Protein AF-0000000085040544 (afdb_homodimer)

Solvent-accessible surface area (backbone atoms only — not comparable to full-atom values): 26391 Å² total; per-residue (Å²): 68,45,61,42,81,54,97,76,24,34,38,37,31,40,43,35,15,47,14,39,35,12,22,55,51,52,72,41,41,28,73,90,77,54,51,79,66,46,70,51,48,44,50,33,38,28,44,64,44,40,79,70,69,46,74,88,72,53,80,50,52,43,99,80,20,30,75,46,34,60,87,71,60,81,83,45,71,68,59,52,51,53,46,52,51,53,47,43,50,57,28,47,47,40,30,66,66,28,24,46,44,43,52,53,50,49,43,68,71,51,42,77,47,33,83,80,27,68,67,52,36,50,50,51,51,52,47,50,54,52,43,51,54,51,29,58,73,71,71,46,57,69,70,60,54,51,50,45,37,23,45,44,49,47,26,46,46,50,32,47,36,61,74,65,66,59,69,40,71,89,54,33,78,36,76,62,50,70,31,60,91,74,36,67,32,31,37,24,26,44,95,88,64,35,34,34,51,39,73,76,60,50,64,60,63,59,49,75,48,62,41,54,30,30,70,35,69,65,68,62,34,95,40,73,64,53,42,49,50,52,57,68,68,43,69,70,40,80,47,75,47,43,38,36,59,130,68,44,62,42,83,54,95,77,24,33,38,37,31,40,43,34,16,47,16,39,36,11,21,56,52,52,72,41,41,28,74,89,75,54,52,80,65,49,69,51,48,45,50,32,38,27,45,64,44,41,80,69,70,44,76,89,70,52,82,48,51,43,99,80,20,31,74,46,34,60,88,69,60,82,81,46,69,68,58,51,54,52,48,51,51,53,47,45,50,56,29,47,46,40,30,66,67,28,24,46,44,44,52,54,47,50,43,67,72,51,43,76,46,33,83,80,28,68,66,52,36,51,50,51,51,51,48,52,53,52,43,52,55,52,28,59,74,70,72,45,57,68,68,59,54,50,48,45,35,23,45,43,48,48,26,46,45,50,31,48,37,61,75,64,65,59,69,40,71,91,53,32,78,36,76,62,49,70,31,61,89,73,35,66,32,29,36,26,26,44,95,88,64,36,33,32,51,38,74,75,60,50,66,59,61,58,50,77,50,64,43,53,30,29,70,35,68,66,68,64,34,96,40,72,65,55,43,50,50,52,57,70,69,42,69,69,42,79,47,75,47,43,38,36,60,129

Secondary structure (DSSP, 8-state):
-EEEEETTEEEEE-HHHHHHHHHHHHHHB-GGGPPSSHHHHHHHHHHTTTT---TTTS--B-TTSPBPPGGG----HHHHHHHHHHHHHHHHHH-HHHHHHHHHHHHHHHGGGGGT-HHHHHHHHHHHHHHHHHHHHHT--HHHHHHHHHHHHHHHHHHHHHHTT-PPSTT--EEEEE-GGG-EEEEEE-TTSEEEEES--BSSSEEEEEEEEEEES----SSHHHHHHHHHHSPPEEEEEEEE--/-EEEEETTEEEEE-HHHHHHHHHHHHHHB-GGGPPSSHHHHHHHHHHTTTT---TTTS--B-TTSPBPPGGG----HHHHHHHHHHHHHHHHHH-HHHHHHHHHHHHHHHGGGGGT-HHHHHHHHHHHHHHHHHHHHHT--HHHHHHHHHHHHHHHHHHHHHHTT-PPSTT--EEEEE-GGG-EEEEEE-TTSEEEEES--BSSSEEEEEEEEEEES----SSHHHHHHHHHHSPPEEEEEEEE--

Sequence (492 aa):
MIVNKSIVGLHIILHEAHGMLAGKIANEIKEVYRPIHWFETLIAISEHDDRQLDLNEKEYLSDLGVPMDFTEENYQVDEVVERMKRILRTSENKSQWIKLLISYHLEFIYGPLKKKSKRISAFFQQQASERKTILKHFGLPNKKAKEYHEFLRFCDRLSLILCKDETPELERLLEINTSIGEETFFIKKTDDERLIISPWIFKKDKFELSIEERVLKETQFSSKENFKESLLKTKPQTKKWILAKEMIVNKSIVGLHIILHEAHGMLAGKIANEIKEVYRPIHWFETLIAISEHDDRQLDLNEKEYLSDLGVPMDFTEENYQVDEVVERMKRILRTSENKSQWIKLLISYHLEFIYGPLKKKSKRISAFFQQQASERKTILKHFGLPNKKAKEYHEFLRFCDRLSLILCKDETPELERLLEINTSIGEETFFIKKTDDERLIISPWIFKKDKFELSIEERVLKETQFSSKENFKESLLKTKPQTKKWILAKE

pLDDT: mean 91.04, std 9.59, range [49.56, 98.69]

Organism: Cyclobacterium marinum (strain ATCC 25205 / DSM 745 / LMG 13164 / NCIMB 1802) (NCBI:txid880070)

Foldseek 3Di:
DAWDQDPQFIKDADQLLLLQLLLVVLVFFDPVLADPVRVLLSVLSNCLCPPLDPLVVDDQADPQQFGDGPVPDDDDPVSLLVSLVVSLVVQVVVHLLSSLLSLLVSCVVCVVCVVVDVVVVVSNVVSVVSNVVSCVVVVHDPVSSQLNSLSSQLSSQVSVCVSNVVADPPQDWDWSQQGRVRDTKIWHADPVRAIEIPPDRGDDQKDKGKTWIFGQNDRGDPDSVRVVVSRVPTDIDMDMHMYGYD/DAWDDDPQFIKDADQLLLLQLLLVVLVFFDPVLADPVRVLLSVLSNCLCPPLDPLVVDDQQDPQQFGDGPVPDDDDPVSLLVSLVVSLVVQVVVDLLSSLLSLLVSCVVCVVCVVVDVVVVVSNVVSVVSNVVSCVVVVHDPVSSQLNSLSSQLSSQVSVCVSNVVADPPQDWDWSQQGRVRDTKIWHADPVRAIEIPPDRGDDQKDKGKTWIFGQNDRGDPDSVRVVVSRVPTDIDMDMHMYGYD

Radius of gyration: 22.85 Å; Cα contacts (8 Å, |Δi|>4): 793; chains: 2; bounding box: 51×68×56 Å

InterPro domains:
  IPR024992 Protein of unknown function DUF3891 [PF13030] (1-217)

Structure (mmCIF, N/CA/C/O backbone):
data_AF-0000000085040544-model_v1
#
loop_
_entity.id
_entity.type
_entity.pdbx_description
1 polymer 'DUF3891 domain-containing protein'
#
loop_
_atom_site.group_PDB
_atom_site.id
_atom_site.type_symbol
_atom_site.label_atom_id
_atom_site.label_alt_id
_atom_site.label_comp_id
_atom_site.label_asym_id
_atom_site.label_entity_id
_atom_site.label_seq_id
_atom_site.pdbx_PDB_ins_code
_atom_site.Cartn_x
_atom_site.Cartn_y
_atom_site.Cartn_z
_atom_site.occupancy
_atom_site.B_iso_or_equiv
_atom_site.auth_seq_id
_atom_site.auth_comp_id
_atom_site.auth_asym_id
_atom_site.auth_atom_id
_atom_site.pdbx_PDB_model_num
ATOM 1 N N . MET A 1 1 ? 0.562 17.453 -3.604 1 83.38 1 MET A N 1
ATOM 2 C CA . MET A 1 1 ? 1.981 17.594 -3.297 1 83.38 1 MET A CA 1
ATOM 3 C C . MET A 1 1 ? 2.193 18.609 -2.168 1 83.38 1 MET A C 1
ATOM 5 O O . MET A 1 1 ? 1.401 19.531 -1.998 1 83.38 1 MET A O 1
ATOM 9 N N . ILE A 1 2 ? 3.174 18.297 -1.443 1 88.75 2 ILE A N 1
ATOM 10 C CA . ILE A 1 2 ? 3.627 19.234 -0.416 1 88.75 2 ILE A CA 1
ATOM 11 C C . ILE A 1 2 ? 4.82 20.031 -0.935 1 88.75 2 ILE A C 1
ATOM 13 O O . ILE A 1 2 ? 5.785 19.453 -1.444 1 88.75 2 ILE A O 1
ATOM 17 N N . VAL A 1 3 ? 4.703 21.312 -0.863 1 90.38 3 VAL A N 1
ATOM 18 C CA . VAL A 1 3 ? 5.734 22.188 -1.403 1 90.38 3 VAL A CA 1
ATOM 19 C C . VAL A 1 3 ? 6.266 23.094 -0.299 1 90.38 3 VAL A C 1
ATOM 21 O O . VAL A 1 3 ? 5.5 23.844 0.32 1 90.38 3 VAL A O 1
ATOM 24 N N . ASN A 1 4 ? 7.5 22.969 -0.04 1 90.62 4 ASN A N 1
ATOM 25 C CA . ASN A 1 4 ? 8.203 23.859 0.88 1 90.62 4 ASN A CA 1
ATOM 26 C C . ASN A 1 4 ? 9.242 24.703 0.156 1 90.62 4 ASN A C 1
ATOM 28 O O . ASN A 1 4 ? 9.828 24.266 -0.834 1 90.62 4 ASN A O 1
ATOM 32 N N . LYS A 1 5 ? 9.391 25.891 0.648 1 90 5 LYS A N 1
ATOM 33 C CA . LYS A 1 5 ? 10.375 26.781 0.041 1 90 5 LYS A CA 1
ATOM 34 C C . LYS A 1 5 ? 11.594 26.953 0.945 1 90 5 LYS A C 1
ATOM 36 O O . LYS A 1 5 ? 11.453 27.031 2.168 1 90 5 LYS A O 1
ATOM 41 N N . SER A 1 6 ? 12.711 26.938 0.327 1 89 6 SER A N 1
ATOM 42 C CA . SER A 1 6 ? 13.961 27.25 1.011 1 89 6 SER A CA 1
ATOM 43 C C . SER A 1 6 ? 14.898 28.047 0.109 1 89 6 SER A C 1
ATOM 45 O O . SER A 1 6 ? 14.562 28.359 -1.037 1 89 6 SER A O 1
ATOM 47 N N . ILE A 1 7 ? 16.047 28.344 0.646 1 88.12 7 ILE A N 1
ATOM 48 C CA . ILE A 1 7 ? 17.031 29.141 -0.086 1 88.12 7 ILE A CA 1
ATOM 49 C C . ILE A 1 7 ? 17.609 28.312 -1.233 1 88.12 7 ILE A C 1
ATOM 51 O O . ILE A 1 7 ? 18.109 28.859 -2.217 1 88.12 7 ILE A O 1
ATOM 55 N N . VAL A 1 8 ? 17.484 27.016 -1.071 1 89.06 8 VAL A N 1
ATOM 56 C CA . VAL A 1 8 ? 18.109 26.188 -2.094 1 89.06 8 VAL A CA 1
ATOM 57 C C . VAL A 1 8 ? 17.078 25.781 -3.145 1 89.06 8 VAL A C 1
ATOM 59 O O . VAL A 1 8 ? 17.422 25.172 -4.156 1 89.06 8 VAL A O 1
ATOM 62 N N . GLY A 1 9 ? 15.805 26.109 -2.863 1 91 9 GLY A N 1
ATOM 63 C CA . GLY A 1 9 ? 14.797 25.812 -3.875 1 91 9 GLY A CA 1
ATOM 64 C C . GLY A 1 9 ? 13.492 25.312 -3.291 1 91 9 GLY A C 1
ATOM 65 O O . GLY A 1 9 ? 13.164 25.609 -2.137 1 91 9 GLY A O 1
ATOM 66 N N . LEU A 1 10 ? 12.719 24.688 -4.207 1 92.31 10 LEU A N 1
ATOM 67 C CA . LEU A 1 10 ? 11.43 24.125 -3.812 1 92.31 10 LEU A CA 1
ATOM 68 C C . LEU A 1 10 ? 11.555 22.672 -3.418 1 92.31 10 LEU A C 1
ATOM 70 O O . LEU A 1 10 ? 12.047 21.844 -4.199 1 92.31 10 LEU A O 1
ATOM 74 N N . HIS A 1 11 ? 11.234 22.422 -2.189 1 93.62 11 HIS A N 1
ATOM 75 C CA . HIS A 1 11 ? 11.188 21.047 -1.707 1 93.62 11 HIS A CA 1
ATOM 76 C C . HIS A 1 11 ? 9.82 20.422 -1.963 1 93.62 11 HIS A C 1
ATOM 78 O O . HIS A 1 11 ? 8.82 20.828 -1.373 1 93.62 11 HIS A O 1
ATOM 84 N N . ILE A 1 12 ? 9.82 19.422 -2.812 1 93.38 12 ILE A N 1
ATOM 85 C CA . ILE A 1 12 ? 8.562 18.812 -3.215 1 93.38 12 ILE A CA 1
ATOM 86 C C . ILE A 1 12 ? 8.477 17.391 -2.631 1 93.38 12 ILE A C 1
ATOM 88 O O . ILE A 1 12 ? 9.367 16.578 -2.842 1 93.38 12 ILE A O 1
ATOM 92 N N . ILE A 1 13 ? 7.465 17.188 -1.856 1 93.88 13 ILE A N 1
ATOM 93 C CA . ILE A 1 13 ? 7.129 15.859 -1.355 1 93.88 13 ILE A CA 1
ATOM 94 C C . ILE A 1 13 ? 5.793 15.406 -1.946 1 93.88 13 ILE A C 1
ATOM 96 O O . ILE A 1 13 ? 4.777 16.078 -1.786 1 93.88 13 ILE A O 1
ATOM 100 N N . LEU A 1 14 ? 5.844 14.312 -2.594 1 91.44 14 LEU A N 1
ATOM 101 C CA . LEU A 1 14 ? 4.637 13.805 -3.238 1 91.44 14 LEU A CA 1
ATOM 102 C C . LEU A 1 14 ? 3.695 13.18 -2.215 1 91.44 14 LEU A C 1
ATOM 104 O O . LEU A 1 14 ? 4.137 12.727 -1.154 1 91.44 14 LEU A O 1
ATOM 108 N N . HIS A 1 15 ? 2.424 13.125 -2.547 1 89.81 15 HIS A N 1
ATOM 109 C CA . HIS A 1 15 ? 1.415 12.586 -1.642 1 89.81 15 HIS A CA 1
ATOM 110 C C . HIS A 1 15 ? 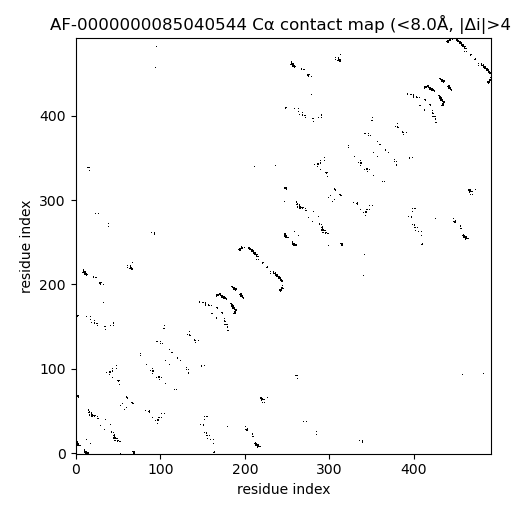1.706 11.133 -1.294 1 89.81 15 HIS A C 1
ATOM 112 O O . HIS A 1 15 ? 1.497 10.711 -0.155 1 89.81 15 HIS A O 1
ATOM 118 N N . GLU A 1 16 ? 2.18 10.414 -2.273 1 92.19 16 GLU A N 1
ATOM 119 C CA . GLU A 1 16 ? 2.484 9.008 -2.043 1 92.19 16 GLU A CA 1
ATOM 120 C C . GLU A 1 16 ? 3.613 8.844 -1.028 1 92.19 16 GLU A C 1
ATOM 122 O O . GLU A 1 16 ? 3.59 7.926 -0.208 1 92.19 16 GLU A O 1
ATOM 127 N N . ALA A 1 17 ? 4.555 9.734 -1.105 1 94.38 17 ALA A N 1
ATOM 128 C CA . ALA A 1 17 ? 5.668 9.695 -0.157 1 94.38 17 ALA A CA 1
ATOM 129 C C . ALA A 1 17 ? 5.199 10.055 1.25 1 94.38 17 ALA A C 1
ATOM 131 O O . ALA A 1 17 ? 5.621 9.438 2.229 1 94.38 17 ALA A O 1
ATOM 132 N N . HIS A 1 18 ? 4.348 11.062 1.325 1 95.44 18 HIS A N 1
ATOM 133 C CA . HIS A 1 18 ? 3.744 11.422 2.605 1 95.44 18 HIS A CA 1
ATOM 134 C C . HIS A 1 18 ? 2.979 10.242 3.199 1 95.44 18 HIS A C 1
ATOM 136 O O . HIS A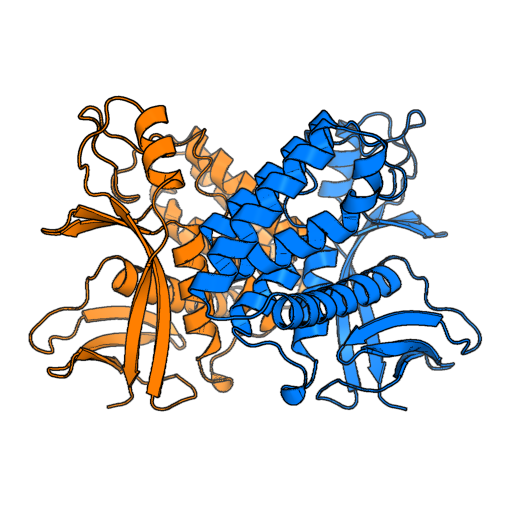 1 18 ? 3.09 9.969 4.398 1 95.44 18 HIS A O 1
ATOM 142 N N . GLY A 1 19 ? 2.166 9.586 2.371 1 95.69 19 GLY A N 1
ATOM 143 C CA . GLY A 1 19 ? 1.459 8.406 2.832 1 95.69 19 GLY A CA 1
ATOM 144 C C . GLY A 1 19 ? 2.385 7.32 3.352 1 95.69 19 GLY A C 1
ATOM 145 O O . GLY A 1 19 ? 2.109 6.699 4.383 1 95.69 19 GLY A O 1
ATOM 146 N N . MET A 1 20 ? 3.475 7.129 2.646 1 96.06 20 MET A N 1
ATOM 147 C CA . MET A 1 20 ? 4.484 6.156 3.061 1 96.06 20 MET A CA 1
ATOM 148 C C . MET A 1 20 ? 5.07 6.527 4.418 1 96.06 20 MET A C 1
ATOM 150 O O . MET A 1 20 ? 5.254 5.66 5.277 1 96.06 20 MET A O 1
ATOM 154 N N . LEU A 1 21 ? 5.344 7.781 4.598 1 97.81 21 LEU A N 1
ATOM 155 C CA . LEU A 1 21 ? 5.883 8.242 5.875 1 97.81 21 LEU A CA 1
ATOM 156 C C . LEU A 1 21 ? 4.879 8 7 1 97.81 21 LEU A C 1
ATOM 158 O O . LEU A 1 21 ? 5.262 7.586 8.102 1 97.81 21 LEU A O 1
ATOM 162 N N . ALA A 1 22 ? 3.615 8.266 6.738 1 98.25 22 ALA A N 1
ATOM 163 C CA . ALA A 1 22 ? 2.576 7.98 7.723 1 98.25 22 ALA A CA 1
ATOM 164 C C . ALA A 1 22 ? 2.59 6.504 8.117 1 98.25 22 ALA A C 1
ATOM 166 O O . ALA A 1 22 ? 2.449 6.172 9.297 1 98.25 22 ALA A O 1
ATOM 167 N N . GLY A 1 23 ? 2.752 5.656 7.148 1 98 23 GLY A N 1
ATOM 168 C CA . GLY A 1 23 ? 2.873 4.234 7.422 1 98 23 GLY A CA 1
ATOM 169 C C . GLY A 1 23 ? 4.082 3.889 8.266 1 98 23 GLY A C 1
ATOM 170 O O . GLY A 1 23 ? 4 3.047 9.164 1 98 23 GLY A O 1
ATOM 171 N N . LYS A 1 24 ? 5.219 4.52 7.957 1 98.06 24 LYS A N 1
ATOM 172 C CA . LYS A 1 24 ? 6.434 4.301 8.742 1 98.06 24 LYS A CA 1
ATOM 173 C C . LYS A 1 24 ? 6.227 4.703 10.195 1 98.06 24 LYS A C 1
ATOM 175 O O . LYS A 1 24 ? 6.715 4.031 11.109 1 98.06 24 LYS A O 1
ATOM 180 N N . ILE A 1 25 ? 5.527 5.801 10.367 1 98.5 25 ILE A N 1
ATOM 181 C CA . ILE A 1 25 ? 5.199 6.254 11.719 1 98.5 25 ILE A CA 1
ATOM 182 C C . ILE A 1 25 ? 4.359 5.195 12.422 1 98.5 25 ILE A C 1
ATOM 184 O O . ILE A 1 25 ? 4.676 4.789 13.547 1 98.5 25 ILE A O 1
ATOM 188 N N . ALA A 1 26 ? 3.318 4.719 11.812 1 98.5 26 ALA A N 1
ATOM 189 C CA . ALA A 1 26 ? 2.434 3.695 12.375 1 98.5 26 ALA A CA 1
ATOM 190 C C . ALA A 1 26 ? 3.219 2.447 12.766 1 98.5 26 ALA A C 1
ATOM 192 O O . ALA A 1 26 ? 2.984 1.869 13.828 1 98.5 26 ALA A O 1
ATOM 193 N N . ASN A 1 27 ? 4.137 2.102 11.875 1 97.38 27 ASN A N 1
ATOM 194 C CA . ASN A 1 27 ? 4.906 0.875 12.055 1 97.38 27 ASN A CA 1
ATOM 195 C C . ASN A 1 27 ? 5.742 0.916 13.328 1 97.38 27 ASN A C 1
ATOM 197 O O . ASN A 1 27 ? 6.137 -0.128 13.852 1 97.38 27 ASN A O 1
ATOM 201 N N . GLU A 1 28 ? 6.012 2.064 13.898 1 97.88 28 GLU A N 1
ATOM 202 C CA . GLU A 1 28 ? 6.859 2.213 15.078 1 97.88 28 GLU A CA 1
ATOM 203 C C . GLU A 1 28 ? 6.027 2.289 16.359 1 97.88 28 GLU A C 1
ATOM 205 O O . GLU A 1 28 ? 6.57 2.252 17.453 1 97.88 28 GLU A O 1
ATOM 210 N N . ILE A 1 29 ? 4.754 2.373 16.234 1 98.38 29 ILE A N 1
ATOM 211 C CA . ILE A 1 29 ? 3.889 2.551 17.391 1 98.38 29 ILE A CA 1
ATOM 212 C C . ILE A 1 29 ? 3.736 1.223 18.125 1 98.38 29 ILE A C 1
ATOM 214 O O . ILE A 1 29 ? 3.621 0.166 17.5 1 98.38 29 ILE A O 1
ATOM 218 N N . LYS A 1 30 ? 3.633 1.278 19.406 1 98 30 LYS A N 1
ATOM 219 C CA . LYS A 1 30 ? 3.533 0.104 20.266 1 98 30 LYS A CA 1
ATOM 220 C C . LYS A 1 30 ? 2.303 -0.728 19.922 1 98 30 LYS A C 1
ATOM 222 O O . LYS A 1 30 ? 1.255 -0.18 19.578 1 98 30 LYS A O 1
ATOM 227 N N . GLU A 1 31 ? 2.395 -2.014 20.125 1 96.44 31 GLU A N 1
ATOM 228 C CA . GLU A 1 31 ? 1.344 -2.969 19.797 1 96.44 31 GLU A CA 1
ATOM 229 C C . GLU A 1 31 ? 0.058 -2.668 20.562 1 96.44 31 GLU A C 1
ATOM 231 O O . GLU A 1 31 ? -1.041 -2.84 20.031 1 96.44 31 GLU A O 1
ATOM 236 N N . VAL A 1 32 ? 0.17 -2.172 21.75 1 96.69 32 VAL A N 1
ATOM 237 C CA . VAL A 1 32 ? -0.986 -1.987 22.625 1 96.69 32 VAL A CA 1
ATOM 238 C C . VAL A 1 32 ? -1.919 -0.935 22.016 1 96.69 32 VAL A C 1
ATOM 240 O O . VAL A 1 32 ? -3.119 -0.931 22.297 1 96.69 32 VAL A O 1
ATOM 243 N N . TYR A 1 33 ? -1.398 -0.069 21.172 1 97.12 33 TYR A N 1
ATOM 244 C CA . TYR A 1 33 ? -2.203 1.008 20.609 1 97.12 33 TYR A CA 1
ATOM 245 C C . TYR A 1 33 ? -2.75 0.618 19.234 1 97.12 33 TYR A C 1
ATOM 247 O O . TYR A 1 33 ? -3.605 1.311 18.688 1 97.12 33 TYR A O 1
ATOM 255 N N . ARG A 1 34 ? -2.266 -0.447 18.672 1 96.88 34 ARG A N 1
ATOM 256 C CA . ARG A 1 34 ? -2.535 -0.794 17.281 1 96.88 34 ARG A CA 1
ATOM 257 C C . ARG A 1 34 ? -3.963 -1.301 17.109 1 96.88 34 ARG A C 1
ATOM 259 O O . ARG A 1 34 ? -4.461 -2.064 17.938 1 96.88 34 ARG A O 1
ATOM 266 N N . PRO A 1 35 ? -4.668 -0.892 16.094 1 96.69 35 PRO A N 1
ATOM 267 C CA . PRO A 1 35 ? -5.984 -1.445 15.758 1 96.69 35 PRO A CA 1
ATOM 268 C C . PRO A 1 35 ? -5.93 -2.936 15.422 1 96.69 35 PRO A C 1
ATOM 270 O O . PRO A 1 35 ? -4.848 -3.475 15.172 1 96.69 35 PRO A O 1
ATOM 273 N N . ILE A 1 36 ? -7.145 -3.531 15.508 1 94.81 36 ILE A N 1
ATOM 274 C CA . ILE A 1 36 ? -7.258 -4.875 14.953 1 94.81 36 ILE A CA 1
ATOM 275 C C . ILE A 1 36 ? -7.012 -4.832 13.445 1 94.81 36 ILE A C 1
ATOM 277 O O . ILE A 1 36 ? -6.902 -3.752 12.859 1 94.81 36 ILE A O 1
ATOM 281 N N . HIS A 1 37 ? -6.785 -5.996 12.828 1 95.25 37 HIS A N 1
ATOM 282 C CA . HIS A 1 37 ? -6.441 -6.055 11.414 1 95.25 37 HIS A CA 1
ATOM 283 C C . HIS A 1 37 ? -5.246 -5.156 11.094 1 95.25 37 HIS A C 1
ATOM 285 O O . HIS A 1 37 ? -5.312 -4.32 10.195 1 95.25 37 HIS A O 1
ATOM 291 N N . TRP A 1 38 ? -4.242 -5.352 11.867 1 96.31 38 TRP A N 1
ATOM 292 C CA . TRP A 1 38 ? -3.111 -4.434 11.938 1 96.31 38 TRP A CA 1
ATOM 293 C C . TRP A 1 38 ? -2.455 -4.27 10.57 1 96.31 38 TRP A C 1
ATOM 295 O O . TRP A 1 38 ? -2.184 -3.146 10.141 1 96.31 38 TRP A O 1
ATOM 305 N N . PHE A 1 39 ? -2.223 -5.383 9.891 1 96.38 39 PHE A N 1
ATOM 306 C CA . PHE A 1 39 ? -1.525 -5.277 8.617 1 96.38 39 PHE A CA 1
ATOM 307 C C . PHE A 1 39 ? -2.346 -4.473 7.613 1 96.38 39 PHE A C 1
ATOM 309 O O . PHE A 1 39 ? -1.81 -3.613 6.914 1 96.38 39 PHE A O 1
ATOM 316 N N . GLU A 1 40 ? -3.617 -4.715 7.559 1 96.38 40 GLU A N 1
ATOM 317 C CA . GLU A 1 40 ? -4.5 -3.949 6.684 1 96.38 40 GLU A CA 1
ATOM 318 C C . GLU A 1 40 ? -4.512 -2.471 7.066 1 96.38 40 GLU A C 1
ATOM 320 O O . GLU A 1 40 ? -4.574 -1.601 6.195 1 96.38 40 GLU A O 1
ATOM 325 N N . THR A 1 41 ? -4.469 -2.219 8.359 1 97.75 41 THR A N 1
ATOM 326 C CA . THR A 1 41 ? -4.434 -0.84 8.836 1 97.75 41 THR A CA 1
ATOM 327 C C . THR A 1 41 ? -3.16 -0.139 8.375 1 97.75 41 THR A C 1
ATOM 329 O O . THR A 1 41 ? -3.207 1.004 7.914 1 97.75 41 THR A O 1
ATOM 332 N N . LEU A 1 42 ? -2.061 -0.856 8.453 1 97.44 42 LEU A N 1
ATOM 333 C CA . LEU A 1 42 ? -0.793 -0.3 7.988 1 97.44 42 LEU A CA 1
ATOM 334 C C . LEU A 1 42 ? -0.87 0.074 6.512 1 97.44 42 LEU A C 1
ATOM 336 O O . LEU A 1 42 ? -0.399 1.142 6.113 1 97.44 42 LEU A O 1
ATOM 340 N N . ILE A 1 43 ? -1.468 -0.817 5.777 1 96.44 43 ILE A N 1
ATOM 341 C CA . ILE A 1 43 ? -1.596 -0.579 4.344 1 96.44 43 ILE A CA 1
ATOM 342 C C . ILE A 1 43 ? -2.529 0.604 4.102 1 96.44 43 ILE A C 1
ATOM 344 O O . ILE A 1 43 ? -2.238 1.475 3.277 1 96.44 43 ILE A O 1
ATOM 348 N N . ALA A 1 44 ? -3.625 0.677 4.828 1 96.88 44 ALA A N 1
ATOM 349 C CA . ALA A 1 44 ? -4.559 1.793 4.699 1 96.88 44 ALA A CA 1
ATOM 350 C C . ALA A 1 44 ? -3.863 3.125 4.961 1 96.88 44 ALA A C 1
ATOM 352 O O . ALA A 1 44 ? -4.043 4.086 4.211 1 96.88 44 ALA A O 1
ATOM 353 N N . ILE A 1 45 ? -3.055 3.141 5.992 1 97.75 45 ILE A N 1
ATOM 354 C CA . ILE A 1 45 ? -2.355 4.363 6.367 1 97.75 45 ILE A CA 1
ATOM 355 C C . ILE A 1 45 ? -1.345 4.734 5.285 1 97.75 45 ILE A C 1
ATOM 357 O O . ILE A 1 45 ? -1.247 5.898 4.891 1 97.75 45 ILE A O 1
ATOM 361 N N . SER A 1 46 ? -0.676 3.764 4.727 1 96.12 46 SER A N 1
ATOM 362 C CA . SER A 1 46 ? 0.385 3.992 3.754 1 96.12 46 SER A CA 1
ATOM 363 C C . SER A 1 46 ? -0.184 4.453 2.414 1 96.12 46 SER A C 1
ATOM 365 O O . SER A 1 46 ? 0.511 5.102 1.629 1 96.12 46 SER A O 1
ATOM 367 N N . GLU A 1 47 ? -1.482 4.152 2.193 1 92.44 47 GLU A N 1
ATOM 368 C CA . GLU A 1 47 ? -2.043 4.43 0.874 1 92.44 47 GLU A CA 1
ATOM 369 C C . GLU A 1 47 ? -3.199 5.418 0.962 1 92.44 47 GLU A C 1
ATOM 371 O O . GLU A 1 47 ? -3.916 5.637 -0.018 1 92.44 47 GLU A O 1
ATOM 376 N N . HIS A 1 48 ? -3.398 6.023 2.066 1 91.12 48 HIS A N 1
ATOM 377 C CA . HIS A 1 48 ? -4.613 6.793 2.301 1 91.12 48 HIS A CA 1
ATOM 378 C C . HIS A 1 48 ? -4.695 7.992 1.359 1 91.12 48 HIS A C 1
ATOM 380 O O . HIS A 1 48 ? -5.789 8.484 1.068 1 91.12 48 HIS A O 1
ATOM 386 N N . ASP A 1 49 ? -3.623 8.391 0.9 1 82.88 49 ASP A N 1
ATOM 387 C CA . ASP A 1 49 ? -3.592 9.555 0.022 1 82.88 49 ASP A CA 1
ATOM 388 C C . ASP A 1 49 ? -3.049 9.188 -1.357 1 82.88 49 ASP A C 1
ATOM 390 O O . ASP A 1 49 ? -2.635 10.062 -2.119 1 82.88 49 ASP A O 1
ATOM 394 N N . ASP A 1 50 ? -3.053 7.812 -1.526 1 76.88 50 ASP A N 1
ATOM 395 C CA . ASP A 1 50 ? -2.582 7.398 -2.844 1 76.88 50 ASP A CA 1
ATOM 396 C C . ASP A 1 50 ? -3.557 7.828 -3.938 1 76.88 50 ASP A C 1
ATOM 398 O O . ASP A 1 50 ? -4.754 7.984 -3.684 1 76.88 50 ASP A O 1
ATOM 402 N N . ARG A 1 51 ? -3.113 8.102 -5.055 1 58.44 51 ARG A N 1
ATOM 403 C CA . ARG A 1 51 ? -3.879 8.289 -6.281 1 58.44 51 ARG A CA 1
ATOM 404 C C . ARG A 1 51 ? -4.641 9.609 -6.258 1 58.44 51 ARG A C 1
ATOM 406 O O . ARG A 1 51 ? -5.703 9.727 -6.871 1 58.44 51 ARG A O 1
ATOM 413 N N . GLN A 1 52 ? -4.27 10.422 -5.238 1 53.41 52 GLN A N 1
ATOM 414 C CA . GLN A 1 52 ? -4.852 11.758 -5.277 1 53.41 52 GLN A CA 1
ATOM 415 C C . GLN A 1 52 ? -4.473 12.484 -6.566 1 53.41 52 GLN A C 1
ATOM 417 O O . GLN A 1 52 ? -5.27 13.25 -7.109 1 53.41 52 GLN A O 1
ATOM 422 N N . LEU A 1 53 ? -3.154 12.266 -6.996 1 50.41 53 LEU A N 1
ATOM 423 C CA . LEU A 1 53 ? -2.58 13.102 -8.039 1 50.41 53 LEU A CA 1
ATOM 424 C C . LEU A 1 53 ? -2.625 12.398 -9.391 1 50.41 53 LEU A C 1
ATOM 426 O O . LEU A 1 53 ? -2.084 11.297 -9.539 1 50.41 53 LEU A O 1
ATOM 430 N N . ASP A 1 54 ? -3.77 12.438 -10.094 1 51.5 54 ASP A N 1
ATOM 431 C CA . ASP A 1 54 ? -3.492 12.188 -11.508 1 51.5 54 ASP A CA 1
ATOM 432 C C . ASP A 1 54 ? -2.795 13.383 -12.148 1 51.5 54 ASP A C 1
ATOM 434 O O . ASP A 1 54 ? -3.41 14.43 -12.352 1 51.5 54 ASP A O 1
ATOM 438 N N . LEU A 1 55 ? -1.409 13.414 -12.023 1 49.94 55 LEU A N 1
ATOM 439 C CA . LEU A 1 55 ? -0.654 14.516 -12.594 1 49.94 55 LEU A CA 1
ATOM 440 C C . LEU A 1 55 ? -1.335 15.047 -13.859 1 49.94 55 LEU A C 1
ATOM 442 O O . LEU A 1 55 ? -1.188 16.219 -14.203 1 49.94 55 LEU A O 1
ATOM 446 N N . ASN A 1 56 ? -2.014 14.164 -14.492 1 49.56 56 ASN A N 1
ATOM 447 C CA . ASN A 1 56 ? -2.695 14.617 -15.703 1 49.56 56 ASN A CA 1
ATOM 448 C C . ASN A 1 56 ? -3.977 15.375 -15.375 1 49.56 56 ASN A C 1
ATOM 450 O O . ASN A 1 56 ? -4.52 16.078 -16.219 1 49.56 56 ASN A O 1
ATOM 454 N N . GLU A 1 57 ? -4.332 15.227 -14.125 1 54.16 57 GLU A N 1
ATOM 455 C CA . GLU A 1 57 ? -5.645 15.805 -13.859 1 54.16 57 GLU A CA 1
ATOM 456 C C . GLU A 1 57 ? -5.527 17.094 -13.039 1 54.16 57 GLU A C 1
ATOM 458 O O . GLU A 1 57 ? -6.367 17.984 -13.156 1 54.16 57 GLU A O 1
ATOM 463 N N . LYS A 1 58 ? -4.43 17.172 -12.227 1 58.5 58 LYS A N 1
ATOM 464 C CA . LYS A 1 58 ? -4.426 18.297 -11.297 1 58.5 58 LYS A CA 1
ATOM 465 C C . LYS A 1 58 ? -3.484 19.406 -11.773 1 58.5 58 LYS A C 1
ATOM 467 O O . LYS A 1 58 ? -2.475 19.125 -12.422 1 58.5 58 LYS A O 1
ATOM 472 N N . GLU A 1 59 ? -4.055 20.578 -11.609 1 63.38 59 GLU A N 1
ATOM 473 C CA . GLU A 1 59 ? -3.197 21.75 -11.836 1 63.38 59 GLU A CA 1
ATOM 474 C C . GLU A 1 59 ? -2.203 21.922 -10.688 1 63.38 59 GLU A C 1
ATOM 476 O O . GLU A 1 59 ? -2.594 22.234 -9.562 1 63.38 59 GLU A O 1
ATOM 481 N N . TYR A 1 60 ? -1.004 21.625 -10.953 1 72.81 60 TYR A N 1
ATOM 482 C CA . TYR A 1 60 ? 0.038 21.719 -9.938 1 72.81 60 TYR A CA 1
ATOM 483 C C . TYR A 1 60 ? 0.704 23.094 -9.969 1 72.81 60 TYR A C 1
ATOM 485 O O . TYR A 1 60 ? 1.479 23.438 -9.07 1 72.81 60 TYR A O 1
ATOM 493 N N . LEU A 1 61 ? 0.283 23.828 -10.992 1 78 61 LEU A N 1
ATOM 494 C CA . LEU A 1 61 ? 0.903 25.141 -11.125 1 78 61 LEU A CA 1
ATOM 495 C C . LEU A 1 61 ? -0.128 26.25 -10.945 1 78 61 LEU A C 1
ATOM 497 O O . LEU A 1 61 ? -1.266 26.125 -11.406 1 78 61 LEU A O 1
ATOM 501 N N . SER A 1 62 ? 0.346 27.281 -10.336 1 74.25 62 SER A N 1
ATOM 502 C CA . SER A 1 62 ? -0.459 28.5 -10.297 1 74.25 62 SER A CA 1
ATOM 503 C C . SER A 1 62 ? -0.439 29.219 -11.641 1 74.25 62 SER A C 1
ATOM 505 O O . SER A 1 62 ? 0.313 28.828 -12.539 1 74.25 62 SER A O 1
ATOM 507 N N . ASP A 1 63 ? -1.245 30.172 -11.672 1 76.19 63 ASP A N 1
ATOM 508 C CA . ASP A 1 63 ? -1.273 30.984 -12.883 1 76.19 63 ASP A CA 1
ATOM 509 C C . ASP A 1 63 ? 0.088 31.625 -13.148 1 76.19 63 ASP A C 1
ATOM 511 O O . ASP A 1 63 ? 0.418 31.953 -14.289 1 76.19 63 ASP A O 1
ATOM 515 N N . LEU A 1 64 ? 0.891 31.703 -12.094 1 77.44 64 LEU A N 1
ATOM 516 C CA . LEU A 1 64 ? 2.201 32.312 -12.211 1 77.44 64 LEU A CA 1
ATOM 517 C C . LEU A 1 64 ? 3.279 31.281 -12.5 1 77.44 64 LEU A C 1
ATOM 519 O O . LEU A 1 64 ? 4.461 31.625 -12.586 1 77.44 64 LEU A O 1
ATOM 523 N N . GLY A 1 65 ? 2.805 30.031 -12.555 1 80.62 65 GLY A N 1
ATOM 524 C CA . GLY A 1 65 ? 3.752 28.969 -12.867 1 80.62 65 GLY A CA 1
ATOM 525 C C . GLY A 1 65 ? 4.461 28.422 -11.641 1 80.62 65 GLY A C 1
ATOM 526 O O . GLY A 1 65 ? 5.516 27.797 -11.758 1 80.62 65 GLY A O 1
ATOM 527 N N . VAL A 1 66 ? 3.98 28.719 -10.516 1 79.38 66 VAL A N 1
ATOM 528 C CA . VAL A 1 66 ? 4.605 28.266 -9.273 1 79.38 66 VAL A CA 1
ATOM 529 C C . VAL A 1 66 ? 3.904 27 -8.766 1 79.38 66 VAL A C 1
ATOM 531 O O . VAL A 1 66 ? 2.674 26.953 -8.727 1 79.38 66 VAL A O 1
ATOM 534 N N . PRO A 1 67 ? 4.715 26.016 -8.5 1 82.06 67 PRO A N 1
ATOM 535 C CA . PRO A 1 67 ? 4.098 24.812 -7.941 1 82.06 67 PRO A CA 1
ATOM 536 C C . PRO A 1 67 ? 3.275 25.094 -6.688 1 82.06 67 PRO A C 1
ATOM 538 O O . PRO A 1 67 ? 3.717 25.844 -5.812 1 82.06 67 PRO A O 1
ATOM 541 N N . MET A 1 68 ? 2.072 24.438 -6.676 1 74.62 68 MET A N 1
ATOM 542 C CA . MET A 1 68 ? 1.141 24.734 -5.59 1 74.62 68 MET A CA 1
ATOM 543 C C . MET A 1 68 ? 1.165 23.625 -4.539 1 74.62 68 MET A C 1
ATOM 545 O O . MET A 1 68 ? 1.259 22.453 -4.879 1 74.62 68 MET A O 1
ATOM 549 N N . ASP A 1 69 ? 1.079 24.141 -3.338 1 78.81 69 ASP A N 1
ATOM 550 C CA . ASP A 1 69 ? 0.855 23.219 -2.227 1 78.81 69 ASP A CA 1
ATOM 551 C C . ASP A 1 69 ? -0.573 22.688 -2.24 1 78.81 69 ASP A C 1
ATOM 553 O O . ASP A 1 69 ? -1.498 23.375 -2.678 1 78.81 69 ASP A O 1
ATOM 557 N N . PHE A 1 70 ? -0.749 21.453 -1.734 1 75.06 70 PHE A N 1
ATOM 558 C CA . PHE A 1 70 ? -2.068 20.828 -1.756 1 75.06 70 PHE A CA 1
ATOM 559 C C . PHE A 1 70 ? -3.088 21.703 -1.034 1 75.06 70 PHE A C 1
ATOM 561 O O . PHE A 1 70 ? -4.289 21.625 -1.306 1 75.06 70 PHE A O 1
ATOM 568 N N . THR A 1 71 ? -2.645 22.547 -0.136 1 72.56 71 THR A N 1
ATOM 569 C CA . THR A 1 71 ? -3.535 23.406 0.637 1 72.56 71 THR A CA 1
ATOM 570 C C . THR A 1 71 ? -4.051 24.547 -0.218 1 72.56 71 THR A C 1
ATOM 572 O O . THR A 1 71 ? -4.98 25.266 0.18 1 72.56 71 THR A O 1
ATOM 575 N N . GLU A 1 72 ? -3.525 24.719 -1.381 1 68.81 72 GLU A N 1
ATOM 576 C CA . GLU A 1 72 ? -3.852 25.859 -2.244 1 68.81 72 GLU A CA 1
ATOM 577 C C . GLU A 1 72 ? -4.805 25.438 -3.363 1 68.81 72 GLU A C 1
ATOM 579 O O . GLU A 1 72 ? -5.152 26.25 -4.223 1 68.81 72 GLU A O 1
ATOM 584 N N . GLU A 1 73 ? -5.266 24.281 -3.234 1 65.38 73 GLU A N 1
ATOM 585 C CA . GLU A 1 73 ? -6.07 23.75 -4.328 1 65.38 73 GLU A CA 1
ATOM 586 C C . GLU A 1 73 ? -7.523 24.203 -4.219 1 65.38 73 GLU A C 1
ATOM 588 O O . GLU A 1 73 ? -8.055 24.312 -3.113 1 65.38 73 GLU A O 1
ATOM 593 N N . ASN A 1 74 ? -7.961 24.594 -5.406 1 69.06 74 ASN A N 1
ATOM 594 C CA . ASN A 1 74 ? -9.398 24.828 -5.492 1 69.06 74 ASN A CA 1
ATOM 595 C C . ASN A 1 74 ? -10.156 23.531 -5.781 1 69.06 74 ASN A C 1
ATOM 597 O O . ASN A 1 74 ? -9.734 22.75 -6.629 1 69.06 74 ASN A O 1
ATOM 601 N N . TYR A 1 75 ? -11.102 23.391 -4.918 1 71.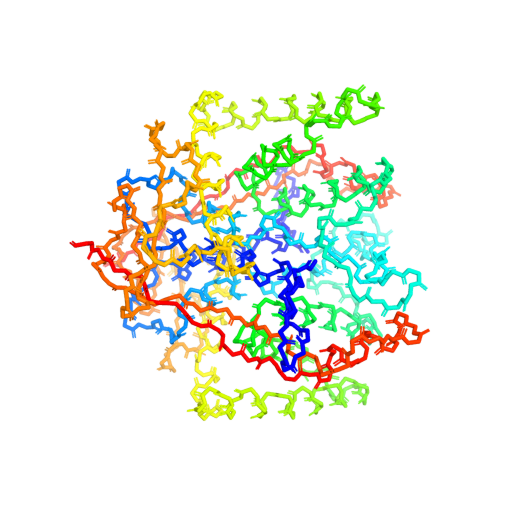44 75 TYR A N 1
ATOM 602 C CA . TYR A 1 75 ? -11.859 22.141 -5.059 1 71.44 75 TYR A CA 1
ATOM 603 C C . TYR A 1 75 ? -13.117 22.375 -5.887 1 71.44 75 TYR A C 1
ATOM 605 O O . TYR A 1 75 ? -13.945 23.219 -5.559 1 71.44 75 TYR A O 1
ATOM 613 N N . GLN A 1 76 ? -13.062 21.734 -6.953 1 80.69 76 GLN A N 1
ATOM 614 C CA . GLN A 1 76 ? -14.336 21.609 -7.648 1 80.69 76 GLN A CA 1
ATOM 615 C C . GLN A 1 76 ? -15.07 20.344 -7.207 1 80.69 76 GLN A C 1
ATOM 617 O O . GLN A 1 76 ? -14.469 19.266 -7.105 1 80.69 76 GLN A O 1
ATOM 622 N N . VAL A 1 77 ? -16.344 20.594 -6.934 1 84.62 77 VAL A N 1
ATOM 623 C CA . VAL A 1 77 ? -17.156 19.531 -6.332 1 84.62 77 VAL A CA 1
ATOM 624 C C . VAL A 1 77 ? -17.047 18.266 -7.16 1 84.62 77 VAL A C 1
ATOM 626 O O . VAL A 1 77 ? -16.828 17.172 -6.617 1 84.62 77 VAL A O 1
ATOM 629 N N . ASP A 1 78 ? -17.141 18.359 -8.414 1 85.81 78 ASP A N 1
ATOM 630 C CA . ASP A 1 78 ? -17.109 17.203 -9.289 1 85.81 78 ASP A CA 1
ATOM 631 C C . ASP A 1 78 ? -15.766 16.484 -9.219 1 85.81 78 ASP A C 1
ATOM 633 O O . ASP A 1 78 ? -15.711 15.25 -9.188 1 85.81 78 ASP A O 1
ATOM 637 N N . GLU A 1 79 ? -14.773 17.266 -9.156 1 83.62 79 GLU A N 1
ATOM 638 C CA . GLU A 1 79 ? -13.43 16.688 -9.102 1 83.62 79 GLU A CA 1
ATOM 639 C C . GLU A 1 79 ? -13.18 15.977 -7.781 1 83.62 79 GLU A C 1
ATOM 641 O O . GLU A 1 79 ? -12.578 14.898 -7.754 1 83.62 79 GLU A O 1
ATOM 646 N N . VAL A 1 80 ? -13.688 16.562 -6.77 1 86.56 80 VAL A N 1
ATOM 647 C CA . VAL A 1 80 ? -13.516 16 -5.438 1 86.56 80 VAL A CA 1
ATOM 648 C C . VAL A 1 80 ? -14.273 14.68 -5.34 1 86.56 80 VAL A C 1
ATOM 650 O O . VAL A 1 80 ? -13.727 13.68 -4.855 1 86.56 80 VAL A O 1
ATOM 653 N N . VAL A 1 81 ? -15.469 14.633 -5.828 1 90.81 81 VAL A N 1
ATOM 654 C CA . VAL A 1 81 ? -16.297 13.438 -5.758 1 90.81 81 VAL A CA 1
ATOM 655 C C . VAL A 1 81 ? -15.656 12.312 -6.578 1 90.81 81 VAL A C 1
ATOM 657 O O . VAL A 1 81 ? -15.555 11.18 -6.113 1 90.81 81 VAL A O 1
ATOM 660 N N . GLU A 1 82 ? -15.195 12.656 -7.719 1 87.69 82 GLU A N 1
ATOM 661 C CA . GLU A 1 82 ? -14.562 11.656 -8.57 1 87.69 82 GLU A CA 1
ATOM 662 C C . GLU A 1 82 ? -13.289 11.109 -7.934 1 87.69 82 GLU A C 1
ATOM 664 O O . GLU A 1 82 ? -13.008 9.914 -8.016 1 87.69 82 GLU A O 1
ATOM 669 N N . ARG A 1 83 ? -12.602 12 -7.355 1 85.94 83 ARG A N 1
ATOM 670 C CA . ARG A 1 83 ? -11.383 11.602 -6.652 1 85.94 83 ARG A CA 1
ATOM 671 C C . ARG A 1 83 ? -11.703 10.641 -5.508 1 85.94 83 ARG A C 1
ATOM 673 O O . ARG A 1 83 ? -11.07 9.594 -5.371 1 85.94 83 ARG A O 1
ATOM 680 N N . MET A 1 84 ? -12.648 10.984 -4.777 1 91.5 84 MET A N 1
ATOM 681 C CA . MET A 1 84 ? -13.039 10.141 -3.652 1 91.5 84 MET A CA 1
ATOM 682 C C . MET A 1 84 ? -13.5 8.773 -4.133 1 91.5 84 MET A C 1
ATOM 684 O O . MET A 1 84 ? -13.148 7.746 -3.545 1 91.5 84 MET A O 1
ATOM 688 N N . LYS A 1 85 ? -14.234 8.734 -5.199 1 90.38 85 LYS A N 1
ATOM 689 C CA . LYS A 1 85 ? -14.711 7.473 -5.758 1 90.38 85 LYS A CA 1
ATOM 690 C C . LYS A 1 85 ? -13.547 6.59 -6.191 1 90.38 85 LYS A C 1
ATOM 692 O O . LYS A 1 85 ? -13.547 5.383 -5.938 1 90.38 85 LYS A O 1
ATOM 697 N N . ARG A 1 86 ? -12.594 7.188 -6.77 1 86.44 86 ARG A N 1
ATOM 698 C CA . ARG A 1 86 ? -11.422 6.449 -7.238 1 86.44 86 ARG A CA 1
ATOM 699 C C . ARG A 1 86 ? -10.648 5.852 -6.07 1 86.44 86 ARG A C 1
ATOM 701 O O . ARG A 1 86 ? -10.242 4.688 -6.117 1 86.44 86 ARG A O 1
ATOM 708 N N . ILE A 1 87 ? -10.484 6.641 -5.055 1 88.5 87 ILE A N 1
ATOM 709 C CA . ILE A 1 87 ? -9.742 6.203 -3.877 1 88.5 87 ILE A CA 1
ATOM 710 C C . ILE A 1 87 ? -10.484 5.051 -3.201 1 88.5 87 ILE A C 1
ATOM 712 O O . ILE A 1 87 ? -9.883 4.023 -2.877 1 88.5 87 ILE A O 1
ATOM 716 N N . LEU A 1 88 ? -11.727 5.164 -3.105 1 92.12 88 LEU A N 1
ATOM 717 C CA . LEU A 1 88 ? -12.531 4.164 -2.414 1 92.12 88 LEU A CA 1
ATOM 718 C C . LEU A 1 88 ? -12.602 2.871 -3.219 1 92.12 88 LEU A C 1
ATOM 720 O O . LEU A 1 88 ? -12.586 1.777 -2.65 1 92.12 88 LEU A O 1
ATOM 724 N N . ARG A 1 89 ? -12.664 3.002 -4.473 1 86.75 89 ARG A N 1
ATOM 725 C CA . ARG A 1 89 ? -12.711 1.813 -5.316 1 86.75 89 ARG A CA 1
ATOM 726 C C . ARG A 1 89 ? -11.438 0.99 -5.184 1 86.75 89 ARG A C 1
ATOM 728 O O . ARG A 1 89 ? -11.492 -0.235 -5.055 1 86.75 89 ARG A O 1
ATOM 735 N N . THR A 1 90 ? -10.359 1.633 -5.215 1 85.44 90 THR A N 1
ATOM 736 C CA . THR A 1 90 ? -9.086 0.944 -5.082 1 85.44 90 THR A CA 1
ATOM 737 C C . THR A 1 90 ? -8.969 0.274 -3.717 1 85.44 90 THR A C 1
ATOM 739 O O . THR A 1 90 ? -8.484 -0.854 -3.611 1 85.44 90 THR A O 1
ATOM 742 N N . SER A 1 91 ? -9.398 0.991 -2.75 1 92 91 SER A N 1
ATOM 743 C CA . SER A 1 91 ? -9.352 0.449 -1.396 1 92 91 SER A CA 1
ATOM 744 C C . SER A 1 91 ? -10.273 -0.757 -1.249 1 92 91 SER A C 1
ATOM 746 O O . SER A 1 91 ? -9.914 -1.747 -0.608 1 92 91 SER A O 1
ATOM 748 N N . GLU A 1 92 ? -11.43 -0.612 -1.875 1 91.56 92 GLU A N 1
ATOM 749 C CA . GLU A 1 92 ? -12.414 -1.692 -1.819 1 91.56 92 GLU A CA 1
ATOM 750 C C . GLU A 1 92 ? -11.883 -2.957 -2.484 1 91.56 92 GLU A C 1
ATOM 752 O O . GLU A 1 92 ? -12.172 -4.07 -2.039 1 91.56 92 GLU A O 1
ATOM 757 N N . ASN A 1 93 ? -11.141 -2.779 -3.514 1 89.31 93 ASN A N 1
ATOM 758 C CA . ASN A 1 93 ? -10.578 -3.908 -4.246 1 89.31 93 ASN A CA 1
ATOM 759 C C . ASN A 1 93 ? -9.531 -4.648 -3.416 1 89.31 93 ASN A C 1
ATOM 761 O O . ASN A 1 93 ? -9.25 -5.82 -3.67 1 89.31 93 ASN A O 1
ATOM 765 N N . LYS A 1 94 ? -9.008 -4.016 -2.436 1 92.12 94 LYS A N 1
ATOM 766 C CA . LYS A 1 94 ? -7.977 -4.617 -1.59 1 92.12 94 LYS A CA 1
ATOM 767 C C . LYS A 1 94 ? -8.594 -5.301 -0.373 1 92.12 94 LYS A C 1
ATOM 769 O O . LYS A 1 94 ? -8.305 -6.461 -0.091 1 92.12 94 LYS A O 1
ATOM 774 N N . SER A 1 95 ? -9.422 -4.492 0.298 1 94.62 95 SER A N 1
ATOM 775 C CA . SER A 1 95 ? -10.016 -4.98 1.538 1 94.62 95 SER A CA 1
ATOM 776 C C . SER A 1 95 ? -11.133 -4.059 2.018 1 94.62 95 SER A C 1
ATOM 778 O O . SER A 1 95 ? -11.008 -2.832 1.935 1 94.62 95 SER A O 1
ATOM 780 N N . GLN A 1 96 ? -12.117 -4.723 2.588 1 96 96 GLN A N 1
ATOM 781 C CA . GLN A 1 96 ? -13.211 -3.943 3.164 1 96 96 GLN A CA 1
ATOM 782 C C . GLN A 1 96 ? -12.734 -3.143 4.375 1 96 96 GLN A C 1
ATOM 784 O O . GLN A 1 96 ? -13.234 -2.047 4.633 1 96 96 GLN A O 1
ATOM 789 N N . TRP A 1 97 ? -11.766 -3.654 5.066 1 97.25 97 TRP A N 1
ATOM 790 C CA . TRP A 1 97 ? -11.219 -2.938 6.211 1 97.25 97 TRP A CA 1
ATOM 791 C C . TRP A 1 97 ? -10.523 -1.653 5.77 1 97.25 97 TRP A C 1
ATOM 793 O O . TRP A 1 97 ? -10.719 -0.594 6.367 1 97.25 97 TRP A O 1
ATOM 803 N N . ILE A 1 98 ? -9.75 -1.783 4.754 1 97.12 98 ILE A N 1
ATOM 804 C CA . ILE A 1 98 ? -9.047 -0.621 4.223 1 97.12 98 ILE A CA 1
ATOM 805 C C . ILE A 1 98 ? -10.055 0.413 3.734 1 97.12 98 ILE A C 1
ATOM 807 O O . ILE A 1 98 ? -9.93 1.604 4.023 1 97.12 98 ILE A O 1
ATOM 811 N N . LYS A 1 99 ? -11.07 -0.06 3.023 1 96.44 99 LYS A N 1
ATOM 812 C CA . LYS A 1 99 ? -12.125 0.833 2.553 1 96.44 99 LYS A CA 1
ATOM 813 C C . LYS A 1 99 ? -12.781 1.567 3.715 1 96.44 99 LYS A C 1
ATOM 815 O O . LYS A 1 99 ? -13.055 2.768 3.625 1 96.44 99 LYS A O 1
ATOM 820 N N . LEU A 1 100 ? -13.031 0.876 4.766 1 97.94 100 LEU A N 1
ATOM 821 C CA . LEU A 1 100 ? -13.68 1.44 5.945 1 97.94 100 LEU A CA 1
ATOM 822 C C . LEU A 1 100 ? -12.867 2.604 6.508 1 97.94 100 LEU A C 1
ATOM 824 O O . LEU A 1 100 ? -13.391 3.707 6.68 1 97.94 100 LEU A O 1
ATOM 828 N N . LEU A 1 101 ? -11.586 2.377 6.746 1 98.06 101 LEU A N 1
ATOM 829 C CA . LEU A 1 101 ? -10.727 3.4 7.336 1 98.06 101 LEU A CA 1
ATOM 830 C C . LEU A 1 101 ? -10.594 4.602 6.402 1 98.06 101 LEU A C 1
ATOM 832 O O . LEU A 1 101 ? -10.664 5.746 6.848 1 98.06 101 LEU A O 1
ATOM 836 N N . ILE A 1 102 ? -10.453 4.32 5.152 1 97.12 102 ILE A N 1
ATOM 837 C CA . ILE A 1 102 ? -10.266 5.395 4.184 1 97.12 102 ILE A CA 1
ATOM 838 C C . ILE A 1 102 ? -11.562 6.188 4.039 1 97.12 102 ILE A C 1
ATOM 840 O O . ILE A 1 102 ? -11.539 7.406 3.869 1 97.12 102 ILE A O 1
ATOM 844 N N . SER A 1 103 ? -12.695 5.477 4.078 1 97.31 103 SER A N 1
ATOM 845 C CA . SER A 1 103 ? -13.984 6.148 4.027 1 97.31 103 SER A CA 1
ATOM 846 C C . SER A 1 103 ? -14.125 7.156 5.164 1 97.31 103 SER A C 1
ATOM 848 O O . SER A 1 103 ? -14.539 8.297 4.941 1 97.31 103 SER A O 1
ATOM 850 N N . TYR A 1 104 ? -13.742 6.762 6.367 1 97.81 104 TYR A N 1
ATOM 851 C CA . TYR A 1 104 ? -13.75 7.691 7.492 1 97.81 104 TYR A CA 1
ATOM 852 C C . TYR A 1 104 ? -12.797 8.859 7.242 1 97.81 104 TYR A C 1
ATOM 854 O O . TYR A 1 104 ? -13.133 10.008 7.535 1 97.81 104 TYR A O 1
ATOM 862 N N . HIS A 1 105 ? -11.688 8.57 6.734 1 97.31 105 HIS A N 1
ATOM 863 C CA . HIS A 1 105 ? -10.664 9.586 6.527 1 97.31 105 HIS A CA 1
ATOM 864 C C . HIS A 1 105 ? -11.117 10.625 5.508 1 97.31 105 HIS A C 1
ATOM 866 O O . HIS A 1 105 ? -10.914 11.828 5.703 1 97.31 105 HIS A O 1
ATOM 872 N N . LEU A 1 106 ? -11.734 10.141 4.422 1 95.56 106 LEU A N 1
ATOM 873 C CA . LEU A 1 106 ? -12.234 11.047 3.395 1 95.56 106 LEU A CA 1
ATOM 874 C C . LEU A 1 106 ? -13.32 11.961 3.959 1 95.56 106 LEU A C 1
ATOM 876 O O . LEU A 1 106 ? -13.398 13.133 3.594 1 95.56 106 LEU A O 1
ATOM 880 N N . GLU A 1 107 ? -14.133 11.43 4.77 1 95.69 107 GLU A N 1
ATOM 881 C CA . GLU A 1 107 ? -15.164 12.258 5.395 1 95.69 107 GLU A CA 1
ATOM 882 C C . GLU A 1 107 ? -14.547 13.297 6.324 1 95.69 107 GLU A C 1
ATOM 884 O O . GLU A 1 107 ? -15.047 14.422 6.43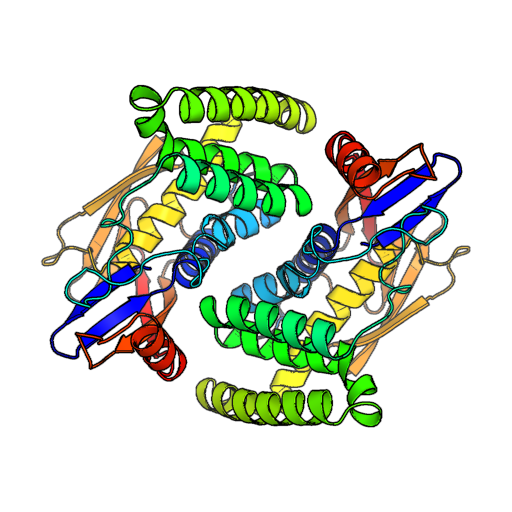4 1 95.69 107 GLU A O 1
ATOM 889 N N . PHE A 1 108 ? -13.531 12.898 7.004 1 94.88 108 PHE A N 1
ATOM 890 C CA . PHE A 1 108 ? -12.805 13.844 7.844 1 94.88 108 PHE A CA 1
ATOM 891 C C . PHE A 1 108 ? -12.258 15 7.008 1 94.88 108 PHE A C 1
ATOM 893 O O . PHE A 1 108 ? -12.367 16.156 7.395 1 94.88 108 PHE A O 1
ATOM 900 N N . ILE A 1 109 ? -11.68 14.641 5.879 1 92.62 109 ILE A N 1
ATOM 901 C CA . ILE A 1 109 ? -11 15.625 5.039 1 92.62 109 ILE A CA 1
ATOM 902 C C . ILE A 1 109 ? -12.039 16.5 4.34 1 92.62 109 ILE A C 1
ATOM 904 O O . ILE A 1 109 ? -11.938 17.734 4.355 1 92.62 109 ILE A O 1
ATOM 908 N N . TYR A 1 110 ? -13.047 15.914 3.799 1 91 110 TYR A N 1
ATOM 909 C CA . TYR A 1 110 ? -13.93 16.625 2.885 1 91 110 TYR A CA 1
ATOM 910 C C . TYR A 1 110 ? -15.305 16.844 3.512 1 91 110 TYR A C 1
ATOM 912 O O . TYR A 1 110 ? -16.172 17.469 2.908 1 91 110 TYR A O 1
ATOM 920 N N . GLY A 1 111 ? -15.508 16.344 4.719 1 91.31 111 GLY A N 1
ATOM 921 C CA . GLY A 1 111 ? -16.766 16.484 5.422 1 91.31 111 GLY A CA 1
ATOM 922 C C . GLY A 1 111 ? -17.234 17.938 5.516 1 91.31 111 GLY A C 1
ATOM 923 O O . GLY A 1 111 ? -18.422 18.219 5.367 1 91.31 111 GLY A O 1
ATOM 924 N N . PRO A 1 112 ? -16.328 18.797 5.738 1 90.62 112 PRO A N 1
ATOM 925 C CA . PRO A 1 112 ? -16.719 20.203 5.844 1 90.62 112 PRO A CA 1
ATOM 926 C C . PRO A 1 112 ? -17.375 20.719 4.57 1 90.62 112 PRO A C 1
ATOM 928 O O . PRO A 1 112 ? -18.125 21.703 4.617 1 90.62 112 PRO A O 1
ATOM 931 N N . LEU A 1 113 ? -17.172 20.141 3.51 1 89.75 113 LEU A N 1
ATOM 932 C CA . LEU A 1 113 ? -17.734 20.578 2.234 1 89.75 113 LEU A CA 1
ATOM 933 C C . LEU A 1 113 ? -19.188 20.156 2.107 1 89.75 113 LEU A C 1
ATOM 935 O O . LEU A 1 113 ? -19.891 20.594 1.193 1 89.75 113 LEU A O 1
ATOM 939 N N . LYS A 1 114 ? -19.672 19.328 2.994 1 91.62 114 LYS A N 1
ATOM 940 C CA . LYS A 1 114 ? -21.047 18.859 2.965 1 91.62 114 LYS A CA 1
ATOM 941 C C . LYS A 1 114 ? -22.031 20.016 3.012 1 91.62 114 LYS A C 1
ATOM 943 O O . LYS A 1 114 ? -23.094 19.984 2.379 1 91.62 114 LYS A O 1
ATOM 948 N N . LYS A 1 115 ? -21.656 21.016 3.705 1 91.31 115 LYS A N 1
ATOM 949 C CA . LYS A 1 115 ? -22.531 22.188 3.879 1 91.31 115 LYS A CA 1
ATOM 950 C C . LYS A 1 115 ? -22.625 22.984 2.592 1 91.31 115 LYS A C 1
ATOM 952 O O . LYS A 1 115 ? -23.625 23.672 2.354 1 91.31 115 LYS A O 1
ATOM 957 N N . LYS A 1 116 ? -21.672 22.906 1.768 1 89.25 116 LYS A N 1
ATOM 958 C CA . LYS A 1 116 ? -21.594 23.75 0.578 1 89.25 116 LYS A CA 1
ATOM 959 C C . LYS A 1 116 ? -22.078 23 -0.662 1 89.25 116 LYS A C 1
ATOM 961 O O . LYS A 1 116 ? -22.312 23.609 -1.708 1 89.25 116 LYS A O 1
ATOM 966 N N . SER A 1 117 ? -22.25 21.703 -0.526 1 92.38 117 SER A N 1
ATOM 967 C CA . SER A 1 117 ? -22.594 20.922 -1.702 1 92.38 117 SER A CA 1
ATOM 968 C C . SER A 1 117 ? -23.531 19.766 -1.34 1 92.38 117 SER A C 1
ATOM 970 O O . SER A 1 117 ? -23.156 18.859 -0.596 1 92.38 117 SER A O 1
ATOM 972 N N . LYS A 1 118 ? -24.625 19.734 -2.004 1 93.94 118 LYS A N 1
ATOM 973 C CA . LYS A 1 118 ? -25.594 18.656 -1.813 1 93.94 118 LYS A CA 1
ATOM 974 C C . LYS A 1 118 ? -25.047 17.344 -2.359 1 93.94 118 LYS A C 1
ATOM 976 O O . LYS A 1 118 ? -25.328 16.266 -1.81 1 93.94 118 LYS A O 1
ATOM 981 N N . ARG A 1 119 ? -24.344 17.469 -3.373 1 93.81 119 ARG A N 1
ATOM 982 C CA . ARG A 1 119 ? -23.75 16.281 -3.988 1 93.81 119 ARG A CA 1
ATOM 983 C C . ARG A 1 119 ? -22.781 15.594 -3.039 1 93.81 119 ARG A C 1
ATOM 985 O O . ARG A 1 119 ? -22.781 14.367 -2.902 1 93.81 119 ARG A O 1
ATOM 992 N N . ILE A 1 120 ? -21.984 16.375 -2.412 1 94.81 120 ILE A N 1
ATOM 993 C CA . ILE A 1 120 ? -21.016 15.836 -1.452 1 94.81 120 ILE A CA 1
ATOM 994 C C . ILE A 1 120 ? -21.766 15.258 -0.248 1 94.81 120 ILE A C 1
ATOM 996 O O . ILE A 1 120 ? -21.406 14.188 0.256 1 94.81 120 ILE A O 1
ATOM 1000 N N . SER A 1 121 ? -22.766 15.93 0.113 1 96.06 121 SER A N 1
ATOM 1001 C CA . SER A 1 121 ? -23.578 15.438 1.215 1 96.06 121 SER A CA 1
ATOM 1002 C C . SER A 1 121 ? -24.188 14.078 0.887 1 96.06 121 SER A C 1
ATOM 1004 O O . SER A 1 121 ? -24.141 13.164 1.71 1 96.06 121 SER A O 1
ATOM 1006 N N . ALA A 1 122 ? -24.734 13.984 -0.26 1 96.19 122 ALA A N 1
ATOM 1007 C CA . ALA A 1 122 ? -25.328 12.727 -0.699 1 96.19 122 ALA A CA 1
ATOM 1008 C C . ALA A 1 122 ? -24.281 11.625 -0.781 1 96.19 122 ALA A C 1
ATOM 1010 O O . ALA A 1 122 ? -24.547 10.477 -0.434 1 96.19 122 ALA A O 1
ATOM 1011 N N . PHE A 1 123 ? -23.156 12.031 -1.277 1 96.44 123 PHE A N 1
ATOM 1012 C CA . PHE A 1 123 ? -22.047 11.086 -1.38 1 96.44 123 PHE A CA 1
ATOM 1013 C C . PHE A 1 123 ? -21.719 10.5 -0.015 1 96.44 123 PHE A C 1
ATOM 1015 O O . PHE A 1 123 ? -21.594 9.281 0.129 1 96.44 123 PHE A O 1
ATOM 1022 N N . PHE A 1 124 ? -21.594 11.281 0.996 1 96.75 124 PHE A N 1
ATOM 1023 C CA . PHE A 1 124 ? -21.188 10.805 2.312 1 96.75 124 PHE A CA 1
ATOM 1024 C C . PHE A 1 124 ? -22.328 10.086 3.012 1 96.75 124 PHE A C 1
ATOM 1026 O O . PHE A 1 124 ? -22.094 9.234 3.875 1 96.75 124 PHE A O 1
ATOM 1033 N N . GLN A 1 125 ? -23.562 10.391 2.623 1 96.75 125 GLN A N 1
ATOM 1034 C CA . GLN A 1 125 ? -24.672 9.594 3.111 1 96.75 125 GLN A CA 1
ATOM 1035 C C . GLN A 1 125 ? -24.609 8.164 2.592 1 96.75 125 GLN A C 1
ATOM 1037 O O . GLN A 1 125 ? -24.844 7.211 3.34 1 96.75 125 GLN A O 1
ATOM 1042 N N . GLN A 1 126 ? -24.297 8.094 1.363 1 95.94 126 GLN A N 1
ATOM 1043 C CA . GLN A 1 126 ? -24.109 6.773 0.778 1 95.94 126 GLN A CA 1
ATOM 1044 C C . GLN A 1 126 ? -22.953 6.039 1.447 1 95.94 126 GLN A C 1
ATOM 1046 O O . GLN A 1 126 ? -23.062 4.844 1.739 1 95.94 126 GLN A O 1
ATOM 1051 N N . GLN A 1 127 ? -21.875 6.77 1.673 1 96.19 127 GLN A N 1
ATOM 1052 C CA . GLN A 1 127 ? -20.719 6.168 2.322 1 96.19 127 GLN A CA 1
ATOM 1053 C C . GLN A 1 127 ? -21.062 5.707 3.738 1 96.19 127 GLN A C 1
ATOM 1055 O O . GLN A 1 127 ? -20.578 4.672 4.195 1 96.19 127 GLN A O 1
ATOM 1060 N N . ALA A 1 128 ? -21.859 6.469 4.414 1 96.81 128 ALA A N 1
ATOM 1061 C CA . ALA A 1 128 ? -22.297 6.09 5.758 1 96.81 128 ALA A CA 1
ATOM 1062 C C . ALA A 1 128 ? -23.062 4.77 5.742 1 96.81 128 ALA A C 1
ATOM 1064 O O . ALA A 1 128 ? -22.875 3.926 6.621 1 96.81 128 ALA A O 1
ATOM 1065 N N . SER A 1 129 ? -23.859 4.602 4.758 1 96.5 129 SER A N 1
ATOM 1066 C CA . SER A 1 129 ? -24.609 3.359 4.605 1 96.5 129 SER A CA 1
ATOM 1067 C C . SER A 1 129 ? -23.688 2.184 4.32 1 96.5 129 SER A C 1
ATOM 1069 O O . SER A 1 129 ? -23.859 1.098 4.879 1 96.5 129 SER A O 1
ATOM 1071 N N . GLU A 1 130 ? -22.766 2.404 3.469 1 94.88 130 GLU A N 1
ATOM 1072 C CA . GLU A 1 130 ? -21.797 1.364 3.152 1 94.88 130 GLU A CA 1
ATOM 1073 C C . GLU A 1 130 ? -20.969 0.979 4.383 1 94.88 130 GLU A C 1
ATOM 1075 O O . GLU A 1 130 ? -20.703 -0.201 4.605 1 94.88 130 GLU A O 1
ATOM 1080 N N . ARG A 1 131 ? -20.562 1.998 5.172 1 97.31 131 ARG A N 1
ATOM 1081 C CA . ARG A 1 131 ? -19.797 1.723 6.383 1 97.31 131 ARG A CA 1
ATOM 1082 C C . ARG A 1 131 ? -20.609 0.86 7.352 1 97.31 131 ARG A C 1
ATOM 1084 O O . ARG A 1 131 ? -20.047 -0.013 8.023 1 97.31 131 ARG A O 1
ATOM 1091 N N . LYS A 1 132 ? -21.875 1.105 7.406 1 97.06 132 LYS A N 1
ATOM 1092 C CA . LYS A 1 132 ? -22.719 0.296 8.273 1 97.06 132 LYS A CA 1
ATOM 1093 C C . LYS A 1 132 ? -22.656 -1.179 7.887 1 97.06 132 LYS A C 1
ATOM 1095 O O . LYS A 1 132 ? -22.578 -2.051 8.75 1 97.06 132 LYS A O 1
ATOM 1100 N N . THR A 1 133 ? -22.688 -1.401 6.613 1 94.81 133 THR A N 1
ATOM 1101 C CA . THR A 1 133 ? -22.609 -2.77 6.113 1 94.81 133 THR A CA 1
ATOM 1102 C C . THR A 1 133 ? -21.266 -3.4 6.465 1 94.81 133 THR A C 1
ATOM 1104 O O . THR A 1 133 ? -21.219 -4.559 6.883 1 94.81 133 THR A O 1
ATOM 1107 N N . ILE A 1 134 ? -20.234 -2.664 6.301 1 96 134 ILE A N 1
ATOM 1108 C CA . ILE A 1 134 ? -18.891 -3.158 6.582 1 96 134 ILE A CA 1
ATOM 1109 C C . ILE A 1 134 ? -18.734 -3.414 8.078 1 96 134 ILE A C 1
ATOM 1111 O O . ILE A 1 134 ? -18.172 -4.43 8.492 1 96 134 ILE A O 1
ATOM 1115 N N . LEU A 1 135 ? -19.234 -2.49 8.875 1 97.69 135 LEU A N 1
ATOM 1116 C CA . LEU A 1 135 ? -19.156 -2.621 10.328 1 97.69 135 LEU A CA 1
ATOM 1117 C C . LEU A 1 135 ? -19.891 -3.881 10.797 1 97.69 135 LEU A C 1
ATOM 1119 O O . LEU A 1 135 ? -19.391 -4.59 11.68 1 97.69 135 LEU A O 1
ATOM 1123 N N . LYS A 1 136 ? -20.984 -4.145 10.164 1 95.62 136 LYS A N 1
ATOM 1124 C CA . LYS A 1 136 ? -21.734 -5.367 10.477 1 95.62 136 LYS A CA 1
ATOM 1125 C C . LYS A 1 136 ? -20.922 -6.605 10.109 1 95.62 136 LYS A C 1
ATOM 1127 O O . LYS A 1 136 ? -20.891 -7.582 10.859 1 95.62 136 LYS A O 1
ATOM 1132 N N . HIS A 1 137 ? -20.297 -6.523 9.016 1 92.31 137 HIS A N 1
ATOM 1133 C CA . HIS A 1 137 ? -19.469 -7.629 8.547 1 92.31 137 HIS A CA 1
ATOM 1134 C C . HIS A 1 137 ? -18.359 -7.949 9.547 1 92.31 137 HIS A C 1
ATOM 1136 O O . HIS A 1 137 ? -18.078 -9.117 9.812 1 92.31 137 HIS A O 1
ATOM 1142 N N . PHE A 1 138 ? -17.766 -6.961 10.148 1 94.31 138 PHE A N 1
ATOM 1143 C CA . PHE A 1 138 ? -16.641 -7.156 11.07 1 94.31 138 PHE A CA 1
ATOM 1144 C C . PHE A 1 138 ? -17.141 -7.277 12.5 1 94.31 138 PHE A C 1
ATOM 1146 O O . PHE A 1 138 ? -16.344 -7.523 13.414 1 94.31 138 PHE A O 1
ATOM 1153 N N . GLY A 1 139 ? -18.422 -7.09 12.711 1 95.19 139 GLY A N 1
ATOM 1154 C CA . GLY A 1 139 ? -18.969 -7.121 14.055 1 95.19 139 GLY A CA 1
ATOM 1155 C C . GLY A 1 139 ? -18.438 -6.023 14.953 1 95.19 139 GLY A C 1
ATOM 1156 O O . GLY A 1 139 ? -18.125 -6.266 16.125 1 95.19 139 GLY A O 1
ATOM 1157 N N . LEU A 1 140 ? -18.266 -4.871 14.406 1 96.12 140 LEU A N 1
ATOM 1158 C CA . LEU A 1 140 ? -17.656 -3.762 15.125 1 96.12 140 LEU A CA 1
ATOM 1159 C C . LEU A 1 140 ? -18.641 -2.605 15.289 1 96.12 140 LEU A C 1
ATOM 1161 O O . LEU A 1 140 ? -19.344 -2.254 14.344 1 96.12 140 LEU A O 1
ATOM 1165 N N . PRO A 1 141 ? -18.703 -2.033 16.453 1 97.06 141 PRO A N 1
ATOM 1166 C CA . PRO A 1 141 ? -19.469 -0.789 16.578 1 97.06 141 PRO A CA 1
ATOM 1167 C C . PRO A 1 141 ? -18.781 0.393 15.891 1 97.06 141 PRO A C 1
ATOM 1169 O O . PRO A 1 141 ? -17.547 0.437 15.805 1 97.06 141 PRO A O 1
ATOM 1172 N N . ASN A 1 142 ? -19.578 1.323 15.477 1 97.12 142 ASN A N 1
ATOM 1173 C CA . ASN A 1 142 ? -19.094 2.52 14.797 1 97.12 142 ASN A CA 1
ATOM 1174 C C . ASN A 1 142 ? -18.078 3.273 15.648 1 97.12 142 ASN A C 1
ATOM 1176 O O . ASN A 1 142 ? -17.078 3.764 15.133 1 97.12 142 ASN A O 1
ATOM 1180 N N . LYS A 1 143 ? -18.344 3.359 16.906 1 96.5 143 LYS A N 1
ATOM 1181 C CA . LYS A 1 143 ? -17.469 4.09 17.812 1 96.5 143 LYS A CA 1
ATOM 1182 C C . LYS A 1 143 ? -16.047 3.508 17.812 1 96.5 143 LYS A C 1
ATOM 1184 O O . LYS A 1 143 ? -15.07 4.25 17.766 1 96.5 143 LYS A O 1
ATOM 1189 N N . LYS A 1 144 ? -15.969 2.23 17.875 1 96.38 144 LYS A N 1
ATOM 1190 C CA . LYS A 1 144 ? -14.672 1.562 17.875 1 96.38 144 LYS A CA 1
ATOM 1191 C C . LYS A 1 144 ? -13.945 1.765 16.547 1 96.38 144 LYS A C 1
ATOM 1193 O O . LYS A 1 144 ? -12.727 1.958 16.531 1 96.38 144 LYS A O 1
ATOM 1198 N N . ALA A 1 145 ? -14.656 1.672 15.461 1 97.19 145 ALA A N 1
ATOM 1199 C CA . ALA A 1 145 ? -14.062 1.906 14.148 1 97.19 145 ALA A CA 1
ATOM 1200 C C . ALA A 1 145 ? -13.516 3.326 14.039 1 97.19 145 ALA A C 1
ATOM 1202 O O . ALA A 1 145 ? -12.453 3.543 13.438 1 97.19 145 ALA A O 1
ATOM 1203 N N . LYS A 1 146 ? -14.203 4.254 14.578 1 96.81 146 LYS A N 1
ATOM 1204 C CA . LYS A 1 146 ? -13.742 5.641 14.578 1 96.81 146 LYS A CA 1
ATOM 1205 C C . LYS A 1 146 ? -12.453 5.793 15.375 1 96.81 146 LYS A C 1
ATOM 1207 O O . LYS A 1 146 ? -11.594 6.598 15.023 1 96.81 146 LYS A O 1
ATOM 1212 N N . GLU A 1 147 ? -12.344 5.004 16.422 1 96.75 147 GLU A N 1
ATOM 1213 C CA . GLU A 1 147 ? -11.102 5 17.188 1 96.75 147 GLU A CA 1
ATOM 1214 C C . GLU A 1 147 ? -9.93 4.535 16.328 1 96.75 147 GLU A C 1
ATOM 1216 O O . GLU A 1 147 ? -8.82 5.062 16.438 1 96.75 147 GLU A O 1
ATOM 1221 N N . TYR A 1 148 ? -10.164 3.541 15.539 1 97.56 148 TYR A N 1
ATOM 1222 C CA . TYR A 1 148 ? -9.109 3.051 14.648 1 97.56 148 TYR A CA 1
ATOM 1223 C C . TYR A 1 148 ? -8.758 4.094 13.602 1 97.56 148 TYR A C 1
ATOM 1225 O O . TYR A 1 148 ? -7.59 4.23 13.219 1 97.56 148 TYR A O 1
ATOM 1233 N N . HIS A 1 149 ? -9.789 4.824 13.133 1 98 149 HIS A N 1
ATOM 1234 C CA . HIS A 1 149 ? -9.516 5.926 12.219 1 98 149 HIS A CA 1
ATOM 1235 C C . HIS A 1 149 ? -8.688 7.012 12.891 1 98 149 HIS A C 1
ATOM 1237 O O . HIS A 1 149 ? -7.852 7.648 12.242 1 98 149 HIS A O 1
ATOM 1243 N N . GLU A 1 150 ? -8.875 7.215 14.188 1 98.12 150 GLU A N 1
ATOM 1244 C CA . GLU A 1 150 ? -8.086 8.195 14.922 1 98.12 150 GLU A CA 1
ATOM 1245 C C . GLU A 1 150 ? -6.605 7.832 14.906 1 98.12 150 GLU A C 1
ATOM 1247 O O . GLU A 1 150 ? -5.742 8.719 14.891 1 98.12 150 GLU A O 1
ATOM 1252 N N . PHE A 1 151 ? -6.352 6.57 14.906 1 98.56 151 PHE A N 1
ATOM 1253 C CA . PHE A 1 151 ? -4.98 6.098 14.773 1 98.56 151 PHE A CA 1
ATOM 1254 C C . PHE A 1 151 ? -4.387 6.543 13.438 1 98.56 151 PHE A C 1
ATOM 1256 O O . PHE A 1 151 ? -3.266 7.051 13.391 1 98.56 151 PHE A O 1
ATOM 1263 N N . LEU A 1 152 ? -5.156 6.359 12.391 1 98.5 152 LEU A N 1
ATOM 1264 C CA . LEU A 1 152 ? -4.75 6.816 11.07 1 98.5 152 LEU A CA 1
ATOM 1265 C C . LEU A 1 152 ? -4.547 8.328 11.055 1 98.5 152 LEU A C 1
ATOM 1267 O O . LEU A 1 152 ? -3.562 8.82 10.5 1 98.5 152 LEU A O 1
ATOM 1271 N N . ARG A 1 153 ? -5.414 9.047 11.68 1 97.94 153 ARG A N 1
ATOM 1272 C CA . ARG A 1 153 ? -5.352 10.508 11.711 1 97.94 153 ARG A CA 1
ATOM 1273 C C . ARG A 1 153 ? -4.082 10.984 12.406 1 97.94 153 ARG A C 1
ATOM 1275 O O . ARG A 1 153 ? -3.461 11.953 11.969 1 97.94 153 ARG A O 1
ATOM 1282 N N . PHE A 1 154 ? -3.742 10.305 13.5 1 98.62 154 PHE A N 1
ATOM 1283 C CA . PHE A 1 154 ? -2.514 10.656 14.195 1 98.62 154 PHE A CA 1
ATOM 1284 C C . PHE A 1 154 ? -1.307 10.523 13.281 1 98.62 154 PHE A C 1
ATOM 1286 O O . PHE A 1 154 ? -0.483 11.438 13.188 1 98.62 154 PHE A O 1
ATOM 1293 N N . CYS A 1 155 ? -1.21 9.391 12.602 1 98.62 155 CYS A N 1
ATOM 1294 C CA . CYS A 1 155 ? -0.081 9.117 11.719 1 98.62 155 CYS A CA 1
ATOM 1295 C C . CYS A 1 155 ? -0.047 10.102 10.555 1 98.62 155 CYS A C 1
ATOM 1297 O O . CYS A 1 155 ? 1.021 10.586 10.18 1 98.62 155 CYS A O 1
ATOM 1299 N N . ASP A 1 156 ? -1.189 10.391 10.023 1 97.69 156 ASP A N 1
ATOM 1300 C CA . ASP A 1 156 ? -1.314 11.352 8.93 1 97.69 156 ASP A CA 1
ATOM 1301 C C . ASP A 1 156 ? -0.845 12.734 9.359 1 97.69 156 ASP A C 1
ATOM 1303 O O . ASP A 1 156 ? -0.027 13.359 8.68 1 97.69 156 ASP A O 1
ATOM 1307 N N . ARG A 1 157 ? -1.351 13.172 10.461 1 97.94 157 ARG A N 1
ATOM 1308 C CA . ARG A 1 157 ? -1.055 14.523 10.938 1 97.94 157 ARG A CA 1
ATOM 1309 C C . ARG A 1 157 ? 0.426 14.672 11.273 1 97.94 157 ARG A C 1
ATOM 1311 O O . ARG A 1 157 ? 1.048 15.68 10.914 1 97.94 157 ARG A O 1
ATOM 1318 N N . LEU A 1 158 ? 0.937 13.695 11.992 1 98.19 158 LEU A N 1
ATOM 1319 C CA . LEU A 1 158 ? 2.355 13.75 12.328 1 98.19 158 LEU A CA 1
ATOM 1320 C C . LEU A 1 158 ? 3.211 13.773 11.062 1 98.19 158 LEU A C 1
ATOM 1322 O O . LEU A 1 158 ? 4.176 14.539 10.977 1 98.19 158 LEU A O 1
ATOM 1326 N N . SER A 1 159 ? 2.883 12.93 10.094 1 98 159 SER A N 1
ATOM 1327 C CA . SER A 1 159 ? 3.592 12.914 8.82 1 98 159 SER A CA 1
ATOM 1328 C C . SER A 1 159 ? 3.557 14.281 8.148 1 98 159 SER A C 1
ATOM 1330 O O . SER A 1 159 ? 4.574 14.758 7.641 1 98 159 SER A O 1
ATOM 1332 N N . LEU A 1 160 ? 2.412 14.938 8.156 1 96.44 160 LEU A N 1
ATOM 1333 C CA . LEU A 1 160 ? 2.262 16.234 7.527 1 96.44 160 LEU A CA 1
ATOM 1334 C C . LEU A 1 160 ? 3.121 17.281 8.227 1 96.44 160 LEU A C 1
ATOM 1336 O O . LEU A 1 160 ? 3.748 18.125 7.57 1 96.44 160 LEU A O 1
ATOM 1340 N N . ILE A 1 161 ? 3.115 17.234 9.5 1 97.06 161 ILE A N 1
ATOM 1341 C CA . ILE A 1 161 ? 3.926 18.172 10.273 1 97.06 161 ILE A CA 1
ATOM 1342 C C . ILE A 1 161 ? 5.391 18.031 9.867 1 97.06 161 ILE A C 1
ATOM 1344 O O . ILE A 1 161 ? 6.074 19.047 9.648 1 97.06 161 ILE A O 1
ATOM 1348 N N . LEU A 1 162 ? 5.855 16.812 9.773 1 97.19 162 LEU A N 1
ATOM 1349 C CA . LEU A 1 162 ? 7.238 16.562 9.398 1 97.19 162 LEU A CA 1
ATOM 1350 C C . LEU A 1 162 ? 7.5 17 7.961 1 97.19 162 LEU A C 1
ATOM 1352 O O . LEU A 1 162 ? 8.477 17.703 7.688 1 97.19 162 LEU A O 1
ATOM 1356 N N . CYS A 1 163 ? 6.609 16.641 7.07 1 96.06 163 CYS A N 1
ATOM 1357 C CA . CYS A 1 163 ? 6.773 16.953 5.652 1 96.06 163 CYS A CA 1
ATOM 1358 C C . CYS A 1 163 ? 6.77 18.453 5.422 1 96.06 163 CYS A C 1
ATOM 1360 O O . CYS A 1 163 ? 7.484 18.953 4.555 1 96.06 163 CYS A O 1
ATOM 1362 N N . LYS A 1 164 ? 5.996 19.172 6.176 1 94.44 164 LYS A N 1
ATOM 1363 C CA . LYS A 1 164 ? 5.832 20.609 5.973 1 94.44 164 LYS A CA 1
ATOM 1364 C C . LYS A 1 164 ? 6.848 21.406 6.793 1 94.44 164 LYS A C 1
ATOM 1366 O O . LYS A 1 164 ? 6.793 22.641 6.832 1 94.44 164 LYS A O 1
ATOM 1371 N N . ASP A 1 165 ? 7.672 20.75 7.5 1 91.25 165 ASP A N 1
ATOM 1372 C CA . ASP A 1 165 ? 8.68 21.375 8.352 1 91.25 165 ASP A CA 1
ATOM 1373 C C . ASP A 1 165 ? 8.031 22.359 9.328 1 91.25 165 ASP A C 1
ATOM 1375 O O . ASP A 1 165 ? 8.461 23.5 9.453 1 91.25 165 ASP A O 1
ATOM 1379 N N . GLU A 1 166 ? 6.996 21.859 9.977 1 90.5 166 GLU A N 1
ATOM 1380 C CA . GLU A 1 166 ? 6.207 22.734 10.836 1 90.5 166 GLU A CA 1
ATOM 1381 C C . GLU A 1 166 ? 6.652 22.625 12.289 1 90.5 166 GLU A C 1
ATOM 1383 O O . GLU A 1 166 ? 6.133 23.328 13.164 1 90.5 166 GLU A O 1
ATOM 1388 N N . THR A 1 167 ? 7.594 21.797 12.578 1 88.06 167 THR A N 1
ATOM 1389 C CA . THR A 1 167 ? 8.031 21.688 13.969 1 88.06 167 THR A CA 1
ATOM 1390 C C . THR A 1 167 ? 8.602 23.016 14.461 1 88.06 167 THR A C 1
ATOM 1392 O O . THR A 1 167 ? 9.484 23.594 13.828 1 88.06 167 THR A O 1
ATOM 1395 N N . PRO A 1 168 ? 8.102 23.484 15.547 1 85.06 168 PRO A N 1
ATOM 1396 C CA . PRO A 1 168 ? 8.523 24.797 16.016 1 85.06 168 PRO A CA 1
ATOM 1397 C C . PRO A 1 168 ? 9.969 24.812 16.531 1 85.06 168 PRO A C 1
ATOM 1399 O O . PRO A 1 168 ? 10.484 23.781 16.953 1 85.06 168 PRO A O 1
ATOM 1402 N N . GLU A 1 169 ? 10.469 26 16.469 1 82.75 169 GLU A N 1
ATOM 1403 C CA . GLU A 1 169 ? 11.805 26.203 17.016 1 82.75 169 GLU A CA 1
ATOM 1404 C C . GLU A 1 169 ? 11.75 26.484 18.516 1 82.75 169 GLU A C 1
ATOM 1406 O O . GLU A 1 169 ? 10.68 26.719 19.062 1 82.75 169 GLU A O 1
ATOM 1411 N N . LEU A 1 170 ? 12.859 26.375 19.188 1 83.94 170 LEU A N 1
ATOM 1412 C CA . LEU A 1 170 ? 13.062 26.797 20.578 1 83.94 170 LEU A CA 1
ATOM 1413 C C . LEU A 1 170 ? 12.305 25.891 21.531 1 83.94 170 LEU A C 1
ATOM 1415 O O . LEU A 1 170 ? 11.734 26.359 22.516 1 83.94 170 LEU A O 1
ATOM 1419 N N . GLU A 1 171 ? 12.109 24.656 21.125 1 82.38 171 GLU A N 1
ATOM 1420 C CA . GLU A 1 171 ? 11.539 23.594 21.953 1 82.38 171 GLU A CA 1
ATOM 1421 C C . GLU A 1 171 ? 10.086 23.891 22.297 1 82.38 171 GLU A C 1
ATOM 1423 O O . GLU A 1 171 ? 9.586 23.469 23.344 1 82.38 171 GLU A O 1
ATOM 1428 N N . ARG A 1 172 ? 9.5 24.719 21.516 1 87.31 172 ARG A N 1
ATOM 1429 C CA . ARG A 1 172 ? 8.078 24.953 21.734 1 87.31 172 ARG A CA 1
ATOM 1430 C C . ARG A 1 172 ? 7.246 23.75 21.344 1 87.31 172 ARG A C 1
ATOM 1432 O O . ARG A 1 172 ? 7.629 22.984 20.438 1 87.31 172 ARG A O 1
ATOM 1439 N N . LEU A 1 173 ? 6.184 23.625 22.016 1 92.06 173 LEU A N 1
ATOM 1440 C CA . LEU A 1 173 ? 5.293 22.5 21.766 1 92.06 173 LEU A CA 1
ATOM 1441 C C . LEU A 1 173 ? 4.309 22.828 20.656 1 92.06 173 LEU A C 1
ATOM 1443 O O . LEU A 1 173 ? 3.779 23.938 20.578 1 92.06 173 LEU A O 1
ATOM 1447 N N . LEU A 1 174 ? 4.199 21.906 19.766 1 95.81 174 LEU A N 1
ATOM 1448 C CA . LEU A 1 174 ? 3.148 21.938 18.766 1 95.81 174 LEU A CA 1
ATOM 1449 C C . LEU A 1 174 ? 2.172 20.781 18.938 1 95.81 174 LEU A C 1
ATOM 1451 O O . LEU A 1 174 ? 2.586 19.625 19.062 1 95.81 174 LEU A O 1
ATOM 1455 N N . GLU A 1 175 ? 0.993 21.141 19.047 1 96.94 175 GLU A N 1
ATOM 1456 C CA . GLU A 1 175 ? -0.028 20.094 19.156 1 96.94 175 GLU A CA 1
ATOM 1457 C C . GLU A 1 175 ? -0.177 19.328 17.844 1 96.94 175 GLU A C 1
ATOM 1459 O O . GLU A 1 175 ? -0.301 19.938 16.766 1 96.94 175 GLU A O 1
ATOM 1464 N N . ILE A 1 176 ? -0.058 18.047 17.938 1 97 176 ILE A N 1
ATOM 1465 C CA . ILE A 1 176 ? -0.345 17.203 16.797 1 97 176 ILE A CA 1
ATOM 1466 C C . ILE A 1 176 ? -1.855 17.062 16.625 1 97 176 ILE A C 1
ATOM 1468 O O . ILE A 1 176 ? -2.441 17.609 15.688 1 97 176 ILE A O 1
ATOM 1472 N N . ASN A 1 177 ? -2.479 16.328 17.469 1 96.44 177 ASN A N 1
ATOM 1473 C CA . ASN A 1 177 ? -3.932 16.219 17.531 1 96.44 177 ASN A CA 1
ATOM 1474 C C . ASN A 1 177 ? -4.383 15.391 18.734 1 96.44 177 ASN A C 1
ATOM 1476 O O . ASN A 1 177 ? -3.555 14.875 19.484 1 96.44 177 ASN A O 1
ATOM 1480 N N . THR A 1 178 ? -5.691 15.477 19.047 1 97.62 178 THR A N 1
ATOM 1481 C CA . THR A 1 178 ? -6.336 14.547 19.969 1 97.62 178 THR A CA 1
ATOM 1482 C C . THR A 1 178 ? -6.926 13.367 19.203 1 97.62 178 THR A C 1
ATOM 1484 O O . THR A 1 178 ? -7.844 13.531 18.406 1 97.62 178 THR A O 1
ATOM 1487 N N . SER A 1 179 ? -6.41 12.203 19.453 1 96.62 179 SER A N 1
ATOM 1488 C CA . SER A 1 179 ? -6.762 11.078 18.578 1 96.62 179 SER A CA 1
ATOM 1489 C C . SER A 1 179 ? -6.699 9.758 19.344 1 96.62 179 SER A C 1
ATOM 1491 O O . SER A 1 179 ? -7.656 9.367 20.016 1 96.62 179 SER A O 1
ATOM 1493 N N . ILE A 1 180 ? -5.523 9.109 19.438 1 96.69 180 ILE A N 1
ATOM 1494 C CA . ILE A 1 180 ? -5.387 7.773 20.016 1 96.69 180 ILE A CA 1
ATOM 1495 C C . ILE A 1 180 ? -5.719 7.816 21.5 1 96.69 180 ILE A C 1
ATOM 1497 O O . ILE A 1 180 ? -5.078 8.539 22.266 1 96.69 180 ILE A O 1
ATOM 1501 N N . GLY A 1 181 ? -6.781 7.137 21.922 1 95.38 181 GLY A N 1
ATOM 1502 C CA . GLY A 1 181 ? -7.172 7.09 23.328 1 95.38 181 GLY A CA 1
ATOM 1503 C C . GLY A 1 181 ? -7.68 8.422 23.844 1 95.38 181 GLY A C 1
ATOM 1504 O O . GLY A 1 181 ? -7.539 8.719 25.031 1 95.38 181 GLY A O 1
ATOM 1505 N N . GLU A 1 182 ? -8.055 9.258 22.938 1 95.62 182 GLU A N 1
ATOM 1506 C CA . GLU A 1 182 ? -8.555 10.586 23.281 1 95.62 182 GLU A CA 1
ATOM 1507 C C . GLU A 1 182 ? -7.477 11.414 23.984 1 95.62 182 GLU A C 1
ATOM 1509 O O . GLU A 1 182 ? -7.789 12.32 24.766 1 95.62 182 GLU A O 1
ATOM 1514 N N . GLU A 1 183 ? -6.332 11.125 23.703 1 97.12 183 GLU A N 1
ATOM 1515 C CA . GLU A 1 183 ? -5.199 11.875 24.234 1 97.12 183 GLU A CA 1
ATOM 1516 C C . GLU A 1 183 ? -4.727 12.93 23.234 1 97.12 183 GLU A C 1
ATOM 1518 O O . GLU A 1 183 ? -4.797 12.727 22.016 1 97.12 183 GLU A O 1
ATOM 1523 N N . THR A 1 184 ? -4.238 13.953 23.781 1 98.25 184 THR A N 1
ATOM 1524 C CA . THR A 1 184 ? -3.645 14.992 22.953 1 98.25 184 THR A CA 1
ATOM 1525 C C . THR A 1 184 ? -2.137 14.797 22.844 1 98.25 184 THR A C 1
ATOM 1527 O O . THR A 1 184 ? -1.438 14.672 23.844 1 98.25 184 THR A O 1
ATOM 1530 N N . PHE A 1 185 ? -1.686 14.773 21.641 1 98.12 185 PHE A N 1
ATOM 1531 C CA . PHE A 1 185 ? -0.271 14.547 21.359 1 98.12 185 PHE A CA 1
ATOM 1532 C C . PHE A 1 185 ? 0.422 15.844 20.969 1 98.12 185 PHE A C 1
ATOM 1534 O O . PHE A 1 185 ? -0.173 16.703 20.312 1 98.12 185 PHE A O 1
ATOM 1541 N N . PHE A 1 186 ? 1.692 15.938 21.344 1 97.81 186 PHE A N 1
ATOM 1542 C CA . PHE A 1 186 ? 2.504 17.109 21.047 1 97.81 186 PHE A CA 1
ATOM 1543 C C . PHE A 1 186 ? 3.85 16.703 20.453 1 97.81 186 PHE A C 1
ATOM 1545 O O . PHE A 1 186 ? 4.324 15.586 20.703 1 97.81 186 PHE A O 1
ATOM 1552 N N . ILE A 1 187 ? 4.402 17.578 19.734 1 97.12 187 ILE A N 1
ATOM 1553 C CA . ILE A 1 187 ? 5.738 17.391 19.172 1 97.12 187 ILE A CA 1
ATOM 1554 C C . ILE A 1 187 ? 6.609 18.609 19.484 1 97.12 187 ILE A C 1
ATOM 1556 O O . ILE A 1 187 ? 6.133 19.75 19.453 1 97.12 187 ILE A O 1
ATOM 1560 N N . LYS A 1 188 ? 7.793 18.391 19.766 1 95.75 188 LYS A N 1
ATOM 1561 C CA . LYS A 1 188 ? 8.766 19.469 19.922 1 95.75 188 LYS A CA 1
ATOM 1562 C C . LYS A 1 188 ? 10.125 19.062 19.375 1 95.75 188 LYS A C 1
ATOM 1564 O O . LYS A 1 188 ? 10.438 17.875 19.297 1 95.75 188 LYS A O 1
ATOM 1569 N N . LYS A 1 189 ? 10.836 20 19 1 94.94 189 LYS A N 1
ATOM 1570 C CA . LYS A 1 189 ? 12.203 19.812 18.516 1 94.94 189 LYS A CA 1
ATOM 1571 C C . LYS A 1 189 ? 13.219 20.312 19.547 1 94.94 189 LYS A C 1
ATOM 1573 O O . LYS A 1 189 ? 13.141 21.453 19.984 1 94.94 189 LYS A O 1
ATOM 1578 N N . THR A 1 190 ? 14.094 19.453 19.875 1 93.19 190 THR A N 1
ATOM 1579 C CA . THR A 1 190 ? 15.102 19.828 20.875 1 93.19 190 THR A CA 1
ATOM 1580 C C . THR A 1 190 ? 16.266 20.547 20.203 1 93.19 190 THR A C 1
ATOM 1582 O O . THR A 1 190 ? 16.344 20.625 18.984 1 93.19 190 THR A O 1
ATOM 1585 N N . ASP A 1 191 ? 17.203 21.016 21.031 1 90.69 191 ASP A N 1
ATOM 1586 C CA . ASP A 1 191 ? 18.359 21.766 20.547 1 90.69 191 ASP A CA 1
ATOM 1587 C C . ASP A 1 191 ? 19.266 20.875 19.703 1 90.69 191 ASP A C 1
ATOM 1589 O O . ASP A 1 191 ? 19.906 21.344 18.766 1 90.69 191 ASP A O 1
ATOM 1593 N N . ASP A 1 192 ? 19.266 19.594 20.031 1 91.06 192 ASP A N 1
ATOM 1594 C CA . ASP A 1 192 ? 20.109 18.672 19.297 1 91.06 192 ASP A CA 1
ATOM 1595 C C . ASP A 1 192 ? 19.375 18.109 18.078 1 91.06 192 ASP A C 1
ATOM 1597 O O . ASP A 1 192 ? 19.75 17.062 17.531 1 91.06 192 ASP A O 1
ATOM 1601 N N . GLU A 1 193 ? 18.203 18.719 17.719 1 90.75 193 GLU A N 1
ATOM 1602 C CA . GLU A 1 193 ? 17.453 18.484 16.484 1 90.75 193 GLU A CA 1
ATOM 1603 C C . GLU A 1 193 ? 16.688 17.172 16.547 1 90.75 193 GLU A C 1
ATOM 1605 O O . GLU A 1 193 ? 16.25 16.641 15.523 1 90.75 193 GLU A O 1
ATOM 1610 N N . ARG A 1 194 ? 16.609 16.75 17.781 1 95 194 ARG A N 1
ATOM 1611 C CA . ARG A 1 194 ? 15.758 15.57 17.969 1 95 194 ARG A CA 1
ATOM 1612 C C . ARG A 1 194 ? 14.297 15.969 18.141 1 95 194 ARG A C 1
ATOM 1614 O O . ARG A 1 194 ? 14 17.047 18.672 1 95 194 ARG A O 1
ATOM 1621 N N . LEU A 1 195 ? 13.375 15.031 17.641 1 96.94 195 LEU A N 1
ATOM 1622 C CA . LEU A 1 195 ? 11.945 15.258 17.781 1 96.94 195 LEU A CA 1
ATOM 1623 C C . LEU A 1 195 ? 11.375 14.438 18.953 1 96.94 195 LEU A C 1
ATOM 1625 O O . LEU A 1 195 ? 11.617 13.234 19.031 1 96.94 195 LEU A O 1
ATOM 1629 N N . ILE A 1 196 ? 10.695 15.102 19.781 1 96.44 196 ILE A N 1
ATOM 1630 C CA . ILE A 1 196 ? 10.078 14.445 20.938 1 96.44 196 ILE A CA 1
ATOM 1631 C C . ILE A 1 196 ? 8.562 14.5 20.812 1 96.44 196 ILE A C 1
ATOM 1633 O O . ILE A 1 196 ? 7.98 15.578 20.688 1 96.44 196 ILE A O 1
ATOM 1637 N N . ILE A 1 197 ? 7.965 13.352 20.797 1 97.19 197 ILE A N 1
ATOM 1638 C CA . ILE A 1 197 ? 6.512 13.242 20.812 1 97.19 197 ILE A CA 1
ATOM 1639 C C . ILE A 1 197 ? 6.027 12.922 22.234 1 97.19 197 ILE A C 1
ATOM 1641 O O . ILE A 1 197 ? 6.586 12.055 22.906 1 97.19 197 ILE A O 1
ATOM 1645 N N . SER A 1 198 ? 5.074 13.609 22.688 1 96.44 198 SER A N 1
ATOM 1646 C CA . SER A 1 198 ? 4.504 13.383 24.016 1 96.44 198 SER A CA 1
ATOM 1647 C C . SER A 1 198 ? 2.982 13.312 23.953 1 96.44 198 SER A C 1
ATOM 1649 O O . SER A 1 198 ? 2.332 14.188 23.375 1 96.44 198 SER A O 1
ATOM 1651 N N . PRO A 1 199 ? 2.342 12.375 24.609 1 97.38 199 PRO A N 1
ATOM 1652 C CA . PRO A 1 199 ? 2.959 11.219 25.25 1 97.38 199 PRO A CA 1
ATOM 1653 C C . PRO A 1 199 ? 3.686 10.305 24.266 1 97.38 199 PRO A C 1
ATOM 1655 O O . PRO A 1 199 ? 3.414 10.352 23.062 1 97.38 199 PRO A O 1
ATOM 1658 N N . TRP A 1 200 ? 4.688 9.562 24.781 1 97.94 200 TRP A N 1
ATOM 1659 C CA . TRP A 1 200 ? 5.469 8.656 23.953 1 97.94 200 TRP A CA 1
ATOM 1660 C C . TRP A 1 200 ? 4.738 7.336 23.75 1 97.94 200 TRP A C 1
ATOM 1662 O O . TRP A 1 200 ? 4.465 6.621 24.719 1 97.94 200 TRP A O 1
ATOM 1672 N N . ILE A 1 201 ? 4.457 6.941 22.531 1 97.88 201 ILE A N 1
ATOM 1673 C CA . ILE A 1 201 ? 3.646 5.746 22.312 1 97.88 201 ILE A CA 1
ATOM 1674 C C . ILE A 1 201 ? 4.391 4.766 21.422 1 97.88 201 ILE A C 1
ATOM 1676 O O . ILE A 1 201 ? 3.812 3.787 20.938 1 97.88 201 ILE A O 1
ATOM 1680 N N . PHE A 1 202 ? 5.629 5 21.109 1 98.31 202 PHE A N 1
ATOM 1681 C CA . PHE A 1 202 ? 6.391 4.207 20.156 1 98.31 202 PHE A CA 1
ATOM 1682 C C . PHE A 1 202 ? 7.125 3.07 20.859 1 98.31 202 PHE A C 1
ATOM 1684 O O . PHE A 1 202 ? 7.387 3.143 22.062 1 98.31 202 PHE A O 1
ATOM 1691 N N . LYS A 1 203 ? 7.41 2.062 20.141 1 97.12 203 LYS A N 1
ATOM 1692 C CA . LYS A 1 203 ? 8.039 0.845 20.641 1 97.12 203 LYS A CA 1
ATOM 1693 C C . LYS A 1 203 ? 9.469 1.111 21.094 1 97.12 203 LYS A C 1
ATOM 1695 O O . LYS A 1 203 ? 9.883 0.652 22.156 1 97.12 203 LYS A O 1
ATOM 1700 N N . LYS A 1 204 ? 10.234 1.796 20.25 1 97.25 204 LYS A N 1
ATOM 1701 C CA . LYS A 1 204 ? 11.641 2.086 20.516 1 97.25 204 LYS A CA 1
ATOM 1702 C C . LYS A 1 204 ? 11.805 3.461 21.156 1 97.25 204 LYS A C 1
ATOM 1704 O O . LYS A 1 204 ? 11.07 4.395 20.844 1 97.25 204 LYS A O 1
ATOM 1709 N N . ASP A 1 205 ? 12.812 3.58 21.938 1 97.69 205 ASP A N 1
ATOM 1710 C CA . ASP A 1 205 ? 13.07 4.855 22.594 1 97.69 205 ASP A CA 1
ATOM 1711 C C . ASP A 1 205 ? 13.664 5.871 21.625 1 97.69 205 ASP A C 1
ATOM 1713 O O . ASP A 1 205 ? 13.672 7.07 21.906 1 97.69 205 ASP A O 1
ATOM 1717 N N . LYS A 1 206 ? 14.211 5.371 20.625 1 97.62 206 LYS A N 1
ATOM 1718 C CA . LYS A 1 206 ? 14.797 6.203 19.578 1 97.62 206 LYS A CA 1
ATOM 1719 C C . LYS A 1 206 ? 14.727 5.512 18.219 1 97.62 206 LYS A C 1
ATOM 1721 O O . LYS A 1 206 ? 14.977 4.309 18.109 1 97.62 206 LYS A O 1
ATOM 1726 N N . PHE A 1 207 ? 14.297 6.254 17.219 1 97.44 207 PHE A N 1
ATOM 1727 C CA . PHE A 1 207 ? 14.281 5.691 15.875 1 97.44 207 PHE A CA 1
ATOM 1728 C C . PHE A 1 207 ? 14.312 6.793 14.828 1 97.44 207 PHE A C 1
ATOM 1730 O O . PHE A 1 207 ? 14.133 7.969 15.148 1 97.44 207 PHE A O 1
ATOM 1737 N N . GLU A 1 208 ? 14.617 6.348 13.617 1 97.69 208 GLU A N 1
ATOM 1738 C CA . GLU A 1 208 ? 14.75 7.293 12.516 1 97.69 208 GLU A CA 1
ATOM 1739 C C . GLU A 1 208 ? 13.602 7.145 11.516 1 97.69 208 GLU A C 1
ATOM 1741 O O . GLU A 1 208 ? 13.18 6.027 11.211 1 97.69 208 GLU A O 1
ATOM 1746 N N . LEU A 1 209 ? 13.078 8.25 11.086 1 97.69 209 LEU A N 1
ATOM 1747 C CA . LEU A 1 209 ? 12.141 8.32 9.977 1 97.69 209 LEU A CA 1
ATOM 1748 C C . LEU A 1 209 ? 12.781 8.984 8.766 1 97.69 209 LEU A C 1
ATOM 1750 O O . LEU A 1 209 ? 13.641 9.852 8.914 1 97.69 209 LEU A O 1
ATOM 1754 N N . SER A 1 210 ? 12.359 8.539 7.637 1 96.69 210 SER A N 1
ATOM 1755 C CA . SER A 1 210 ? 12.891 9.156 6.43 1 96.69 210 SER A CA 1
ATOM 1756 C C . SER A 1 210 ? 11.844 9.211 5.324 1 96.69 210 SER A C 1
ATOM 1758 O O . SER A 1 210 ? 10.891 8.43 5.328 1 96.69 210 SER A O 1
ATOM 1760 N N . ILE A 1 211 ? 12.031 10.141 4.434 1 96.56 211 ILE A N 1
ATOM 1761 C CA . ILE A 1 211 ? 11.172 10.312 3.268 1 96.56 211 ILE A CA 1
ATOM 1762 C C . ILE A 1 211 ? 12 10.805 2.086 1 96.56 211 ILE A C 1
ATOM 1764 O O . ILE A 1 211 ? 13.117 11.297 2.266 1 96.56 211 ILE A O 1
ATOM 1768 N N . GLU A 1 212 ? 11.461 10.586 0.947 1 95.62 212 GLU A N 1
ATOM 1769 C CA . GLU A 1 212 ? 12.109 11.109 -0.253 1 95.62 212 GLU A CA 1
ATOM 1770 C C . GLU A 1 212 ? 11.477 12.43 -0.683 1 95.62 212 GLU A C 1
ATOM 1772 O O . GLU A 1 212 ? 10.25 12.562 -0.723 1 95.62 212 GLU A O 1
ATOM 1777 N N . GLU A 1 213 ? 12.281 13.398 -0.929 1 95.69 213 GLU A N 1
ATOM 1778 C CA . GLU A 1 213 ? 11.828 14.672 -1.493 1 95.69 213 GLU A CA 1
ATOM 1779 C C . GLU A 1 213 ? 12.641 15.039 -2.732 1 95.69 213 GLU A C 1
ATOM 1781 O O . GLU A 1 213 ? 13.742 14.516 -2.943 1 95.69 213 GLU A O 1
ATOM 1786 N N . ARG A 1 214 ? 12.078 15.82 -3.576 1 94.12 214 ARG A N 1
ATOM 1787 C CA . ARG A 1 214 ? 12.75 16.406 -4.73 1 94.12 214 ARG A CA 1
ATOM 1788 C C . ARG A 1 214 ? 12.938 17.906 -4.555 1 94.12 214 ARG A C 1
ATOM 1790 O O . ARG A 1 214 ? 11.977 18.625 -4.27 1 94.12 214 ARG A O 1
ATOM 1797 N N . VAL A 1 215 ? 14.156 18.312 -4.711 1 94.88 215 VAL A N 1
ATOM 1798 C CA . VAL A 1 215 ? 14.453 19.734 -4.543 1 94.88 215 VAL A CA 1
ATOM 1799 C C . VAL A 1 215 ? 14.68 20.375 -5.91 1 94.88 215 VAL A C 1
ATOM 1801 O O . VAL A 1 215 ? 15.672 20.094 -6.586 1 94.88 215 VAL A O 1
ATOM 1804 N N . LEU A 1 216 ? 13.75 21.188 -6.254 1 93.44 216 LEU A N 1
ATOM 1805 C CA . LEU A 1 216 ? 13.852 21.891 -7.523 1 93.44 216 LEU A CA 1
ATOM 1806 C C . LEU A 1 216 ? 14.516 23.25 -7.332 1 93.44 216 LEU A C 1
ATOM 1808 O O . LEU A 1 216 ? 14.102 24.031 -6.477 1 93.44 216 LEU A O 1
ATOM 1812 N N . LYS A 1 217 ? 15.445 23.5 -8.133 1 91.25 217 LYS A N 1
ATOM 1813 C CA . LYS A 1 217 ? 16.125 24.797 -8.062 1 91.25 217 LYS A CA 1
ATOM 1814 C C . LYS A 1 217 ? 15.297 25.891 -8.742 1 91.25 217 LYS A C 1
ATOM 1816 O O . LYS A 1 217 ? 15.336 27.047 -8.336 1 91.25 217 LYS A O 1
ATOM 1821 N N . GLU A 1 218 ? 14.578 25.469 -9.703 1 88.38 218 GLU A N 1
ATOM 1822 C CA . GLU A 1 218 ? 13.664 26.391 -10.383 1 88.38 218 GLU A CA 1
ATOM 1823 C C . GLU A 1 218 ? 12.383 26.578 -9.578 1 88.38 218 GLU A C 1
ATOM 1825 O O . GLU A 1 218 ? 11.844 25.625 -9.016 1 88.38 218 GLU A O 1
ATOM 1830 N N . THR A 1 219 ? 11.961 27.891 -9.586 1 84.25 219 THR A N 1
ATOM 1831 C CA . THR A 1 219 ? 10.781 28.172 -8.773 1 84.25 219 THR A CA 1
ATOM 1832 C C . THR A 1 219 ? 9.586 28.531 -9.656 1 84.25 219 THR A C 1
ATOM 1834 O O . THR A 1 219 ? 8.461 28.656 -9.172 1 84.25 219 THR A O 1
ATOM 1837 N N . GLN A 1 220 ? 9.875 28.688 -10.922 1 87.44 220 GLN A N 1
ATOM 1838 C CA . GLN A 1 220 ? 8.82 29 -11.867 1 87.44 220 GLN A CA 1
ATOM 1839 C C . GLN A 1 220 ? 8.953 28.172 -13.141 1 87.44 220 GLN A C 1
ATOM 1841 O O . GLN A 1 220 ? 10.062 27.953 -13.633 1 87.44 220 GLN A O 1
ATOM 1846 N N . PHE A 1 221 ? 7.746 27.828 -13.586 1 89.62 221 PHE A N 1
ATOM 1847 C CA . PHE A 1 221 ? 7.742 26.969 -14.766 1 89.62 221 PHE A CA 1
ATOM 1848 C C . PHE A 1 221 ? 6.809 27.516 -15.828 1 89.62 221 PHE A C 1
ATOM 1850 O O . PHE A 1 221 ? 5.766 28.094 -15.516 1 89.62 221 PHE A O 1
ATOM 1857 N N . SER A 1 222 ? 7.148 27.312 -17.094 1 87 222 SER A N 1
ATOM 1858 C CA . SER A 1 222 ? 6.418 27.875 -18.219 1 87 222 SER A CA 1
ATOM 1859 C C . SER A 1 222 ? 5.16 27.078 -18.516 1 87 222 SER A C 1
ATOM 1861 O O . SER A 1 222 ? 4.234 27.578 -19.156 1 87 222 SER A O 1
ATOM 1863 N N . SER A 1 223 ? 5.172 25.844 -18.109 1 86.25 223 SER A N 1
ATOM 1864 C CA . SER A 1 223 ? 4.027 24.984 -18.359 1 86.25 223 SER A CA 1
ATOM 1865 C C . SER A 1 223 ? 3.998 23.797 -17.391 1 86.25 223 SER A C 1
ATOM 1867 O O . SER A 1 223 ? 4.992 23.516 -16.719 1 86.25 223 SER A O 1
ATOM 1869 N N . LYS A 1 224 ? 2.873 23.156 -17.406 1 83.94 224 LYS A N 1
ATOM 1870 C CA . LYS A 1 224 ? 2.713 21.938 -16.609 1 83.94 224 LYS A CA 1
ATOM 1871 C C . LYS A 1 224 ? 3.676 20.859 -17.078 1 83.94 224 LYS A C 1
ATOM 1873 O O . LYS A 1 224 ? 4.223 20.109 -16.25 1 83.94 224 LYS A O 1
ATOM 1878 N N . GLU A 1 225 ? 3.879 20.859 -18.281 1 84.38 225 GLU A N 1
ATOM 1879 C CA . GLU A 1 225 ? 4.762 19.859 -18.859 1 84.38 225 GLU A CA 1
ATOM 1880 C C . GLU A 1 225 ? 6.211 20.094 -18.438 1 84.38 225 GLU A C 1
ATOM 1882 O O . GLU A 1 225 ? 6.934 19.141 -18.125 1 84.38 225 GLU A O 1
ATOM 1887 N N . ASN A 1 226 ? 6.523 21.344 -18.469 1 87.94 226 ASN A N 1
ATOM 1888 C CA . ASN A 1 226 ? 7.875 21.703 -18.047 1 87.94 226 ASN A CA 1
ATOM 1889 C C . ASN A 1 226 ? 8.109 21.359 -16.578 1 87.94 226 ASN A C 1
ATOM 1891 O O . ASN A 1 226 ? 9.188 20.875 -16.203 1 87.94 226 ASN A O 1
ATOM 1895 N N . PHE A 1 227 ? 7.156 21.625 -15.789 1 88.44 227 PHE A N 1
ATOM 1896 C CA . PHE A 1 227 ? 7.246 21.297 -14.367 1 88.44 227 PHE A CA 1
ATOM 1897 C C . PHE A 1 227 ? 7.371 19.797 -14.164 1 88.44 227 PHE A C 1
ATOM 1899 O O . PHE A 1 227 ? 8.25 19.328 -13.438 1 88.44 227 PHE A O 1
ATOM 1906 N N . LYS A 1 228 ? 6.523 19.078 -14.875 1 84.88 228 LYS A N 1
ATOM 1907 C CA . LYS A 1 228 ? 6.531 17.625 -14.781 1 84.88 228 LYS A CA 1
ATOM 1908 C C . LYS A 1 228 ? 7.887 17.062 -15.188 1 84.88 228 LYS A C 1
ATOM 1910 O O . LYS A 1 228 ? 8.414 16.156 -14.523 1 84.88 228 LYS A O 1
ATOM 1915 N N . GLU A 1 229 ? 8.375 17.562 -16.188 1 86 229 GLU A N 1
ATOM 1916 C CA . GLU A 1 229 ? 9.672 17.094 -16.688 1 86 229 GLU A CA 1
ATOM 1917 C C . GLU A 1 229 ? 10.773 17.391 -15.664 1 86 229 GLU A C 1
ATOM 1919 O O . GLU A 1 229 ? 11.641 16.547 -15.43 1 86 229 GLU A O 1
ATOM 1924 N N . SER A 1 230 ? 10.75 18.578 -15.141 1 88.75 230 SER A N 1
ATOM 1925 C CA . SER A 1 230 ? 11.734 18.953 -14.141 1 88.75 230 SER A CA 1
ATOM 1926 C C . SER A 1 230 ? 11.641 18.062 -12.906 1 88.75 230 SER A C 1
ATOM 1928 O O . SER A 1 230 ? 12.664 17.641 -12.359 1 88.75 230 SER A O 1
ATOM 1930 N N . LEU A 1 231 ? 10.453 17.797 -12.508 1 88.5 231 LEU A N 1
ATOM 1931 C CA . LEU A 1 231 ? 10.203 16.969 -11.336 1 88.5 231 LEU A CA 1
ATOM 1932 C C . LEU A 1 231 ? 10.711 15.547 -11.562 1 88.5 231 LEU A C 1
ATOM 1934 O O . LEU A 1 231 ? 11.359 14.969 -10.688 1 88.5 231 LEU A O 1
ATOM 1938 N N . LEU A 1 232 ? 10.484 15.07 -12.75 1 82.88 232 LEU A N 1
ATOM 1939 C CA . LEU A 1 232 ? 10.859 13.703 -13.07 1 82.88 232 LEU A CA 1
ATOM 1940 C C . LEU A 1 232 ? 12.367 13.57 -13.219 1 82.88 232 LEU A C 1
ATOM 1942 O O . LEU A 1 232 ? 12.938 12.523 -12.898 1 82.88 232 LEU A O 1
ATOM 1946 N N . LYS A 1 233 ? 12.977 14.586 -13.609 1 87.06 233 LYS A N 1
ATOM 1947 C CA . LYS A 1 233 ? 14.422 14.562 -13.844 1 87.06 233 LYS A CA 1
ATOM 1948 C C . LYS A 1 233 ? 15.195 14.758 -12.547 1 87.06 233 LYS A C 1
ATOM 1950 O O . LYS A 1 233 ? 16.375 14.414 -12.469 1 87.06 233 LYS A O 1
ATOM 1955 N N . THR A 1 234 ? 14.555 15.312 -11.594 1 91.12 234 THR A N 1
ATOM 1956 C CA . THR A 1 234 ? 15.234 15.586 -10.336 1 91.12 234 THR A CA 1
ATOM 1957 C C . THR A 1 234 ? 15.344 14.312 -9.492 1 91.12 234 THR A C 1
ATOM 1959 O O . THR A 1 234 ? 14.328 13.688 -9.18 1 91.12 234 THR A O 1
ATOM 1962 N N . LYS A 1 235 ? 16.562 13.969 -9.133 1 89.25 235 LYS A N 1
ATOM 1963 C CA . LYS A 1 235 ? 16.781 12.797 -8.305 1 89.25 235 LYS A CA 1
ATOM 1964 C C . LYS A 1 235 ? 16.266 13.016 -6.883 1 89.25 235 LYS A C 1
ATOM 1966 O O . LYS A 1 235 ? 16.547 14.047 -6.27 1 89.25 235 LYS A O 1
ATOM 1971 N N . PRO A 1 236 ? 15.516 12.062 -6.395 1 93.56 236 PRO A N 1
ATOM 1972 C CA . PRO A 1 236 ? 15.047 12.219 -5.016 1 93.56 236 PRO A CA 1
ATOM 1973 C C . PRO A 1 236 ? 16.188 12.195 -3.998 1 93.56 236 PRO A C 1
ATOM 1975 O O . PRO A 1 236 ? 17.156 11.461 -4.172 1 93.56 236 PRO A O 1
ATOM 1978 N N . GLN A 1 237 ? 16.031 13.016 -2.998 1 93.5 237 GLN A N 1
ATOM 1979 C CA . GLN A 1 237 ? 16.938 13.016 -1.855 1 93.5 237 GLN A CA 1
ATOM 1980 C C . GLN A 1 237 ? 16.219 12.578 -0.583 1 93.5 237 GLN A C 1
ATOM 1982 O O . GLN A 1 237 ? 15 12.734 -0.469 1 93.5 237 GLN A O 1
ATOM 1987 N N . THR A 1 238 ? 17 12.094 0.339 1 94.94 238 THR A N 1
ATOM 1988 C CA . THR A 1 238 ? 16.422 11.57 1.566 1 94.94 238 THR A CA 1
ATOM 1989 C C . THR A 1 238 ? 16.391 12.641 2.656 1 94.94 238 THR A C 1
ATOM 1991 O O . THR A 1 238 ? 17.406 13.289 2.916 1 94.94 238 THR A O 1
ATOM 1994 N N . LYS A 1 239 ? 15.266 12.906 3.146 1 95.62 239 LYS A N 1
ATOM 1995 C CA . LYS A 1 239 ? 15.07 13.711 4.352 1 95.62 239 LYS A CA 1
ATOM 1996 C C . LYS A 1 239 ? 14.852 12.82 5.574 1 95.62 239 LYS A C 1
ATOM 1998 O O . LYS A 1 239 ? 14.078 11.859 5.52 1 95.62 239 LYS A O 1
ATOM 2003 N N . LYS A 1 240 ? 15.531 13.148 6.695 1 96.69 240 LYS A N 1
ATOM 2004 C CA . LYS A 1 240 ? 15.492 12.258 7.852 1 96.69 240 LYS A CA 1
ATOM 2005 C C . LYS A 1 240 ? 15.148 13.023 9.125 1 96.69 240 LYS A C 1
ATOM 2007 O O . LYS A 1 240 ? 15.383 14.227 9.211 1 96.69 240 LYS A O 1
ATOM 2012 N N . TRP A 1 241 ? 14.547 12.383 10.031 1 97.25 241 TRP A N 1
ATOM 2013 C CA . TRP A 1 241 ? 14.266 12.875 11.383 1 97.25 241 TRP A CA 1
ATOM 2014 C C . TRP A 1 241 ? 14.609 11.82 12.422 1 97.25 241 TRP A C 1
ATOM 2016 O O . TRP A 1 241 ? 14.414 10.625 12.203 1 97.25 241 TRP A O 1
ATOM 2026 N N . ILE A 1 242 ? 15.133 12.258 13.523 1 97.81 242 ILE A N 1
ATOM 2027 C CA . ILE A 1 242 ? 15.367 11.375 14.656 1 97.81 242 ILE A CA 1
ATOM 2028 C C . ILE A 1 242 ? 14.32 11.641 15.742 1 97.81 242 ILE A C 1
ATOM 2030 O O . ILE A 1 242 ? 14.203 12.766 16.234 1 97.81 242 ILE A O 1
ATOM 2034 N N . LEU A 1 243 ? 13.547 10.656 15.992 1 97.75 243 LEU A N 1
ATOM 2035 C CA . LEU A 1 243 ? 12.578 10.734 17.078 1 97.75 243 LEU A CA 1
ATOM 2036 C C . LEU A 1 243 ? 13.102 10.016 18.328 1 97.75 243 LEU A C 1
ATOM 2038 O O . LEU A 1 243 ? 13.688 8.93 18.219 1 97.75 243 LEU A O 1
ATOM 2042 N N . ALA A 1 244 ? 12.953 10.664 19.469 1 96.31 244 ALA A N 1
ATOM 2043 C CA . ALA A 1 244 ? 13.484 10.086 20.703 1 96.31 244 ALA A CA 1
ATOM 2044 C C . ALA A 1 244 ? 12.57 10.391 21.891 1 96.31 244 ALA A C 1
ATOM 2046 O O . ALA A 1 244 ? 11.984 11.469 21.969 1 96.31 244 ALA A O 1
ATOM 2047 N N . LYS A 1 245 ? 12.562 9.453 22.734 1 94.56 245 LYS A N 1
ATOM 2048 C CA . LYS A 1 245 ? 11.82 9.633 23.984 1 94.56 245 LYS A CA 1
ATOM 2049 C C . LYS A 1 245 ? 12.523 10.633 24.906 1 94.56 245 LYS A C 1
ATOM 2051 O O . LYS A 1 245 ? 13.75 10.688 24.953 1 94.56 245 LYS A O 1
ATOM 2056 N N . GLU A 1 246 ? 11.75 11.422 25.594 1 87.62 246 GLU A N 1
ATOM 2057 C CA . GLU A 1 246 ? 12.336 12.414 26.5 1 87.62 246 GLU A CA 1
ATOM 2058 C C . GLU A 1 246 ? 13.141 11.742 27.609 1 87.62 246 GLU A C 1
ATOM 2060 O O . GLU A 1 246 ? 12.781 10.656 28.062 1 87.62 246 GLU A O 1
ATOM 2065 N N . MET B 1 1 ? -7.422 -10.102 -12.742 1 83.94 1 MET B N 1
ATOM 2066 C CA . MET B 1 1 ? -8.273 -10.828 -11.797 1 83.94 1 MET B CA 1
ATOM 2067 C C . MET B 1 1 ? -8 -12.328 -11.859 1 83.94 1 MET B C 1
ATOM 2069 O O . MET B 1 1 ? -7.617 -12.852 -12.906 1 83.94 1 MET B O 1
ATOM 2073 N N . ILE B 1 2 ? -8.148 -12.883 -10.742 1 88.88 2 ILE B N 1
ATOM 2074 C CA . ILE B 1 2 ? -8.086 -14.344 -10.641 1 88.88 2 ILE B CA 1
ATOM 2075 C C . ILE B 1 2 ? -9.5 -14.914 -10.609 1 88.88 2 ILE B C 1
ATOM 2077 O O . ILE B 1 2 ? -10.344 -14.469 -9.82 1 88.88 2 ILE B O 1
ATOM 2081 N N . VAL B 1 3 ? -9.758 -15.812 -11.484 1 90.62 3 VAL B N 1
ATOM 2082 C CA . VAL B 1 3 ? -11.094 -16.391 -11.609 1 90.62 3 VAL B CA 1
ATOM 2083 C C . VAL B 1 3 ? -11.023 -17.891 -11.422 1 90.62 3 VAL B C 1
ATOM 2085 O O . VAL B 1 3 ? -10.32 -18.594 -12.156 1 90.62 3 VAL B O 1
ATOM 2088 N N . ASN B 1 4 ? -11.688 -18.344 -10.422 1 90.75 4 ASN B N 1
ATOM 2089 C CA . ASN B 1 4 ? -11.852 -19.766 -10.18 1 90.75 4 ASN B CA 1
ATOM 2090 C C . ASN B 1 4 ? -13.305 -20.203 -10.352 1 90.75 4 ASN B C 1
ATOM 2092 O O . ASN B 1 4 ? -14.227 -19.422 -10.086 1 90.75 4 ASN B O 1
ATOM 2096 N N . LYS B 1 5 ? -13.445 -21.391 -10.836 1 90 5 LYS B N 1
ATOM 2097 C CA . LYS B 1 5 ? -14.797 -21.922 -11.023 1 90 5 LYS B CA 1
ATOM 2098 C C . LYS B 1 5 ? -15.125 -22.984 -9.992 1 90 5 LYS B C 1
ATOM 2100 O O . LYS B 1 5 ? -14.266 -23.797 -9.641 1 90 5 LYS B O 1
ATOM 2105 N N . SER B 1 6 ? -16.312 -22.922 -9.516 1 89 6 SER B N 1
ATOM 2106 C CA . SER B 1 6 ? -16.859 -23.953 -8.641 1 89 6 SER B CA 1
ATOM 2107 C C . SER B 1 6 ? -18.328 -24.203 -8.922 1 89 6 SER B C 1
ATOM 2109 O O . SER B 1 6 ? -18.922 -23.562 -9.797 1 89 6 SER B O 1
ATOM 2111 N N . ILE B 1 7 ? -18.891 -25.109 -8.164 1 87.94 7 ILE B N 1
ATOM 2112 C CA . ILE B 1 7 ? -20.281 -25.469 -8.336 1 87.94 7 ILE B CA 1
ATOM 2113 C C . ILE B 1 7 ? -21.172 -24.312 -7.895 1 87.94 7 ILE B C 1
ATOM 2115 O O . ILE B 1 7 ? -22.328 -24.219 -8.328 1 87.94 7 ILE B O 1
ATOM 2119 N N . VAL B 1 8 ? -20.594 -23.484 -7.066 1 89.25 8 VAL B N 1
ATOM 2120 C CA . VAL B 1 8 ? -21.453 -22.422 -6.535 1 89.25 8 VAL B CA 1
ATOM 2121 C C . VAL B 1 8 ? -21.266 -21.156 -7.367 1 89.25 8 VAL B C 1
ATOM 2123 O O . VAL B 1 8 ? -21.984 -20.156 -7.164 1 89.25 8 VAL B O 1
ATOM 2126 N N . GLY B 1 9 ? -20.281 -21.172 -8.281 1 91.06 9 GLY B N 1
ATOM 2127 C CA . GLY B 1 9 ? -20.141 -20.016 -9.148 1 91.06 9 GLY B CA 1
ATOM 2128 C C . GLY B 1 9 ? -18.688 -19.656 -9.438 1 91.06 9 GLY B C 1
ATOM 2129 O O . GLY B 1 9 ? -17.812 -20.516 -9.367 1 91.06 9 GLY B O 1
ATOM 2130 N N . LEU B 1 10 ? -18.547 -18.406 -9.883 1 92.38 10 LEU B N 1
ATOM 2131 C CA . LEU B 1 10 ? -17.219 -17.891 -10.195 1 92.38 10 LEU B CA 1
ATOM 2132 C C . LEU B 1 10 ? -16.625 -17.156 -8.992 1 92.38 10 LEU B C 1
ATOM 2134 O O . LEU B 1 10 ? -17.234 -16.234 -8.461 1 92.38 10 LEU B O 1
ATOM 2138 N N . HIS B 1 11 ? -15.539 -17.688 -8.547 1 93.69 11 HIS B N 1
ATOM 2139 C CA . HIS B 1 11 ? -14.789 -17.031 -7.48 1 93.69 11 HIS B CA 1
ATOM 2140 C C . HIS B 1 11 ? -13.797 -16.016 -8.047 1 93.69 11 HIS B C 1
ATOM 2142 O O . HIS B 1 11 ? -12.836 -16.391 -8.719 1 93.69 11 HIS B O 1
ATOM 2148 N N . ILE B 1 12 ? -14.055 -14.766 -7.746 1 93.44 12 ILE B N 1
ATOM 2149 C CA . ILE B 1 12 ? -13.242 -13.695 -8.312 1 93.44 12 ILE B CA 1
ATOM 2150 C C . ILE B 1 12 ? -12.383 -13.062 -7.219 1 93.44 12 ILE B C 1
ATOM 2152 O O . ILE B 1 12 ? -12.898 -12.625 -6.191 1 93.44 12 ILE B O 1
ATOM 2156 N N . ILE B 1 13 ? -11.102 -13.109 -7.414 1 93.88 13 ILE B N 1
ATOM 2157 C CA . ILE B 1 13 ? -10.148 -12.414 -6.562 1 93.88 13 ILE B CA 1
ATOM 2158 C C . ILE B 1 13 ? -9.445 -11.32 -7.363 1 93.88 13 ILE B C 1
ATOM 2160 O O . ILE B 1 13 ? -8.828 -11.594 -8.391 1 93.88 13 ILE B O 1
ATOM 2164 N N . LEU B 1 14 ? -9.57 -10.141 -6.887 1 91.38 14 LEU B N 1
ATOM 2165 C CA . LEU B 1 14 ? -8.984 -9.008 -7.59 1 91.38 14 LEU B CA 1
ATOM 2166 C C . LEU B 1 14 ? -7.473 -8.961 -7.379 1 91.38 14 LEU B C 1
ATOM 2168 O O . LEU B 1 14 ? -6.969 -9.469 -6.375 1 91.38 14 LEU B O 1
ATOM 2172 N N . HIS B 1 15 ? -6.77 -8.32 -8.297 1 89.75 15 HIS B N 1
ATOM 2173 C CA . HIS B 1 15 ? -5.316 -8.227 -8.227 1 89.75 15 HIS B CA 1
ATOM 2174 C C . HIS B 1 15 ? -4.863 -7.531 -6.953 1 89.75 15 HIS B C 1
ATOM 2176 O O . HIS B 1 15 ? -3.859 -7.918 -6.348 1 89.75 15 HIS B O 1
ATOM 2182 N N . GLU B 1 16 ? -5.613 -6.527 -6.574 1 92.19 16 GLU B N 1
ATOM 2183 C CA . GLU B 1 16 ? -5.262 -5.789 -5.367 1 92.19 16 GLU B CA 1
ATOM 2184 C C . GLU B 1 16 ? -5.359 -6.672 -4.129 1 92.19 16 GLU B C 1
ATOM 2186 O O . GLU B 1 16 ? -4.539 -6.562 -3.215 1 92.19 16 GLU B O 1
ATOM 2191 N N . ALA B 1 17 ? -6.336 -7.527 -4.137 1 94.38 17 ALA B N 1
ATOM 2192 C CA . ALA B 1 17 ? -6.5 -8.453 -3.018 1 94.38 17 ALA B CA 1
ATOM 2193 C C . ALA B 1 17 ? -5.375 -9.484 -2.986 1 94.38 17 ALA B C 1
ATOM 2195 O O . ALA B 1 17 ? -4.863 -9.812 -1.915 1 94.38 17 ALA B O 1
ATOM 2196 N N . HIS B 1 18 ? -5.031 -9.977 -4.16 1 95.38 18 HIS B N 1
ATOM 2197 C CA . HIS B 1 18 ? -3.895 -10.883 -4.262 1 95.38 18 HIS B CA 1
ATOM 2198 C C . HIS B 1 18 ? -2.617 -10.219 -3.748 1 95.38 18 HIS B C 1
ATOM 2200 O O . HIS B 1 18 ? -1.845 -10.844 -3.016 1 95.38 18 HIS B O 1
ATOM 2206 N N . GLY B 1 19 ? -2.377 -8.977 -4.172 1 95.69 19 GLY B N 1
ATOM 2207 C CA . GLY B 1 19 ? -1.229 -8.242 -3.668 1 95.69 19 GLY B CA 1
ATOM 2208 C C . GLY B 1 19 ? -1.227 -8.102 -2.158 1 95.69 19 GLY B C 1
ATOM 2209 O O . GLY B 1 19 ? -0.185 -8.266 -1.517 1 95.69 19 GLY B O 1
ATOM 2210 N N . MET B 1 20 ? -2.387 -7.84 -1.618 1 96 20 MET B N 1
ATOM 2211 C CA . MET B 1 20 ? -2.545 -7.734 -0.17 1 96 20 MET B CA 1
ATOM 2212 C C . MET B 1 20 ? -2.197 -9.055 0.512 1 96 20 MET B C 1
ATOM 2214 O O . MET B 1 20 ? -1.52 -9.062 1.541 1 96 20 MET B O 1
ATOM 2218 N N . LEU B 1 21 ? -2.65 -10.125 -0.059 1 97.88 21 LEU B N 1
ATOM 2219 C CA . LEU B 1 21 ? -2.346 -11.438 0.503 1 97.88 21 LEU B CA 1
ATOM 2220 C C . LEU B 1 21 ? -0.844 -11.703 0.471 1 97.88 21 LEU B C 1
ATOM 2222 O O . LEU B 1 21 ? -0.286 -12.242 1.428 1 97.88 21 LEU B O 1
ATOM 2226 N N . ALA B 1 22 ? -0.204 -11.352 -0.621 1 98.25 22 ALA B N 1
ATOM 2227 C CA . ALA B 1 22 ? 1.248 -11.477 -0.701 1 98.25 22 ALA B CA 1
ATOM 2228 C C . ALA B 1 22 ? 1.931 -10.719 0.43 1 98.25 22 ALA B C 1
ATOM 2230 O O . ALA B 1 22 ? 2.887 -11.211 1.032 1 98.25 22 ALA B O 1
ATOM 2231 N N . GLY B 1 23 ? 1.45 -9.531 0.694 1 97.94 23 GLY B N 1
ATOM 2232 C CA . GLY B 1 23 ? 1.964 -8.758 1.811 1 97.94 23 GLY B CA 1
ATOM 2233 C C . GLY B 1 23 ? 1.755 -9.43 3.152 1 97.94 23 GLY B C 1
ATOM 2234 O O . GLY B 1 23 ? 2.641 -9.406 4.008 1 97.94 23 GLY B O 1
ATOM 2235 N N . LYS B 1 24 ? 0.564 -10 3.348 1 98.06 24 LYS B N 1
ATOM 2236 C CA . LYS B 1 24 ? 0.273 -10.719 4.586 1 98.06 24 LYS B CA 1
ATOM 2237 C C . LYS B 1 24 ? 1.231 -11.891 4.781 1 98.06 24 LYS B C 1
ATOM 2239 O O . LYS B 1 24 ? 1.672 -12.164 5.898 1 98.06 24 LYS B O 1
ATOM 2244 N N . ILE B 1 25 ? 1.518 -12.555 3.686 1 98.56 25 ILE B N 1
ATOM 2245 C CA . ILE B 1 25 ? 2.477 -13.656 3.727 1 98.56 25 ILE B CA 1
ATOM 2246 C C . ILE B 1 25 ? 3.844 -13.133 4.164 1 98.56 25 ILE B C 1
ATOM 2248 O O . ILE B 1 25 ? 4.461 -13.68 5.082 1 98.56 25 ILE B O 1
ATOM 2252 N N . ALA B 1 26 ? 4.32 -12.094 3.555 1 98.5 26 ALA B N 1
ATOM 2253 C CA . ALA B 1 26 ? 5.609 -11.484 3.873 1 98.5 26 ALA B CA 1
ATOM 2254 C C . ALA B 1 26 ? 5.684 -11.102 5.348 1 98.5 26 ALA B C 1
ATOM 2256 O O . ALA B 1 26 ? 6.707 -11.328 6.004 1 98.5 26 ALA B O 1
ATOM 2257 N N . ASN B 1 27 ? 4.57 -10.555 5.809 1 97.38 27 ASN B N 1
ATOM 2258 C CA . ASN B 1 27 ? 4.508 -10.039 7.172 1 97.38 27 ASN B CA 1
ATOM 2259 C C . ASN B 1 27 ? 4.723 -11.148 8.195 1 97.38 27 ASN B C 1
ATOM 2261 O O . ASN B 1 27 ? 5.09 -10.883 9.344 1 97.38 27 ASN B O 1
ATOM 2265 N N . GLU B 1 28 ? 4.562 -12.406 7.855 1 97.94 28 GLU B N 1
ATOM 2266 C CA . GLU B 1 28 ? 4.676 -13.523 8.781 1 97.94 28 GLU B CA 1
ATOM 2267 C C . GLU B 1 28 ? 6.062 -14.156 8.711 1 97.94 28 GLU B C 1
ATOM 2269 O O . GLU B 1 28 ? 6.398 -15.016 9.531 1 97.94 28 GLU B O 1
ATOM 2274 N N . ILE B 1 29 ? 6.855 -13.758 7.793 1 98.38 29 ILE B N 1
ATOM 2275 C CA . ILE B 1 29 ? 8.156 -14.375 7.59 1 98.38 29 ILE B CA 1
ATOM 2276 C C . ILE B 1 29 ? 9.133 -13.891 8.656 1 98.38 29 ILE B C 1
ATOM 2278 O O . ILE B 1 29 ? 9.133 -12.711 9.016 1 98.38 29 ILE B O 1
ATOM 2282 N N . LYS B 1 30 ? 10.016 -14.719 9.07 1 98.06 30 LYS B N 1
ATOM 2283 C CA . LYS B 1 30 ? 10.984 -14.43 10.125 1 98.06 30 LYS B CA 1
ATOM 2284 C C . LYS B 1 30 ? 11.883 -13.258 9.734 1 98.06 30 LYS B C 1
ATOM 2286 O O . LYS B 1 30 ? 12.234 -13.094 8.562 1 98.06 30 LYS B O 1
ATOM 2291 N N . GLU B 1 31 ? 12.328 -12.531 10.719 1 96.44 31 GLU B N 1
ATOM 2292 C CA . GLU B 1 31 ? 13.141 -11.336 10.531 1 96.44 31 GLU B CA 1
ATOM 2293 C C . GLU B 1 31 ? 14.445 -11.656 9.82 1 96.44 31 GLU B C 1
ATOM 2295 O O . GLU B 1 31 ? 14.93 -10.859 9.008 1 96.44 31 GLU B O 1
ATOM 2300 N N . VAL B 1 32 ? 14.984 -12.812 10.047 1 96.75 32 VAL B N 1
ATOM 2301 C CA . VAL B 1 32 ? 16.312 -13.164 9.539 1 96.75 32 VAL B CA 1
ATOM 2302 C C . VAL B 1 32 ? 16.266 -13.242 8.016 1 96.75 32 VAL B C 1
ATOM 2304 O O . VAL B 1 32 ? 17.297 -13.07 7.352 1 96.75 32 VAL B O 1
ATOM 2307 N N . TYR B 1 33 ? 15.102 -13.445 7.445 1 97.25 33 TYR B N 1
ATOM 2308 C CA . TYR B 1 33 ? 14.977 -13.594 6 1 97.25 33 TYR B CA 1
ATOM 2309 C C . TYR B 1 33 ? 14.602 -12.266 5.344 1 97.25 33 TYR B C 1
ATOM 2311 O O . TYR B 1 33 ? 14.633 -12.141 4.117 1 97.25 33 TYR B O 1
ATOM 2319 N N . ARG B 1 34 ? 14.203 -11.297 6.113 1 97 34 ARG B N 1
ATOM 2320 C CA . ARG B 1 34 ? 13.602 -10.07 5.602 1 97 34 ARG B CA 1
ATOM 2321 C C . ARG B 1 34 ? 14.648 -9.18 4.945 1 97 34 ARG B C 1
ATOM 2323 O O . ARG B 1 34 ? 15.766 -9.047 5.457 1 97 34 ARG B O 1
ATOM 2330 N N . PRO B 1 35 ? 14.383 -8.594 3.811 1 96.69 35 PRO B N 1
ATOM 2331 C CA . PRO B 1 35 ? 15.266 -7.598 3.191 1 96.69 35 PRO B CA 1
ATOM 2332 C C . PRO B 1 35 ? 15.453 -6.355 4.059 1 96.69 35 PRO B C 1
ATOM 2334 O O . PRO B 1 35 ? 14.688 -6.133 5.004 1 96.69 35 PRO B O 1
ATOM 2337 N N . ILE B 1 36 ? 16.547 -5.633 3.713 1 94.81 36 ILE B N 1
ATOM 2338 C CA . ILE B 1 36 ? 16.672 -4.297 4.285 1 94.81 36 ILE B CA 1
ATOM 2339 C C . ILE B 1 36 ? 15.508 -3.422 3.805 1 94.81 36 ILE B C 1
ATOM 2341 O O . ILE B 1 36 ? 14.734 -3.828 2.939 1 94.81 36 ILE B O 1
ATOM 2345 N N . HIS B 1 37 ? 15.297 -2.273 4.461 1 95.25 37 HIS B N 1
ATOM 2346 C CA . HIS B 1 37 ? 14.164 -1.413 4.145 1 95.25 37 HIS B CA 1
ATOM 2347 C C . HIS B 1 37 ? 12.852 -2.189 4.203 1 95.25 37 HIS B C 1
ATOM 2349 O O . HIS B 1 37 ? 12.07 -2.166 3.25 1 95.25 37 HIS B O 1
ATOM 2355 N N . TRP B 1 38 ? 12.695 -2.844 5.285 1 96.31 38 TRP B N 1
ATOM 2356 C CA . TRP B 1 38 ? 11.664 -3.869 5.441 1 96.31 38 TRP B CA 1
ATOM 2357 C C . TRP B 1 38 ? 10.273 -3.291 5.199 1 96.31 38 TRP B C 1
ATOM 2359 O O . TRP B 1 38 ? 9.477 -3.871 4.461 1 96.31 38 TRP B O 1
ATOM 2369 N N . PHE B 1 39 ? 10.008 -2.137 5.789 1 96.38 39 PHE B N 1
ATOM 2370 C CA . PHE B 1 39 ? 8.664 -1.591 5.648 1 96.38 39 PHE B CA 1
ATOM 2371 C C . PHE B 1 39 ? 8.359 -1.252 4.195 1 96.38 39 PHE B C 1
ATOM 2373 O O . PHE B 1 39 ? 7.277 -1.554 3.691 1 96.38 39 PHE B O 1
ATOM 2380 N N . GLU B 1 40 ? 9.297 -0.667 3.521 1 96.44 40 GLU B N 1
ATOM 2381 C CA . GLU B 1 40 ? 9.133 -0.365 2.102 1 96.44 40 GLU B CA 1
ATOM 2382 C C . GLU B 1 40 ? 8.945 -1.641 1.284 1 96.44 40 GLU B C 1
ATOM 2384 O O . GLU B 1 40 ? 8.172 -1.662 0.325 1 96.44 40 GLU B O 1
ATOM 2389 N N . THR B 1 41 ? 9.68 -2.668 1.67 1 97.69 41 THR B N 1
ATOM 2390 C CA . THR B 1 41 ? 9.547 -3.951 0.988 1 97.69 41 THR B CA 1
ATOM 2391 C C . THR B 1 41 ? 8.148 -4.52 1.163 1 97.69 41 THR B C 1
ATOM 2393 O O . THR B 1 41 ? 7.543 -5.008 0.204 1 97.69 41 THR B O 1
ATOM 2396 N N . LEU B 1 42 ? 7.633 -4.402 2.367 1 97.44 42 LEU B N 1
ATOM 2397 C CA . LEU B 1 42 ? 6.273 -4.871 2.635 1 97.44 42 LEU B CA 1
ATOM 2398 C C . LEU B 1 42 ? 5.266 -4.145 1.747 1 97.44 42 LEU B C 1
ATOM 2400 O O . LEU B 1 42 ? 4.359 -4.773 1.193 1 97.44 42 LEU B O 1
ATOM 2404 N N . ILE B 1 43 ? 5.477 -2.869 1.647 1 96.44 43 ILE B N 1
ATOM 2405 C CA . ILE B 1 43 ? 4.574 -2.064 0.832 1 96.44 43 ILE B CA 1
ATOM 2406 C C . ILE B 1 43 ? 4.723 -2.451 -0.638 1 96.44 43 ILE B C 1
ATOM 2408 O O . ILE B 1 43 ? 3.729 -2.605 -1.35 1 96.44 43 ILE B O 1
ATOM 2412 N N . ALA B 1 44 ? 5.941 -2.648 -1.093 1 96.88 44 ALA B N 1
ATOM 2413 C CA . ALA B 1 44 ? 6.188 -3.064 -2.473 1 96.88 44 ALA B CA 1
ATOM 2414 C C . ALA B 1 44 ? 5.465 -4.371 -2.787 1 96.88 44 ALA B C 1
ATOM 2416 O O . ALA B 1 44 ? 4.824 -4.496 -3.832 1 96.88 44 ALA B O 1
ATOM 2417 N N . ILE B 1 45 ? 5.555 -5.293 -1.863 1 97.75 45 ILE B N 1
ATOM 2418 C CA . ILE B 1 45 ? 4.938 -6.598 -2.061 1 97.75 45 ILE B CA 1
ATOM 2419 C C . ILE B 1 45 ? 3.416 -6.453 -2.09 1 97.75 45 ILE B C 1
ATOM 2421 O O . ILE B 1 45 ? 2.746 -7.035 -2.945 1 97.75 45 ILE B O 1
ATOM 2425 N N . SER B 1 46 ? 2.881 -5.617 -1.252 1 96.12 46 SER B N 1
ATOM 2426 C CA . SER B 1 46 ? 1.438 -5.457 -1.115 1 96.12 46 SER B CA 1
ATOM 2427 C C . SER B 1 46 ? 0.844 -4.738 -2.322 1 96.12 46 SER B C 1
ATOM 2429 O O . SER B 1 46 ? -0.344 -4.883 -2.617 1 96.12 46 SER B O 1
ATOM 2431 N N . GLU B 1 47 ? 1.706 -3.986 -3.041 1 92.44 47 GLU B N 1
ATOM 2432 C CA . GLU B 1 47 ? 1.174 -3.146 -4.109 1 92.44 47 GLU B CA 1
ATOM 2433 C C . GLU B 1 47 ? 1.749 -3.549 -5.465 1 92.44 47 GLU B C 1
ATOM 2435 O O . GLU B 1 47 ? 1.558 -2.848 -6.461 1 92.44 47 GLU B O 1
ATOM 2440 N N . HIS B 1 48 ? 2.42 -4.629 -5.547 1 91.12 48 HIS B N 1
ATOM 2441 C CA . HIS B 1 48 ? 3.193 -4.957 -6.738 1 91.12 48 HIS B CA 1
ATOM 2442 C C . HIS B 1 48 ? 2.285 -5.156 -7.949 1 91.12 48 HIS B C 1
ATOM 2444 O O . HIS B 1 48 ? 2.719 -4.988 -9.086 1 91.12 48 HIS B O 1
ATOM 2450 N N . ASP B 1 49 ? 1.112 -5.449 -7.695 1 82.94 49 ASP B N 1
ATOM 2451 C CA . ASP B 1 49 ? 0.175 -5.703 -8.789 1 82.94 49 ASP B CA 1
ATOM 2452 C C . ASP B 1 49 ? -0.984 -4.707 -8.75 1 82.94 49 ASP B C 1
ATOM 2454 O O . ASP B 1 49 ? -2.031 -4.949 -9.359 1 82.94 49 ASP B O 1
ATOM 2458 N N . ASP B 1 50 ? -0.696 -3.639 -7.941 1 77.38 50 ASP B N 1
ATOM 2459 C CA . ASP B 1 50 ? -1.747 -2.627 -7.902 1 77.38 50 ASP B CA 1
ATOM 2460 C C . ASP B 1 50 ? -1.88 -1.925 -9.25 1 77.38 50 ASP B C 1
ATOM 2462 O O . ASP B 1 50 ? -0.92 -1.862 -10.023 1 77.38 50 ASP B O 1
ATOM 2466 N N . ARG B 1 51 ? -2.975 -1.472 -9.586 1 57.78 51 ARG B N 1
ATOM 2467 C CA . ARG B 1 51 ? -3.268 -0.576 -10.695 1 57.78 51 ARG B CA 1
ATOM 2468 C C . ARG B 1 51 ? -3.102 -1.291 -12.031 1 57.78 51 ARG B C 1
ATOM 2470 O O . ARG B 1 51 ? -2.785 -0.662 -13.047 1 57.78 51 ARG B O 1
ATOM 2477 N N . GLN B 1 52 ? -2.975 -2.629 -11.898 1 54.16 52 GLN B N 1
ATOM 2478 C CA . GLN B 1 52 ? -2.984 -3.365 -13.156 1 54.16 52 GLN B CA 1
ATOM 2479 C C . GLN B 1 52 ? -4.301 -3.162 -13.898 1 54.16 52 GLN B C 1
ATOM 2481 O O . GLN B 1 52 ? -4.32 -3.104 -15.133 1 54.16 52 GLN B O 1
ATOM 2486 N N . LEU B 1 53 ? -5.434 -3.166 -13.094 1 51.06 53 LEU B N 1
ATOM 2487 C CA . LEU B 1 53 ? -6.766 -3.252 -13.68 1 51.06 53 LEU B CA 1
ATOM 2488 C C . LEU B 1 53 ? -7.402 -1.87 -13.789 1 51.06 53 LEU B C 1
ATOM 2490 O O . LEU B 1 53 ? -7.551 -1.17 -12.789 1 51.06 53 LEU B O 1
ATOM 2494 N N . ASP B 1 54 ? -7.113 -1.107 -14.828 1 51.94 54 ASP B N 1
ATOM 2495 C CA . ASP B 1 54 ? -8.164 -0.123 -15.047 1 51.94 54 ASP B CA 1
ATOM 2496 C C . ASP B 1 54 ? -9.414 -0.777 -15.641 1 51.94 54 ASP B C 1
ATOM 2498 O O . ASP B 1 54 ? -9.406 -1.196 -16.797 1 51.94 54 ASP B O 1
ATOM 2502 N N . LEU B 1 55 ? -10.312 -1.315 -14.719 1 50.5 55 LEU B N 1
ATOM 2503 C CA . LEU B 1 55 ? -11.531 -1.955 -15.203 1 50.5 55 LEU B CA 1
ATOM 2504 C C . LEU B 1 55 ? -12.008 -1.305 -16.5 1 50.5 55 LEU B C 1
ATOM 2506 O O . LEU B 1 55 ? -12.648 -1.955 -17.328 1 50.5 55 LEU B O 1
ATOM 2510 N N . ASN B 1 56 ? -11.68 -0.058 -16.594 1 49.88 56 ASN B N 1
ATOM 2511 C CA . ASN B 1 56 ? -12.102 0.619 -17.812 1 49.88 56 ASN B CA 1
ATOM 2512 C C . ASN B 1 56 ? -11.188 0.275 -18.984 1 49.88 56 ASN B C 1
ATOM 2514 O O . ASN B 1 56 ? -11.547 0.484 -20.156 1 49.88 56 ASN B O 1
ATOM 2518 N N . GLU B 1 57 ? -10.094 -0.302 -18.609 1 54.5 57 GLU B N 1
ATOM 2519 C CA . GLU B 1 57 ? -9.141 -0.471 -19.703 1 54.5 57 GLU B CA 1
ATOM 2520 C C . GLU B 1 57 ? -9.062 -1.93 -20.141 1 54.5 57 GLU B C 1
ATOM 2522 O O . GLU B 1 57 ? -8.836 -2.215 -21.312 1 54.5 57 GLU B O 1
ATOM 2527 N N . LYS B 1 58 ? -9.328 -2.863 -19.156 1 58.69 58 LYS B N 1
ATOM 2528 C CA . LYS B 1 58 ? -9.055 -4.25 -19.516 1 58.69 58 LYS B CA 1
ATOM 2529 C C . LYS B 1 58 ? -10.344 -4.996 -19.844 1 58.69 58 LYS B C 1
ATOM 2531 O O . LYS B 1 58 ? -11.406 -4.695 -19.281 1 58.69 58 LYS B O 1
ATOM 2536 N N . GLU B 1 59 ? -10.195 -5.754 -20.922 1 63.72 59 GLU B N 1
ATOM 2537 C CA . GLU B 1 59 ? -11.281 -6.672 -21.234 1 63.72 59 GLU B CA 1
ATOM 2538 C C . GLU B 1 59 ? -11.328 -7.84 -20.25 1 63.72 59 GLU B C 1
ATOM 2540 O O . GLU B 1 59 ? -10.438 -8.695 -20.25 1 63.72 59 GLU B O 1
ATOM 2545 N N . TYR B 1 60 ? -12.258 -7.805 -19.406 1 73.88 60 TYR B N 1
ATOM 2546 C CA . TYR B 1 60 ? -12.391 -8.844 -18.391 1 73.88 60 TYR B CA 1
ATOM 2547 C C . TYR B 1 60 ? -13.289 -9.969 -18.875 1 73.88 60 TYR B C 1
ATOM 2549 O O . TYR B 1 60 ? -13.375 -11.023 -18.234 1 73.88 60 TYR B O 1
ATOM 2557 N N . LEU B 1 61 ? -13.867 -9.688 -20.047 1 78.44 61 LEU B N 1
ATOM 2558 C CA . LEU B 1 61 ? -14.781 -10.695 -20.562 1 78.44 61 LEU B CA 1
ATOM 2559 C C . LEU B 1 61 ? -14.266 -11.281 -21.875 1 78.44 61 LEU B C 1
ATOM 2561 O O . LEU B 1 61 ? -13.719 -10.562 -22.703 1 78.44 61 LEU B O 1
ATOM 2565 N N . SER B 1 62 ? -14.523 -12.539 -22 1 74.75 62 SER B N 1
ATOM 2566 C CA . SER B 1 62 ? -14.289 -13.172 -23.297 1 74.75 62 SER B CA 1
ATOM 2567 C C . SER B 1 62 ? -15.383 -12.805 -24.281 1 74.75 62 SER B C 1
ATOM 2569 O O . SER B 1 62 ? -16.375 -12.172 -23.922 1 74.75 62 SER B O 1
ATOM 2571 N N . ASP B 1 63 ? -15.117 -13.219 -25.438 1 76.44 63 ASP B N 1
ATOM 2572 C CA . ASP B 1 63 ? -16.125 -12.992 -26.469 1 76.44 63 ASP B CA 1
ATOM 2573 C C . ASP B 1 63 ? -17.438 -13.664 -26.125 1 76.44 63 ASP B C 1
ATOM 2575 O O . ASP B 1 63 ? -18.5 -13.234 -26.578 1 76.44 63 ASP B O 1
ATOM 2579 N N . LEU B 1 64 ? -17.359 -14.641 -25.234 1 78 64 LEU B N 1
ATOM 2580 C CA . LEU B 1 64 ? -18.547 -15.391 -24.844 1 78 64 LEU B CA 1
ATOM 2581 C C . LEU B 1 64 ? -19.188 -14.789 -23.594 1 78 64 LEU B C 1
ATOM 2583 O O . LEU B 1 64 ? -20.172 -15.312 -23.094 1 78 64 LEU B O 1
ATOM 2587 N N . GLY B 1 65 ? -18.5 -13.742 -23.109 1 81.19 65 GLY B N 1
ATOM 2588 C CA . GLY B 1 65 ? -19.047 -13.078 -21.938 1 81.19 65 GLY B CA 1
ATOM 2589 C C . GLY B 1 65 ? -18.609 -13.703 -20.625 1 81.19 65 GLY B C 1
ATOM 2590 O O . GLY B 1 65 ? -19.234 -13.5 -19.578 1 81.19 65 GLY B O 1
ATOM 2591 N N . VAL B 1 66 ? -17.641 -14.5 -20.672 1 79.81 66 VAL B N 1
ATOM 2592 C CA . VAL B 1 66 ? -17.156 -15.188 -19.469 1 79.81 66 VAL B CA 1
ATOM 2593 C C . VAL B 1 66 ? -15.961 -14.43 -18.891 1 79.81 66 VAL B C 1
ATOM 2595 O O . VAL B 1 66 ? -15.047 -14.047 -19.625 1 79.81 66 VAL B O 1
ATOM 2598 N N . PRO B 1 67 ? -16.078 -14.133 -17.625 1 82.19 67 PRO B N 1
ATOM 2599 C CA . PRO B 1 67 ? -14.93 -13.484 -17 1 82.19 67 PRO B CA 1
ATOM 2600 C C . PRO B 1 67 ? -13.625 -14.258 -17.203 1 82.19 67 PRO B C 1
ATOM 2602 O O . PRO B 1 67 ? -13.602 -15.484 -17.047 1 82.19 67 PRO B O 1
ATOM 2605 N N . MET B 1 68 ? -12.57 -13.461 -17.547 1 75.06 68 MET B N 1
ATOM 2606 C CA . MET B 1 68 ? -11.305 -14.102 -17.891 1 75.06 68 MET B CA 1
ATOM 2607 C C . MET B 1 68 ? -10.32 -14.016 -16.734 1 75.06 68 MET B C 1
ATOM 2609 O O . MET B 1 68 ? -10.25 -13 -16.047 1 75.06 68 MET B O 1
ATOM 2613 N N . ASP B 1 69 ? -9.633 -15.125 -16.641 1 79.5 69 ASP B N 1
ATOM 2614 C CA . ASP B 1 69 ? -8.484 -15.141 -15.734 1 79.5 69 ASP B CA 1
ATOM 2615 C C . ASP B 1 69 ? -7.328 -14.328 -16.312 1 79.5 69 ASP B C 1
ATOM 2617 O O . ASP B 1 69 ? -7.164 -14.242 -17.531 1 79.5 69 ASP B O 1
ATOM 2621 N N . PHE B 1 70 ? -6.516 -13.734 -15.414 1 75.25 70 PHE B N 1
ATOM 2622 C CA . PHE B 1 70 ? -5.414 -12.891 -15.867 1 75.25 70 PHE B CA 1
ATOM 2623 C C . PHE B 1 70 ? -4.484 -13.664 -16.797 1 75.25 70 PHE B C 1
ATOM 2625 O O . PHE B 1 70 ? -3.789 -13.07 -17.625 1 75.25 70 PHE B O 1
ATOM 2632 N N . THR B 1 71 ? -4.457 -14.977 -16.688 1 72.5 71 THR B N 1
ATOM 2633 C CA . THR B 1 71 ? -3.584 -15.812 -17.516 1 72.5 71 THR B CA 1
ATOM 2634 C C . THR B 1 71 ? -4.113 -15.914 -18.938 1 72.5 71 THR B C 1
ATOM 2636 O O . THR B 1 71 ? -3.414 -16.391 -19.828 1 72.5 71 THR B O 1
ATOM 2639 N N . GLU B 1 72 ? -5.281 -15.43 -19.172 1 69.06 72 GLU B N 1
ATOM 2640 C CA . GLU B 1 72 ? -5.941 -15.562 -20.469 1 69.06 72 GLU B CA 1
ATOM 2641 C C . GLU B 1 72 ? -5.867 -14.258 -21.266 1 69.06 72 GLU B C 1
ATOM 2643 O O . GLU B 1 72 ? -6.422 -14.164 -22.359 1 69.06 72 GLU B O 1
ATOM 2648 N N . GLU B 1 73 ? -5.121 -13.398 -20.766 1 65.56 73 GLU B N 1
ATOM 2649 C CA . GLU B 1 73 ? -5.102 -12.07 -21.375 1 65.56 73 GLU B CA 1
ATOM 2650 C C . GLU B 1 73 ? -4.137 -12.023 -22.562 1 65.56 73 GLU B C 1
ATOM 2652 O O . GLU B 1 73 ? -3.086 -12.664 -22.531 1 65.56 73 GLU B O 1
ATOM 2657 N N . ASN B 1 74 ? -4.711 -11.406 -23.578 1 69.25 74 ASN B N 1
ATOM 2658 C CA . ASN B 1 74 ? -3.822 -11.078 -24.688 1 69.25 74 ASN B CA 1
ATOM 2659 C C . ASN B 1 74 ? -3.104 -9.75 -24.453 1 69.25 74 ASN B C 1
ATOM 2661 O O . ASN B 1 74 ? -3.719 -8.773 -24.031 1 69.25 74 ASN B O 1
ATOM 2665 N N . TYR B 1 75 ? -1.819 -9.922 -24.609 1 71.25 75 TYR B N 1
ATOM 2666 C CA . TYR B 1 75 ? -1.019 -8.727 -24.344 1 71.25 75 TYR B CA 1
ATOM 2667 C C . TYR B 1 75 ? -0.721 -7.973 -25.625 1 71.25 75 TYR B C 1
ATOM 2669 O O . TYR B 1 75 ? -0.166 -8.539 -26.578 1 71.25 75 TYR B O 1
ATOM 2677 N N . GLN B 1 76 ? -1.272 -6.855 -25.625 1 80.31 76 GLN B N 1
ATOM 2678 C CA . GLN B 1 76 ? -0.78 -5.93 -26.641 1 80.31 76 GLN B CA 1
ATOM 2679 C C . GLN B 1 76 ? 0.402 -5.117 -26.109 1 80.31 76 GLN B C 1
ATOM 2681 O O . GLN B 1 76 ? 0.364 -4.609 -25 1 80.31 76 GLN B O 1
ATOM 2686 N N . VAL B 1 77 ? 1.4 -5.094 -26.984 1 84.19 77 VAL B N 1
ATOM 2687 C CA . VAL B 1 77 ? 2.676 -4.508 -26.578 1 84.19 77 VAL B CA 1
ATOM 2688 C C . V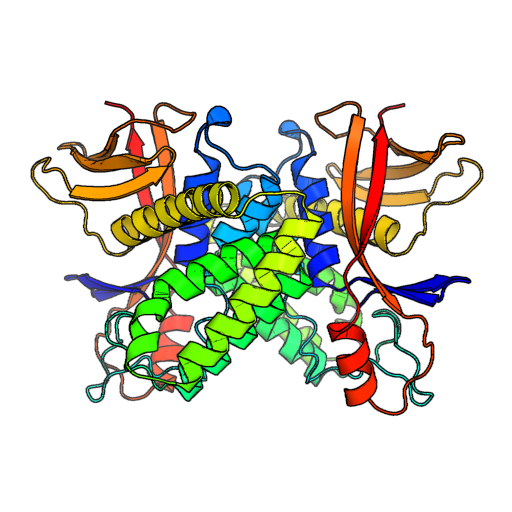AL B 1 77 ? 2.449 -3.109 -26.016 1 84.19 77 VAL B C 1
ATOM 2690 O O . VAL B 1 77 ? 2.971 -2.771 -24.953 1 84.19 77 VAL B O 1
ATOM 2693 N N . ASP B 1 78 ? 1.673 -2.334 -26.641 1 85.38 78 ASP B N 1
ATOM 2694 C CA . ASP B 1 78 ? 1.441 -0.955 -26.234 1 85.38 78 ASP B CA 1
ATOM 2695 C C . ASP B 1 78 ? 0.754 -0.901 -24.875 1 85.38 78 ASP B C 1
ATOM 2697 O O . ASP B 1 78 ? 1.104 -0.076 -24.016 1 85.38 78 ASP B O 1
ATOM 2701 N N . GLU B 1 79 ? -0.137 -1.779 -24.719 1 83.5 79 GLU B N 1
ATOM 2702 C CA . GLU B 1 79 ? -0.884 -1.813 -23.453 1 83.5 79 GLU B CA 1
ATOM 2703 C C . GLU B 1 79 ? 0.007 -2.244 -22.297 1 83.5 79 GLU B C 1
ATOM 2705 O O . GLU B 1 79 ? -0.086 -1.691 -21.203 1 83.5 79 GLU B O 1
ATOM 2710 N N . VAL B 1 80 ? 0.838 -3.17 -22.609 1 86.5 80 VAL B N 1
ATOM 2711 C CA . VAL B 1 80 ? 1.741 -3.693 -21.578 1 86.5 80 VAL B CA 1
ATOM 2712 C C . VAL B 1 80 ? 2.734 -2.611 -21.172 1 86.5 80 VAL B C 1
ATOM 2714 O O . VAL B 1 80 ? 2.963 -2.395 -19.969 1 86.5 80 VAL B O 1
ATOM 2717 N N . VAL B 1 81 ? 3.273 -1.906 -22.109 1 90.62 81 VAL B N 1
ATOM 2718 C CA . VAL B 1 81 ? 4.262 -0.87 -21.828 1 90.62 81 VAL B CA 1
ATOM 2719 C C . VAL B 1 81 ? 3.621 0.255 -21.016 1 90.62 81 VAL B C 1
ATOM 2721 O O . VAL B 1 81 ? 4.191 0.718 -20.031 1 90.62 81 VAL B O 1
ATOM 2724 N N . GLU B 1 82 ? 2.459 0.627 -21.406 1 87.56 82 GLU B N 1
ATOM 2725 C CA . GLU B 1 82 ? 1.768 1.696 -20.688 1 87.56 82 GLU B CA 1
ATOM 2726 C C . GLU B 1 82 ? 1.441 1.283 -19.25 1 87.56 82 GLU B C 1
ATOM 2728 O O . GLU B 1 82 ? 1.552 2.09 -18.328 1 87.56 82 GLU B O 1
ATOM 2733 N N . ARG B 1 83 ? 1.06 0.077 -19.156 1 86 83 ARG B N 1
ATOM 2734 C CA . ARG B 1 83 ? 0.773 -0.46 -17.844 1 86 83 ARG B CA 1
ATOM 2735 C C . ARG B 1 83 ? 2.02 -0.444 -16.953 1 86 83 ARG B C 1
ATOM 2737 O O . ARG B 1 83 ? 1.972 0.008 -15.812 1 86 83 ARG B O 1
ATOM 2744 N N . MET B 1 84 ? 3.059 -0.878 -17.484 1 91.5 84 MET B N 1
ATOM 2745 C CA . MET B 1 84 ? 4.309 -0.908 -16.734 1 91.5 84 MET B CA 1
ATOM 2746 C C . MET B 1 84 ? 4.738 0.5 -16.344 1 91.5 84 MET B C 1
ATOM 2748 O O . MET B 1 84 ? 5.168 0.724 -15.203 1 91.5 84 MET B O 1
ATOM 2752 N N . LYS B 1 85 ? 4.578 1.44 -17.203 1 90.31 85 LYS B N 1
ATOM 2753 C CA . LYS B 1 85 ? 4.938 2.826 -16.922 1 90.31 85 LYS B CA 1
ATOM 2754 C C . LYS B 1 85 ? 4.105 3.383 -15.773 1 90.31 85 LYS B C 1
ATOM 2756 O O . LYS B 1 85 ? 4.633 4.059 -14.883 1 90.31 85 LYS B O 1
ATOM 2761 N N . ARG B 1 86 ? 2.877 3.057 -15.781 1 86.38 86 ARG B N 1
ATOM 2762 C CA . ARG B 1 86 ? 1.971 3.535 -14.742 1 86.38 86 ARG B CA 1
ATOM 2763 C C . ARG B 1 86 ? 2.35 2.963 -13.383 1 86.38 86 ARG B C 1
ATOM 2765 O O . ARG B 1 86 ? 2.385 3.688 -12.391 1 86.38 86 ARG B O 1
ATOM 2772 N N . ILE B 1 87 ? 2.645 1.703 -13.383 1 88.44 87 ILE B N 1
ATOM 2773 C CA . ILE B 1 87 ? 3.008 1.022 -12.141 1 88.44 87 ILE B CA 1
ATOM 2774 C C . ILE B 1 87 ? 4.312 1.602 -11.602 1 88.44 87 ILE B C 1
ATOM 2776 O O . ILE B 1 87 ? 4.402 1.93 -10.414 1 88.44 87 ILE B O 1
ATOM 2780 N N . LEU B 1 88 ? 5.223 1.824 -12.438 1 92.06 88 LEU B N 1
ATOM 2781 C CA . LEU B 1 88 ? 6.535 2.305 -12.023 1 92.06 88 LEU B CA 1
ATOM 2782 C C . LEU B 1 88 ? 6.465 3.752 -11.555 1 92.06 88 LEU B C 1
ATOM 2784 O O . LEU B 1 88 ? 7.145 4.133 -10.602 1 92.06 88 LEU B O 1
ATOM 2788 N N . ARG B 1 89 ? 5.66 4.5 -12.172 1 86.75 89 ARG B N 1
ATOM 2789 C CA . ARG B 1 89 ? 5.52 5.898 -11.773 1 86.75 89 ARG B CA 1
ATOM 2790 C C . ARG B 1 89 ? 4.949 6.008 -10.367 1 86.75 89 ARG B C 1
ATOM 2792 O O . ARG B 1 89 ? 5.438 6.797 -9.555 1 86.75 89 ARG B O 1
ATOM 2799 N N . THR B 1 90 ? 3.969 5.258 -10.109 1 85.31 90 THR B N 1
ATOM 2800 C CA . THR B 1 90 ? 3.354 5.277 -8.789 1 85.31 90 THR B CA 1
ATOM 2801 C C . THR B 1 90 ? 4.344 4.816 -7.723 1 85.31 90 THR B C 1
ATOM 2803 O O . THR B 1 90 ? 4.406 5.395 -6.637 1 85.31 90 THR B O 1
ATOM 2806 N N . SER B 1 91 ? 5.055 3.816 -8.07 1 91.94 91 SER B N 1
ATOM 2807 C CA . SER B 1 91 ? 6.047 3.297 -7.141 1 91.94 91 SER B CA 1
ATOM 2808 C C . SER B 1 91 ? 7.156 4.312 -6.891 1 91.94 91 SER B C 1
ATOM 2810 O O . SER B 1 91 ? 7.613 4.477 -5.758 1 91.94 91 SER B O 1
ATOM 2812 N N . GLU B 1 92 ? 7.539 4.965 -7.988 1 91.44 92 GLU B N 1
ATOM 2813 C CA . GLU B 1 92 ? 8.594 5.973 -7.895 1 91.44 92 GLU B CA 1
ATOM 2814 C C . GLU B 1 92 ? 8.164 7.133 -6.992 1 91.44 92 GLU B C 1
ATOM 2816 O O . GLU B 1 92 ? 8.992 7.703 -6.277 1 91.44 92 GLU B O 1
ATOM 2821 N N . ASN B 1 93 ? 6.926 7.461 -7.043 1 89.31 93 ASN B N 1
ATOM 2822 C CA . ASN B 1 93 ? 6.395 8.555 -6.242 1 89.31 93 ASN B CA 1
ATOM 2823 C C . ASN B 1 93 ? 6.406 8.219 -4.754 1 89.31 93 ASN B C 1
ATOM 2825 O O . ASN B 1 93 ? 6.391 9.117 -3.91 1 89.31 93 ASN B O 1
ATOM 2829 N N . LYS B 1 94 ? 6.477 6.98 -4.438 1 92.19 94 LYS B N 1
ATOM 2830 C CA . LYS B 1 94 ? 6.465 6.539 -3.047 1 92.19 94 LYS B CA 1
ATOM 2831 C C . LYS B 1 94 ? 7.887 6.402 -2.502 1 92.19 94 LYS B C 1
ATOM 2833 O O . LYS B 1 94 ? 8.203 6.93 -1.435 1 92.19 94 LYS B O 1
ATOM 2838 N N . SER B 1 95 ? 8.664 5.648 -3.285 1 94.56 95 SER B N 1
ATOM 2839 C CA . SER B 1 95 ? 10.023 5.355 -2.848 1 94.56 95 SER B CA 1
ATOM 2840 C C . SER B 1 95 ? 10.844 4.73 -3.973 1 94.56 95 SER B C 1
ATOM 2842 O O . SER B 1 95 ? 10.336 3.895 -4.727 1 94.56 95 SER B O 1
ATOM 2844 N N . GLN B 1 96 ? 12.102 5.121 -3.953 1 95.94 96 GLN B N 1
ATOM 2845 C CA . GLN B 1 96 ? 13.008 4.523 -4.93 1 95.94 96 GLN B CA 1
ATOM 2846 C C . GLN B 1 96 ? 13.211 3.037 -4.656 1 95.94 96 GLN B C 1
ATOM 2848 O O . GLN B 1 96 ? 13.406 2.25 -5.586 1 95.94 96 GLN B O 1
ATOM 2853 N N . TRP B 1 97 ? 13.125 2.65 -3.412 1 97.19 97 TRP B N 1
ATOM 2854 C CA . TRP B 1 97 ? 13.258 1.239 -3.062 1 97.19 97 TRP B CA 1
ATOM 2855 C C . TRP B 1 97 ? 12.102 0.426 -3.631 1 97.19 97 TRP B C 1
ATOM 2857 O O . TRP B 1 97 ? 12.312 -0.646 -4.203 1 97.19 97 TRP B O 1
ATOM 2867 N N . ILE B 1 98 ? 10.945 0.948 -3.469 1 97.06 98 ILE B N 1
ATOM 2868 C CA . ILE B 1 98 ? 9.758 0.276 -3.992 1 97.06 98 ILE B CA 1
ATOM 2869 C C . ILE B 1 98 ? 9.852 0.175 -5.512 1 97.06 98 ILE B C 1
ATOM 2871 O O . ILE B 1 98 ? 9.586 -0.884 -6.09 1 97.06 98 ILE B O 1
ATOM 2875 N N . LYS B 1 99 ? 10.25 1.27 -6.137 1 96.44 99 LYS B N 1
ATOM 2876 C CA . LYS B 1 99 ? 10.422 1.267 -7.586 1 96.44 99 LYS B CA 1
ATOM 2877 C C . LYS B 1 99 ? 11.422 0.193 -8.016 1 96.44 99 LYS B C 1
ATOM 2879 O O . LYS B 1 99 ? 11.195 -0.504 -9.008 1 96.44 99 LYS B O 1
ATOM 2884 N N . LEU B 1 100 ? 12.477 0.071 -7.301 1 97.94 100 LEU B N 1
ATOM 2885 C CA . LEU B 1 100 ? 13.523 -0.897 -7.609 1 97.94 100 LEU B CA 1
ATOM 2886 C C . LEU B 1 100 ? 12.961 -2.316 -7.621 1 97.94 100 LEU B C 1
ATOM 2888 O O . LEU B 1 100 ? 13.117 -3.039 -8.609 1 97.94 100 LEU B O 1
ATOM 2892 N N . LEU B 1 101 ? 12.273 -2.699 -6.551 1 98.06 101 LEU B N 1
ATOM 2893 C CA . LEU B 1 101 ? 11.742 -4.051 -6.426 1 98.06 101 LEU B CA 1
ATOM 2894 C C . LEU B 1 101 ? 10.695 -4.32 -7.5 1 98.06 101 LEU B C 1
ATOM 2896 O O . LEU B 1 101 ? 10.688 -5.391 -8.117 1 98.06 101 LEU B O 1
ATOM 2900 N N . ILE B 1 102 ? 9.875 -3.361 -7.734 1 97.12 102 ILE B N 1
ATOM 2901 C CA . ILE B 1 102 ? 8.805 -3.535 -8.703 1 97.12 102 ILE B CA 1
ATOM 2902 C C . ILE B 1 102 ? 9.391 -3.604 -10.117 1 97.12 102 ILE B C 1
ATOM 2904 O O . ILE B 1 102 ? 8.898 -4.352 -10.961 1 97.12 102 ILE B O 1
ATOM 2908 N N . SER B 1 103 ? 10.422 -2.797 -10.359 1 97.25 103 SER B N 1
ATOM 2909 C CA . SER B 1 103 ? 11.102 -2.848 -11.648 1 97.25 103 SER B CA 1
ATOM 2910 C C . SER B 1 103 ? 11.625 -4.25 -11.938 1 97.25 103 SER B C 1
ATOM 2912 O O . SER B 1 103 ? 11.438 -4.77 -13.039 1 97.25 103 SER B O 1
ATOM 2914 N N . TYR B 1 104 ? 12.25 -4.875 -10.945 1 97.81 104 TYR B N 1
ATOM 2915 C CA . TYR B 1 104 ? 12.695 -6.254 -11.102 1 97.81 104 TYR B CA 1
ATOM 2916 C C . TYR B 1 104 ? 11.508 -7.184 -11.352 1 97.81 104 TYR B C 1
ATOM 2918 O O . TYR B 1 104 ? 11.586 -8.078 -12.203 1 97.81 104 TYR B O 1
ATOM 2926 N N . HIS B 1 105 ? 10.484 -6.98 -10.664 1 97.31 105 HIS B N 1
ATOM 2927 C CA . HIS B 1 105 ? 9.328 -7.859 -10.75 1 97.31 105 HIS B CA 1
ATOM 2928 C C . HIS B 1 105 ? 8.68 -7.785 -12.125 1 97.31 105 HIS B C 1
ATOM 2930 O O . HIS B 1 105 ? 8.305 -8.812 -12.695 1 97.31 105 HIS B O 1
ATOM 2936 N N . LEU B 1 106 ? 8.555 -6.555 -12.641 1 95.56 106 LEU B N 1
ATOM 2937 C CA . LEU B 1 106 ? 7.98 -6.371 -13.969 1 95.56 106 LEU B CA 1
ATOM 2938 C C . LEU B 1 106 ? 8.836 -7.051 -15.031 1 95.56 106 LEU B C 1
ATOM 2940 O O . LEU B 1 106 ? 8.312 -7.605 -15.992 1 95.56 106 LEU B O 1
ATOM 2944 N N . GLU B 1 107 ? 10.094 -6.961 -14.883 1 95.69 107 GLU B N 1
ATOM 2945 C CA . GLU B 1 107 ? 10.977 -7.637 -15.836 1 95.69 107 GLU B CA 1
ATOM 2946 C C . GLU B 1 107 ? 10.828 -9.156 -15.742 1 95.69 107 GLU B C 1
ATOM 2948 O O . GLU B 1 107 ? 10.914 -9.852 -16.75 1 95.69 107 GLU B O 1
ATOM 2953 N N . PHE B 1 108 ? 10.672 -9.617 -14.555 1 94.94 108 PHE B N 1
ATOM 2954 C CA . PHE B 1 108 ? 10.422 -11.039 -14.367 1 94.94 108 PHE B CA 1
ATOM 2955 C C . PHE B 1 108 ? 9.148 -11.461 -15.102 1 94.94 108 PHE B C 1
ATOM 2957 O O . PHE B 1 108 ? 9.133 -12.492 -15.781 1 94.94 108 PHE B O 1
ATOM 2964 N N . ILE B 1 109 ? 8.117 -10.656 -14.953 1 92.56 109 ILE B N 1
ATOM 2965 C CA . ILE B 1 109 ? 6.809 -11 -15.5 1 92.56 109 ILE B CA 1
ATOM 2966 C C . ILE B 1 109 ? 6.824 -10.852 -17.016 1 92.56 109 ILE B C 1
ATOM 2968 O O . ILE B 1 109 ? 6.398 -11.75 -17.75 1 92.56 109 ILE B O 1
ATOM 2972 N N . TYR B 1 110 ? 7.367 -9.781 -17.5 1 91 110 TYR B N 1
ATOM 2973 C CA . TYR B 1 110 ? 7.188 -9.422 -18.906 1 91 110 TYR B CA 1
ATOM 2974 C C . TYR B 1 110 ? 8.492 -9.578 -19.688 1 91 110 TYR B C 1
ATOM 2976 O O . TYR B 1 110 ? 8.531 -9.359 -20.891 1 91 110 TYR B O 1
ATOM 2984 N N . GLY B 1 111 ? 9.555 -9.953 -19 1 91.31 111 GLY B N 1
ATOM 2985 C CA . GLY B 1 111 ? 10.852 -10.148 -19.625 1 91.31 111 GLY B CA 1
ATOM 2986 C C . GLY B 1 111 ? 10.805 -11.07 -20.828 1 91.31 111 GLY B C 1
ATOM 2987 O O . GLY B 1 111 ? 11.469 -10.82 -21.828 1 91.31 111 GLY B O 1
ATOM 2988 N N . PRO B 1 112 ? 10.062 -12.078 -20.719 1 90.62 112 PRO B N 1
ATOM 2989 C CA . PRO B 1 112 ? 9.977 -13.016 -21.844 1 90.62 112 PRO B CA 1
ATOM 2990 C C . PRO B 1 112 ? 9.469 -12.352 -23.125 1 90.62 112 PRO B C 1
ATOM 2992 O O . PRO B 1 112 ? 9.742 -12.828 -24.219 1 90.62 112 PRO B O 1
ATOM 2995 N N . LEU B 1 113 ? 8.82 -11.32 -23.031 1 89.56 113 LEU B N 1
ATOM 2996 C CA . LEU B 1 113 ? 8.266 -10.617 -24.188 1 89.56 113 LEU B CA 1
ATOM 2997 C C . LEU B 1 113 ? 9.344 -9.805 -24.906 1 89.56 113 LEU B C 1
ATOM 2999 O O . LEU B 1 113 ? 9.117 -9.305 -26.016 1 89.56 113 LEU B O 1
ATOM 3003 N N . LYS B 1 114 ? 10.492 -9.672 -24.312 1 91.44 114 LYS B N 1
ATOM 3004 C CA . LYS B 1 114 ? 11.586 -8.914 -24.891 1 91.44 114 LYS B CA 1
ATOM 3005 C C . LYS B 1 114 ? 11.961 -9.469 -26.266 1 91.44 114 LYS B C 1
ATOM 3007 O O . LYS B 1 114 ? 12.312 -8.711 -27.172 1 91.44 114 LYS B O 1
ATOM 3012 N N . LYS B 1 115 ? 11.852 -10.727 -26.406 1 91.12 115 LYS B N 1
ATOM 3013 C CA . LYS B 1 115 ? 12.227 -11.383 -27.656 1 91.12 115 LYS B CA 1
ATOM 3014 C C . LYS B 1 115 ? 11.234 -11.078 -28.766 1 91.12 115 LYS B C 1
ATOM 3016 O O . LYS B 1 115 ? 11.586 -11.094 -29.953 1 91.12 115 LYS B O 1
ATOM 3021 N N . LYS B 1 116 ? 10.055 -10.75 -28.438 1 89 116 LYS B N 1
ATOM 3022 C CA . LYS B 1 116 ? 8.984 -10.586 -29.422 1 89 116 LYS B CA 1
ATOM 3023 C C . LYS B 1 116 ? 8.75 -9.109 -29.734 1 89 116 LYS B C 1
ATOM 3025 O O . LYS B 1 116 ? 8.055 -8.773 -30.688 1 89 116 LYS B O 1
ATOM 3030 N N . SER B 1 117 ? 9.375 -8.234 -28.938 1 92.25 117 SER B N 1
ATOM 3031 C CA . SER B 1 117 ? 9.102 -6.816 -29.125 1 92.25 117 SER B CA 1
ATOM 3032 C C . SER B 1 117 ? 10.336 -5.973 -28.828 1 92.25 117 SER B C 1
ATOM 3034 O O . SER B 1 117 ? 10.82 -5.945 -27.703 1 92.25 117 SER B O 1
ATOM 3036 N N . LYS B 1 118 ? 10.688 -5.191 -29.781 1 93.75 118 LYS B N 1
ATOM 3037 C CA . LYS B 1 118 ? 11.812 -4.273 -29.609 1 93.75 118 LYS B CA 1
ATOM 3038 C C . LYS B 1 118 ? 11.477 -3.166 -28.625 1 93.75 118 LYS B C 1
ATOM 3040 O O . LYS B 1 118 ? 12.344 -2.697 -27.891 1 93.75 118 LYS B O 1
ATOM 3045 N N . ARG B 1 119 ? 10.281 -2.803 -28.656 1 93.69 119 ARG B N 1
ATOM 3046 C CA . ARG B 1 119 ? 9.828 -1.752 -27.75 1 93.69 119 ARG B CA 1
ATOM 3047 C C . ARG B 1 119 ? 9.953 -2.189 -26.297 1 93.69 119 ARG B C 1
ATOM 3049 O O . ARG B 1 119 ? 10.414 -1.424 -25.438 1 93.69 119 ARG B O 1
ATOM 3056 N N . ILE B 1 120 ? 9.562 -3.375 -26.031 1 94.75 120 ILE B N 1
ATOM 3057 C CA . ILE B 1 120 ? 9.656 -3.916 -24.688 1 94.75 120 ILE B CA 1
ATOM 3058 C C . ILE B 1 120 ? 11.125 -4.082 -24.297 1 94.75 120 ILE B C 1
ATOM 3060 O O . ILE B 1 120 ? 11.516 -3.775 -23.172 1 94.75 120 ILE B O 1
ATOM 3064 N N . SER B 1 121 ? 11.859 -4.492 -25.234 1 96 121 SER B N 1
ATOM 3065 C CA . SER B 1 121 ? 13.289 -4.625 -25 1 96 121 SER B CA 1
ATOM 3066 C C . SER B 1 121 ? 13.914 -3.283 -24.625 1 96 121 SER B C 1
ATOM 3068 O O . SER B 1 121 ? 14.688 -3.193 -23.672 1 96 121 SER B O 1
ATOM 3070 N N . ALA B 1 122 ? 13.594 -2.307 -25.391 1 96.06 122 ALA B N 1
ATOM 3071 C CA . ALA B 1 122 ? 14.109 -0.965 -25.125 1 96.06 122 ALA B CA 1
ATOM 3072 C C . ALA B 1 122 ? 13.648 -0.457 -23.766 1 96.06 122 ALA B C 1
ATOM 3074 O O . ALA B 1 122 ? 14.406 0.203 -23.047 1 96.06 122 ALA B O 1
ATOM 3075 N N . PHE B 1 123 ? 12.406 -0.75 -23.5 1 96.31 123 PHE B N 1
ATOM 3076 C CA . PHE B 1 123 ? 11.844 -0.352 -22.219 1 96.31 123 PHE B CA 1
ATOM 3077 C C . PHE B 1 123 ? 12.656 -0.934 -21.062 1 96.31 123 PHE B C 1
ATOM 3079 O O . PHE B 1 123 ? 13.023 -0.216 -20.141 1 96.31 123 PHE B O 1
ATOM 3086 N N . PHE B 1 124 ? 13 -2.182 -21.094 1 96.62 124 PHE B N 1
ATOM 3087 C CA . PHE B 1 124 ? 13.695 -2.834 -20 1 96.62 124 PHE B CA 1
ATOM 3088 C C . PHE B 1 124 ? 15.172 -2.449 -19.984 1 96.62 124 PHE B C 1
ATOM 3090 O O . PHE B 1 124 ? 15.82 -2.484 -18.938 1 96.62 124 PHE B O 1
ATOM 3097 N N . GLN B 1 125 ? 15.695 -2.045 -21.125 1 96.62 125 GLN B N 1
ATOM 3098 C CA . GLN B 1 125 ? 17.047 -1.473 -21.125 1 96.62 125 GLN B CA 1
ATOM 3099 C C . GLN B 1 125 ? 17.078 -0.159 -20.359 1 96.62 125 GLN B C 1
ATOM 3101 O O . GLN B 1 125 ? 18.016 0.089 -19.594 1 96.62 125 GLN B O 1
ATOM 3106 N N . GLN B 1 126 ? 16.094 0.611 -20.609 1 95.81 126 GLN B N 1
ATOM 3107 C CA . GLN B 1 126 ? 15.977 1.858 -19.859 1 95.81 126 GLN B CA 1
ATOM 3108 C C . GLN B 1 126 ? 15.812 1.59 -18.359 1 95.81 126 GLN B C 1
ATOM 3110 O O . GLN B 1 126 ? 16.422 2.258 -17.531 1 95.81 126 GLN B O 1
ATOM 3115 N N . GLN B 1 127 ? 14.977 0.608 -18.062 1 96.12 127 GLN B N 1
ATOM 3116 C CA . GLN B 1 127 ? 14.758 0.262 -16.672 1 96.12 127 GLN B CA 1
ATOM 3117 C C . GLN B 1 127 ? 16.047 -0.242 -16.016 1 96.12 127 GLN B C 1
ATOM 3119 O O . GLN B 1 127 ? 16.297 0.038 -14.844 1 96.12 127 GLN B O 1
ATOM 3124 N N . ALA B 1 128 ? 16.812 -0.97 -16.75 1 96.75 128 ALA B N 1
ATOM 3125 C CA . ALA B 1 128 ? 18.094 -1.455 -16.234 1 96.75 128 ALA B CA 1
ATOM 3126 C C . ALA B 1 128 ? 19.016 -0.295 -15.875 1 96.75 128 ALA B C 1
ATOM 3128 O O . ALA B 1 128 ? 19.703 -0.336 -14.852 1 96.75 128 ALA B O 1
ATOM 3129 N N . SER B 1 129 ? 19 0.707 -16.672 1 96.5 129 SER B N 1
ATOM 3130 C CA . SER B 1 129 ? 19.812 1.896 -16.406 1 96.5 129 SER B CA 1
ATOM 3131 C C . SER B 1 129 ? 19.312 2.627 -15.164 1 96.5 129 SER B C 1
ATOM 3133 O O . SER B 1 129 ? 20.125 3.072 -14.344 1 96.5 129 SER B O 1
ATOM 3135 N N . GLU B 1 130 ? 18.062 2.748 -15.062 1 94.88 130 GLU B N 1
ATOM 3136 C CA . GLU B 1 130 ? 17.484 3.391 -13.891 1 94.88 130 GLU B CA 1
ATOM 3137 C C . GLU B 1 130 ? 17.812 2.615 -12.617 1 94.88 130 GLU B C 1
ATOM 3139 O O . GLU B 1 130 ? 18.109 3.211 -11.578 1 94.88 130 GLU B O 1
ATOM 3144 N N . ARG B 1 131 ? 17.719 1.276 -12.703 1 97.31 131 ARG B N 1
ATOM 3145 C CA . ARG B 1 131 ? 18.047 0.451 -11.547 1 97.31 131 ARG B CA 1
ATOM 3146 C C . ARG B 1 131 ? 19.484 0.666 -11.109 1 97.31 131 ARG B C 1
ATOM 3148 O O . ARG B 1 131 ? 19.781 0.674 -9.914 1 97.31 131 ARG B O 1
ATOM 3155 N N . LYS B 1 132 ? 20.344 0.835 -12.062 1 97.06 132 LYS B N 1
ATOM 3156 C CA . LYS B 1 132 ? 21.75 1.088 -11.727 1 97.06 132 LYS B CA 1
ATOM 3157 C C . LYS B 1 132 ? 21.891 2.352 -10.883 1 97.06 132 LYS B C 1
ATOM 3159 O O . LYS B 1 132 ? 22.656 2.377 -9.914 1 97.06 132 LYS B O 1
ATOM 3164 N N . THR B 1 133 ? 21.156 3.344 -11.273 1 94.88 133 THR B N 1
ATOM 3165 C CA . THR B 1 133 ? 21.188 4.602 -10.531 1 94.88 133 THR B CA 1
ATOM 3166 C C . THR B 1 133 ? 20.656 4.414 -9.117 1 94.88 133 THR B C 1
ATOM 3168 O O . THR B 1 133 ? 21.219 4.934 -8.156 1 94.88 133 THR B O 1
ATOM 3171 N N . ILE B 1 134 ? 19.594 3.693 -8.992 1 96 134 ILE B N 1
ATOM 3172 C CA . ILE B 1 134 ? 18.969 3.451 -7.695 1 96 134 ILE B CA 1
ATOM 3173 C C . ILE B 1 134 ? 19.906 2.607 -6.828 1 96 134 ILE B C 1
ATOM 3175 O O . ILE B 1 134 ? 20.062 2.881 -5.637 1 96 134 ILE B O 1
ATOM 3179 N N . LEU B 1 135 ? 20.5 1.6 -7.426 1 97.69 135 LEU B N 1
ATOM 3180 C CA . LEU B 1 135 ? 21.422 0.727 -6.707 1 97.69 135 LEU B CA 1
ATOM 3181 C C . LEU B 1 135 ? 22.609 1.517 -6.164 1 97.69 135 LEU B C 1
ATOM 3183 O O . LEU B 1 135 ? 23.047 1.289 -5.035 1 97.69 135 LEU B O 1
ATOM 3187 N N . LYS B 1 136 ? 23.062 2.441 -6.961 1 95.62 136 LYS B N 1
ATOM 3188 C CA . LYS B 1 136 ? 24.141 3.309 -6.512 1 95.62 136 LYS B CA 1
ATOM 3189 C C . LYS B 1 136 ? 23.703 4.172 -5.336 1 95.62 136 LYS B C 1
ATOM 3191 O O . LYS B 1 136 ? 24.453 4.352 -4.375 1 95.62 136 LYS B O 1
ATOM 3196 N N . HIS B 1 137 ? 22.531 4.637 -5.418 1 92.31 137 HIS B N 1
ATOM 3197 C CA . HIS B 1 137 ? 21.969 5.461 -4.355 1 92.31 137 HIS B CA 1
ATOM 3198 C C . HIS B 1 137 ? 21.922 4.703 -3.033 1 92.31 137 HIS B C 1
ATOM 3200 O O . HIS B 1 137 ? 22.234 5.258 -1.979 1 92.31 137 HIS B O 1
ATOM 3206 N N . PHE B 1 138 ? 21.609 3.451 -3.061 1 94.25 138 PHE B N 1
ATOM 3207 C CA . PHE B 1 138 ? 21.469 2.656 -1.847 1 94.25 138 PHE B CA 1
ATOM 3208 C C . PHE B 1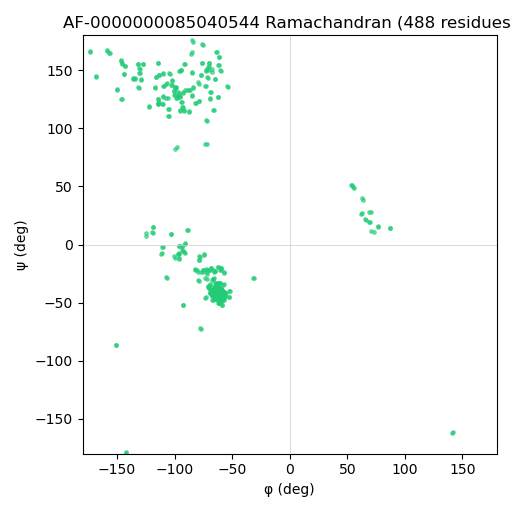 138 ? 22.766 1.944 -1.512 1 94.25 138 PHE B C 1
ATOM 3210 O O . PHE B 1 138 ? 22.875 1.28 -0.478 1 94.25 138 PHE B O 1
ATOM 3217 N N . GLY B 1 139 ? 23.75 2.055 -2.363 1 95.25 139 GLY B N 1
ATOM 3218 C CA . GLY B 1 139 ? 25.016 1.359 -2.164 1 95.25 139 GLY B CA 1
ATOM 3219 C C . GLY B 1 139 ? 24.875 -0.151 -2.166 1 95.25 139 GLY B C 1
ATOM 3220 O O . GLY B 1 139 ? 25.469 -0.838 -1.336 1 95.25 139 GLY B O 1
ATOM 3221 N N . LEU B 1 140 ? 24.062 -0.643 -3.039 1 96.19 140 LEU B N 1
ATOM 3222 C CA . LEU B 1 140 ? 23.75 -2.068 -3.076 1 96.19 140 LEU B CA 1
ATOM 3223 C C . LEU B 1 140 ? 24.203 -2.688 -4.395 1 96.19 140 LEU B C 1
ATOM 3225 O O . LEU B 1 140 ? 23.984 -2.111 -5.461 1 96.19 140 LEU B O 1
ATOM 3229 N N . PRO B 1 141 ? 24.828 -3.822 -4.355 1 97.06 141 PRO B N 1
ATOM 3230 C CA . PRO B 1 141 ? 25.078 -4.547 -5.605 1 97.06 141 PRO B CA 1
ATOM 3231 C C . PRO B 1 141 ? 23.797 -5.125 -6.211 1 97.06 141 PRO B C 1
ATOM 3233 O O . PRO B 1 141 ? 22.859 -5.469 -5.484 1 97.06 141 PRO B O 1
ATOM 3236 N N . ASN B 1 142 ? 23.828 -5.281 -7.492 1 97.12 142 ASN B N 1
ATOM 3237 C CA . ASN B 1 142 ? 22.688 -5.82 -8.227 1 97.12 142 ASN B CA 1
ATOM 3238 C C . ASN B 1 142 ? 22.297 -7.207 -7.723 1 97.12 142 ASN B C 1
ATOM 3240 O O . ASN B 1 142 ? 21.109 -7.512 -7.602 1 97.12 142 ASN B O 1
ATOM 3244 N N . LYS B 1 143 ? 23.266 -7.992 -7.43 1 96.5 143 LYS B N 1
ATOM 3245 C CA . LYS B 1 143 ? 23.016 -9.359 -6.973 1 96.5 143 LYS B CA 1
ATOM 3246 C C . LYS B 1 143 ? 22.188 -9.367 -5.691 1 96.5 143 LYS B C 1
ATOM 3248 O O . LYS B 1 143 ? 21.25 -10.148 -5.555 1 96.5 143 LYS B O 1
ATOM 3253 N N . LYS B 1 144 ? 22.547 -8.539 -4.789 1 96.38 144 LYS B N 1
ATOM 3254 C CA . LYS B 1 144 ? 21.844 -8.461 -3.516 1 96.38 144 LYS B CA 1
ATOM 3255 C C . LYS B 1 144 ? 20.422 -7.961 -3.711 1 96.38 144 LYS B C 1
ATOM 3257 O O . LYS B 1 144 ? 19.484 -8.445 -3.062 1 96.38 144 LYS B O 1
ATOM 3262 N N . ALA B 1 145 ? 20.234 -6.973 -4.547 1 97.19 145 ALA B N 1
ATOM 3263 C CA . ALA B 1 145 ? 18.906 -6.457 -4.848 1 97.19 145 ALA B CA 1
ATOM 3264 C C . ALA B 1 145 ? 18.031 -7.543 -5.461 1 97.19 145 ALA B C 1
ATOM 3266 O O . ALA B 1 145 ? 16.828 -7.621 -5.168 1 97.19 145 ALA B O 1
ATOM 3267 N N . LYS B 1 146 ? 18.594 -8.344 -6.289 1 96.81 146 LYS B N 1
ATOM 3268 C CA . LYS B 1 146 ? 17.844 -9.438 -6.895 1 96.81 146 LYS B CA 1
ATOM 3269 C C . LYS B 1 146 ? 17.406 -10.453 -5.844 1 96.81 146 LYS B C 1
ATOM 3271 O O . LYS B 1 146 ? 16.328 -11.047 -5.957 1 96.81 146 LYS B O 1
ATOM 3276 N N . GLU B 1 147 ? 18.234 -10.617 -4.836 1 96.75 147 GLU B N 1
ATOM 3277 C CA . GLU B 1 147 ? 17.844 -11.477 -3.727 1 96.75 147 GLU B CA 1
ATOM 3278 C C . GLU B 1 147 ? 16.594 -10.938 -3.023 1 96.75 147 GLU B C 1
ATOM 3280 O O . GLU B 1 147 ? 15.727 -11.711 -2.617 1 96.75 147 GLU B O 1
ATOM 3285 N N . TYR B 1 148 ? 16.562 -9.672 -2.85 1 97.62 148 TYR B N 1
ATOM 3286 C CA . TYR B 1 148 ? 15.391 -9.062 -2.219 1 97.62 148 TYR B CA 1
ATOM 3287 C C . TYR B 1 148 ? 14.156 -9.211 -3.1 1 97.62 148 TYR B C 1
ATOM 3289 O O . TYR B 1 148 ? 13.047 -9.406 -2.596 1 97.62 148 TYR B O 1
ATOM 3297 N N . HIS B 1 149 ? 14.367 -9.117 -4.418 1 98 149 HIS B N 1
ATOM 3298 C CA . HIS B 1 149 ? 13.266 -9.375 -5.34 1 98 149 HIS B CA 1
ATOM 3299 C C . HIS B 1 149 ? 12.781 -10.82 -5.238 1 98 149 HIS B C 1
ATOM 3301 O O . HIS B 1 149 ? 11.586 -11.086 -5.379 1 98 149 HIS B O 1
ATOM 3307 N N . GLU B 1 150 ? 13.695 -11.75 -4.969 1 98.12 150 GLU B N 1
ATOM 3308 C CA . GLU B 1 150 ? 13.312 -13.148 -4.801 1 98.12 150 GLU B CA 1
ATOM 3309 C C . GLU B 1 150 ? 12.367 -13.32 -3.617 1 98.12 150 GLU B C 1
ATOM 3311 O O . GLU B 1 150 ? 11.484 -14.18 -3.641 1 98.12 150 GLU B O 1
ATOM 3316 N N . PHE B 1 151 ? 12.57 -12.516 -2.631 1 98.56 151 PHE B N 1
ATOM 3317 C CA . PHE B 1 151 ? 11.656 -12.5 -1.496 1 98.56 151 PHE B CA 1
ATOM 3318 C C . PHE B 1 151 ? 10.25 -12.125 -1.941 1 98.56 151 PHE B C 1
ATOM 3320 O O . PHE B 1 151 ? 9.273 -12.781 -1.57 1 98.56 151 PHE B O 1
ATOM 3327 N N . LEU B 1 152 ? 10.172 -11.086 -2.736 1 98.5 152 LEU B N 1
ATOM 3328 C CA . LEU B 1 152 ? 8.898 -10.664 -3.309 1 98.5 152 LEU B CA 1
ATOM 3329 C C . LEU B 1 152 ? 8.297 -11.766 -4.168 1 98.5 152 LEU B C 1
ATOM 3331 O O . LEU B 1 152 ? 7.098 -12.047 -4.074 1 98.5 152 LEU B O 1
ATOM 3335 N N . ARG B 1 153 ? 9.094 -12.414 -4.945 1 98 153 ARG B N 1
ATOM 3336 C CA . ARG B 1 153 ? 8.633 -13.469 -5.844 1 98 153 ARG B CA 1
ATOM 3337 C C . ARG B 1 153 ? 8.047 -14.641 -5.059 1 98 153 ARG B C 1
ATOM 3339 O O . ARG B 1 153 ? 7.039 -15.219 -5.465 1 98 153 ARG B O 1
ATOM 3346 N N . PHE B 1 154 ? 8.719 -14.969 -3.949 1 98.62 154 PHE B N 1
ATOM 3347 C CA . PHE B 1 154 ? 8.203 -16.047 -3.109 1 98.62 154 PHE B CA 1
ATOM 3348 C C . PHE B 1 154 ? 6.801 -15.711 -2.615 1 98.62 154 PHE B C 1
ATOM 3350 O O . PHE B 1 154 ? 5.887 -16.531 -2.719 1 98.62 154 PHE B O 1
ATOM 3357 N N . CYS B 1 155 ? 6.625 -14.516 -2.088 1 98.69 155 CYS B N 1
ATOM 3358 C CA . CYS B 1 155 ? 5.344 -14.086 -1.539 1 98.69 155 CYS B CA 1
ATOM 3359 C C . CYS B 1 155 ? 4.277 -14.023 -2.627 1 98.69 155 CYS B C 1
ATOM 3361 O O . CYS B 1 155 ? 3.137 -14.445 -2.41 1 98.69 155 CYS B O 1
ATOM 3363 N N . ASP B 1 156 ? 4.66 -13.539 -3.758 1 97.75 156 ASP B N 1
ATOM 3364 C CA . ASP B 1 156 ? 3.758 -13.453 -4.902 1 97.75 156 ASP B CA 1
ATOM 3365 C C . ASP B 1 156 ? 3.293 -14.844 -5.336 1 97.75 156 ASP B C 1
ATOM 3367 O O . ASP B 1 156 ? 2.094 -15.086 -5.488 1 97.75 156 ASP B O 1
ATOM 3371 N N . ARG B 1 157 ? 4.223 -15.711 -5.504 1 97.94 157 ARG B N 1
ATOM 3372 C CA . ARG B 1 157 ? 3.92 -17.047 -6 1 97.94 157 ARG B CA 1
ATOM 3373 C C . ARG B 1 157 ? 3.045 -17.812 -5.012 1 97.94 157 ARG B C 1
ATOM 3375 O O . ARG B 1 157 ? 2.078 -18.469 -5.41 1 97.94 157 ARG B O 1
ATOM 3382 N N . LEU B 1 158 ? 3.439 -17.75 -3.768 1 98.25 158 LEU B N 1
ATOM 3383 C CA . LEU B 1 158 ? 2.639 -18.438 -2.758 1 98.25 158 LEU B CA 1
ATOM 3384 C C . LEU B 1 158 ? 1.217 -17.891 -2.729 1 98.25 158 LEU B C 1
ATOM 3386 O O . LEU B 1 158 ? 0.252 -18.641 -2.646 1 98.25 158 LEU B O 1
ATOM 3390 N N . SER B 1 159 ? 1.069 -16.562 -2.777 1 98 159 SER B N 1
ATOM 3391 C CA . SER B 1 159 ? -0.246 -15.938 -2.826 1 98 159 SER B CA 1
ATOM 3392 C C . SER B 1 159 ? -1.061 -16.453 -4.008 1 98 159 SER B C 1
ATOM 3394 O O . SER B 1 159 ? -2.246 -16.75 -3.867 1 98 159 SER B O 1
ATOM 3396 N N . LEU B 1 160 ? -0.442 -16.562 -5.172 1 96.5 160 LEU B N 1
ATOM 3397 C CA . LEU B 1 160 ? -1.133 -17.016 -6.371 1 96.5 160 LEU B CA 1
ATOM 3398 C C . LEU B 1 160 ? -1.6 -18.469 -6.219 1 96.5 160 LEU B C 1
ATOM 3400 O O . LEU B 1 160 ? -2.713 -18.812 -6.621 1 96.5 160 LEU B O 1
ATOM 3404 N N . ILE B 1 161 ? -0.749 -19.25 -5.668 1 97.12 161 ILE B N 1
ATOM 3405 C CA . ILE B 1 161 ? -1.105 -20.641 -5.449 1 97.12 161 ILE B CA 1
ATOM 3406 C C . ILE B 1 161 ? -2.363 -20.734 -4.586 1 97.12 161 ILE B C 1
ATOM 3408 O O . ILE B 1 161 ? -3.281 -21.5 -4.891 1 97.12 161 ILE B O 1
ATOM 3412 N N . LEU B 1 162 ? -2.379 -19.969 -3.533 1 97.19 162 LEU B N 1
ATOM 3413 C CA . LEU B 1 162 ? -3.525 -19.953 -2.631 1 97.19 162 LEU B CA 1
ATOM 3414 C C . LEU B 1 162 ? -4.762 -19.406 -3.33 1 97.19 162 LEU B C 1
ATOM 3416 O O . LEU B 1 162 ? -5.836 -20.016 -3.271 1 97.19 162 LEU B O 1
ATOM 3420 N N . CYS B 1 163 ? -4.609 -18.312 -4.023 1 96.12 163 CYS B N 1
ATOM 3421 C CA . CYS B 1 163 ? -5.73 -17.656 -4.684 1 96.12 163 CYS B CA 1
ATOM 3422 C C . CYS B 1 163 ? -6.324 -18.547 -5.77 1 96.12 163 CYS B C 1
ATOM 3424 O O . CYS B 1 163 ? -7.535 -18.547 -5.988 1 96.12 163 CYS B O 1
ATOM 3426 N N . LYS B 1 164 ? -5.508 -19.297 -6.434 1 94.5 164 LYS B N 1
ATOM 3427 C CA . LYS B 1 164 ? -5.949 -20.109 -7.559 1 94.5 164 LYS B CA 1
ATOM 3428 C C . LYS B 1 164 ? -6.367 -21.516 -7.098 1 94.5 164 LYS B C 1
ATOM 3430 O O . LYS B 1 164 ? -6.668 -22.375 -7.922 1 94.5 164 LYS B O 1
ATOM 3435 N N . ASP B 1 165 ? -6.293 -21.766 -5.852 1 91.31 165 ASP B N 1
ATOM 3436 C CA . ASP B 1 165 ? -6.637 -23.062 -5.277 1 91.31 165 ASP B CA 1
ATOM 3437 C C . ASP B 1 165 ? -5.836 -24.188 -5.938 1 91.31 165 ASP B C 1
ATOM 3439 O O . ASP B 1 165 ? -6.402 -25.188 -6.363 1 91.31 165 ASP B O 1
ATOM 3443 N N . GLU B 1 166 ? -4.543 -23.938 -6.012 1 90.75 166 GLU B N 1
ATOM 3444 C CA . GLU B 1 166 ? -3.689 -24.875 -6.746 1 90.75 166 GLU B CA 1
ATOM 3445 C C . GLU B 1 166 ? -3.033 -25.875 -5.805 1 90.75 166 GLU B C 1
ATOM 3447 O O . GLU B 1 166 ? -2.309 -26.781 -6.25 1 90.75 166 GLU B O 1
ATOM 3452 N N . THR B 1 167 ? -3.268 -25.781 -4.547 1 88.69 167 THR B N 1
ATOM 3453 C CA . THR B 1 167 ? -2.652 -26.734 -3.635 1 88.69 167 THR B CA 1
ATOM 3454 C C . THR B 1 167 ? -3.129 -28.156 -3.934 1 88.69 167 THR B C 1
ATOM 3456 O O . THR B 1 167 ? -4.332 -28.406 -4.004 1 88.69 167 THR B O 1
ATOM 3459 N N . PRO B 1 168 ? -2.213 -29.031 -4.117 1 85.12 168 PRO B N 1
ATOM 3460 C CA . PRO B 1 168 ? -2.604 -30.391 -4.516 1 85.12 168 PRO B CA 1
ATOM 3461 C C . PRO B 1 168 ? -3.295 -31.156 -3.391 1 85.12 168 PRO B C 1
ATOM 3463 O O . PRO B 1 168 ? -3.076 -30.859 -2.213 1 85.12 168 PRO B O 1
ATOM 3466 N N . GLU B 1 169 ? -4.047 -32.094 -3.857 1 82.88 169 GLU B N 1
ATOM 3467 C CA . GLU B 1 169 ? -4.699 -33 -2.912 1 82.88 169 GLU B CA 1
ATOM 3468 C C . GLU B 1 169 ? -3.775 -34.125 -2.52 1 82.88 169 GLU B C 1
ATOM 3470 O O . GLU B 1 169 ? -2.727 -34.344 -3.137 1 82.88 169 GLU B O 1
ATOM 3475 N N . LEU B 1 170 ? -4.105 -34.844 -1.466 1 83.94 170 LEU B N 1
ATOM 3476 C CA . LEU B 1 170 ? -3.484 -36.094 -1.051 1 83.94 170 LEU B CA 1
ATOM 3477 C C . LEU B 1 170 ? -2.059 -35.875 -0.562 1 83.94 170 LEU B C 1
ATOM 3479 O O . LEU B 1 170 ? -1.166 -36.688 -0.827 1 83.94 170 LEU B O 1
ATOM 3483 N N . GLU B 1 171 ? -1.819 -34.688 -0.046 1 82.75 171 GLU B N 1
ATOM 3484 C CA . GLU B 1 171 ? -0.569 -34.312 0.613 1 82.75 171 GLU B CA 1
ATOM 3485 C C . GLU B 1 171 ? 0.593 -34.312 -0.376 1 82.75 171 GLU B C 1
ATOM 3487 O O . GLU B 1 171 ? 1.74 -34.562 0.002 1 82.75 171 GLU B O 1
ATOM 3492 N N . ARG B 1 172 ? 0.258 -34.188 -1.605 1 87.38 172 ARG B N 1
ATOM 3493 C CA . ARG B 1 172 ? 1.325 -34.094 -2.594 1 87.38 172 ARG B CA 1
ATOM 3494 C C . ARG B 1 172 ? 2.018 -32.719 -2.494 1 87.38 172 ARG B C 1
ATOM 3496 O O . ARG B 1 172 ? 1.393 -31.734 -2.119 1 87.38 172 ARG B O 1
ATOM 3503 N N . LEU B 1 173 ? 3.232 -32.781 -2.846 1 92.12 173 LEU B N 1
ATOM 3504 C CA . LEU B 1 173 ? 4.039 -31.562 -2.779 1 92.12 173 LEU B CA 1
ATOM 3505 C C . LEU B 1 173 ? 3.922 -30.766 -4.07 1 92.12 173 LEU B C 1
ATOM 3507 O O . LEU B 1 173 ? 3.916 -31.328 -5.164 1 92.12 173 LEU B O 1
ATOM 3511 N N . LEU B 1 174 ? 3.715 -29.516 -3.91 1 95.94 174 LEU B N 1
ATOM 3512 C CA . LEU B 1 174 ? 3.799 -28.562 -5.016 1 95.94 174 LEU B CA 1
ATOM 3513 C C . LEU B 1 174 ? 4.953 -27.594 -4.812 1 95.94 174 LEU B C 1
ATOM 3515 O O . LEU B 1 174 ? 5.078 -26.984 -3.744 1 95.94 174 LEU B O 1
ATOM 3519 N N . GLU B 1 175 ? 5.746 -27.547 -5.754 1 97 175 GLU B N 1
ATOM 3520 C CA . GLU B 1 175 ? 6.844 -26.578 -5.684 1 97 175 GLU B CA 1
ATOM 3521 C C . GLU B 1 175 ? 6.34 -25.156 -5.805 1 97 175 GLU B C 1
ATOM 3523 O O . GLU B 1 175 ? 5.559 -24.828 -6.707 1 97 175 GLU B O 1
ATOM 3528 N N . ILE B 1 176 ? 6.688 -24.359 -4.848 1 97.06 176 ILE B N 1
ATOM 3529 C CA . ILE B 1 176 ? 6.398 -22.938 -4.945 1 97.06 176 ILE B CA 1
ATOM 3530 C C . ILE B 1 176 ? 7.406 -22.266 -5.879 1 97.06 176 ILE B C 1
ATOM 3532 O O . ILE B 1 176 ? 7.059 -21.859 -6.988 1 97.06 176 ILE B O 1
ATOM 3536 N N . ASN B 1 177 ? 8.602 -22.125 -5.461 1 96.56 177 ASN B N 1
ATOM 3537 C CA . ASN B 1 177 ? 9.695 -21.656 -6.297 1 96.56 177 ASN B CA 1
ATOM 3538 C C . ASN B 1 177 ? 11.031 -21.734 -5.559 1 96.56 177 ASN B C 1
ATOM 3540 O O . ASN B 1 177 ? 11.078 -22.109 -4.387 1 96.56 177 ASN B O 1
ATOM 3544 N N . THR B 1 178 ? 12.141 -21.594 -6.316 1 97.75 178 THR B N 1
ATOM 3545 C CA . THR B 1 178 ? 13.469 -21.359 -5.754 1 97.75 178 THR B CA 1
ATOM 3546 C C . THR B 1 178 ? 13.75 -19.859 -5.66 1 97.75 178 THR B C 1
ATOM 3548 O O . THR B 1 178 ? 13.828 -19.172 -6.68 1 97.75 178 THR B O 1
ATOM 3551 N N . SER B 1 179 ? 13.875 -19.375 -4.465 1 96.88 179 SER B N 1
ATOM 3552 C CA . SER B 1 179 ? 13.891 -17.922 -4.312 1 96.88 179 SER B CA 1
ATOM 3553 C C . SER B 1 179 ? 14.719 -17.5 -3.104 1 96.88 179 SER B C 1
ATOM 3555 O O . SER B 1 179 ? 15.938 -17.359 -3.201 1 96.88 179 SER B O 1
ATOM 3557 N N . ILE B 1 180 ? 14.141 -17.453 -1.883 1 96.81 180 ILE B N 1
ATOM 3558 C CA . ILE B 1 180 ? 14.805 -16.922 -0.693 1 96.81 180 ILE B CA 1
ATOM 3559 C C . ILE B 1 180 ? 15.977 -17.828 -0.321 1 96.81 180 ILE B C 1
ATOM 3561 O O . ILE B 1 180 ? 15.797 -19.016 -0.063 1 96.81 180 ILE B O 1
ATOM 3565 N N . GLY B 1 181 ? 17.188 -17.312 -0.395 1 95.5 181 GLY B N 1
ATOM 3566 C CA . GLY B 1 181 ? 18.375 -18.078 -0.042 1 95.5 181 GLY B CA 1
ATOM 3567 C C . GLY B 1 181 ? 18.688 -19.188 -1.029 1 95.5 181 GLY B C 1
ATOM 3568 O O . GLY B 1 181 ? 19.266 -20.219 -0.659 1 95.5 181 GLY B O 1
ATOM 3569 N N . GLU B 1 182 ? 18.141 -19.062 -2.191 1 95.75 182 GLU B N 1
ATOM 3570 C CA . GLU B 1 182 ? 18.328 -20.062 -3.244 1 95.75 182 GLU B CA 1
ATOM 3571 C C . GLU B 1 182 ? 17.766 -21.422 -2.824 1 95.75 182 GLU B C 1
ATOM 3573 O O . GLU B 1 182 ? 18.219 -22.453 -3.307 1 95.75 182 GLU B O 1
ATOM 3578 N N . GLU B 1 183 ? 16.875 -21.375 -2.004 1 97.19 183 GLU B N 1
ATOM 3579 C CA . GLU B 1 183 ? 16.188 -22.594 -1.563 1 97.19 183 GLU B CA 1
ATOM 3580 C C . GLU B 1 183 ? 14.906 -22.828 -2.359 1 97.19 183 GLU B C 1
ATOM 3582 O O . GLU B 1 183 ? 14.25 -21.875 -2.777 1 97.19 183 GLU B O 1
ATOM 3587 N N . THR B 1 184 ? 14.617 -24.047 -2.484 1 98.31 184 THR B N 1
ATOM 3588 C CA . THR B 1 184 ? 13.352 -24.406 -3.121 1 98.31 184 THR B CA 1
ATOM 3589 C C . THR B 1 184 ? 12.273 -24.641 -2.074 1 98.31 184 THR B C 1
ATOM 3591 O O . THR B 1 184 ? 12.461 -25.438 -1.14 1 98.31 184 THR B O 1
ATOM 3594 N N . PHE B 1 185 ? 11.188 -23.984 -2.26 1 98.19 185 PHE B N 1
ATOM 3595 C CA . PHE B 1 185 ? 10.078 -24.078 -1.315 1 98.19 185 PHE B CA 1
ATOM 3596 C C . PHE B 1 185 ? 8.953 -24.938 -1.878 1 98.19 185 PHE B C 1
ATOM 3598 O O . PHE B 1 185 ? 8.695 -24.922 -3.084 1 98.19 185 PHE B O 1
ATOM 3605 N N . PHE B 1 186 ? 8.281 -25.625 -0.97 1 97.81 186 PHE B N 1
ATOM 3606 C CA . PHE B 1 186 ? 7.164 -26.5 -1.339 1 97.81 186 PHE B CA 1
ATOM 3607 C C . PHE B 1 186 ? 5.961 -26.234 -0.441 1 97.81 186 PHE B C 1
ATOM 3609 O O . PHE B 1 186 ? 6.109 -25.766 0.689 1 97.81 186 PHE B O 1
ATOM 3616 N N . ILE B 1 187 ? 4.836 -26.547 -0.962 1 97.19 187 ILE B N 1
ATOM 3617 C CA . ILE B 1 187 ? 3.596 -26.453 -0.198 1 97.19 187 ILE B CA 1
ATOM 3618 C C . ILE B 1 187 ? 2.822 -27.766 -0.31 1 97.19 187 ILE B C 1
ATOM 3620 O O . ILE B 1 187 ? 2.801 -28.391 -1.372 1 97.19 187 ILE B O 1
ATOM 3624 N N . LYS B 1 188 ? 2.23 -28.141 0.699 1 95.81 188 LYS B N 1
ATOM 3625 C CA . LYS B 1 188 ? 1.318 -29.281 0.684 1 95.81 188 LYS B CA 1
ATOM 3626 C C . LYS B 1 188 ? 0.122 -29.047 1.601 1 95.81 188 LYS B C 1
ATOM 3628 O O . LYS B 1 188 ? 0.209 -28.266 2.551 1 95.81 188 LYS B O 1
ATOM 3633 N N . LYS B 1 189 ? -0.899 -29.656 1.293 1 95 189 LYS B N 1
ATOM 3634 C CA . LYS B 1 189 ? -2.117 -29.641 2.1 1 95 189 LYS B CA 1
ATOM 3635 C C . LYS B 1 189 ? -2.32 -30.953 2.836 1 95 189 LYS B C 1
ATOM 3637 O O . LYS B 1 189 ? -2.32 -32.031 2.217 1 95 189 LYS B O 1
ATOM 3642 N N . THR B 1 190 ? -2.473 -30.844 4.094 1 93.25 190 THR B N 1
ATOM 3643 C CA . THR B 1 190 ? -2.656 -32.031 4.902 1 93.25 190 THR B CA 1
ATOM 3644 C C . THR B 1 190 ? -4.121 -32.469 4.902 1 93.25 190 THR B C 1
ATOM 3646 O O . THR B 1 190 ? -4.984 -31.75 4.406 1 93.25 190 THR B O 1
ATOM 3649 N N . ASP B 1 191 ? -4.395 -33.625 5.523 1 90.56 191 ASP B N 1
ATOM 3650 C CA . ASP B 1 191 ? -5.746 -34.156 5.582 1 90.56 191 ASP B CA 1
ATOM 3651 C C . ASP B 1 191 ? -6.668 -33.281 6.402 1 90.56 191 ASP B C 1
ATOM 3653 O O . ASP B 1 191 ? -7.867 -33.188 6.125 1 90.56 191 ASP B O 1
ATOM 3657 N N . ASP B 1 192 ? -6.062 -32.594 7.371 1 91.06 192 ASP B N 1
ATOM 3658 C CA . ASP B 1 192 ? -6.863 -31.719 8.219 1 91.06 192 ASP B CA 1
ATOM 3659 C C . ASP B 1 192 ? -6.953 -30.312 7.625 1 91.06 192 ASP B C 1
ATOM 3661 O O . ASP B 1 192 ? -7.258 -29.359 8.336 1 91.06 192 ASP B O 1
ATOM 3665 N N . GLU B 1 193 ? -6.531 -30.156 6.324 1 90.75 193 GLU B N 1
ATOM 3666 C CA . GLU B 1 193 ? -6.727 -28.969 5.508 1 90.75 193 GLU B CA 1
ATOM 3667 C C . GLU B 1 193 ? -5.75 -27.859 5.902 1 90.75 193 GLU B C 1
ATOM 3669 O O . GLU B 1 193 ? -5.945 -26.703 5.543 1 90.75 193 GLU B O 1
ATOM 3674 N N . ARG B 1 194 ? -4.77 -28.344 6.637 1 95.06 194 ARG B N 1
ATOM 3675 C CA . ARG B 1 194 ? -3.711 -27.391 6.938 1 95.06 194 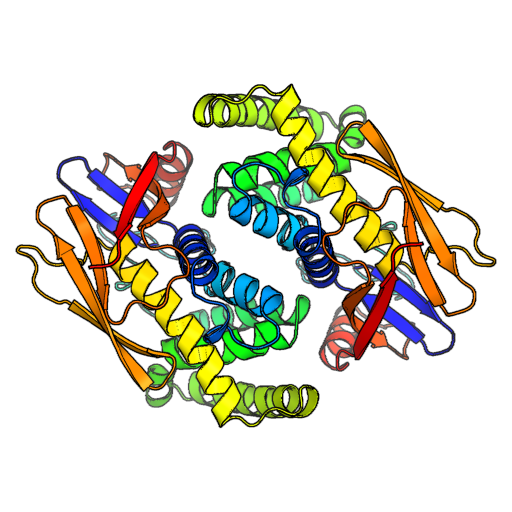ARG B CA 1
ATOM 3676 C C . ARG B 1 194 ? -2.684 -27.344 5.812 1 95.06 194 ARG B C 1
ATOM 3678 O O . ARG B 1 194 ? -2.445 -28.344 5.137 1 95.06 194 ARG B O 1
ATOM 3685 N N . LEU B 1 195 ? -2.09 -26.094 5.621 1 97.06 195 LEU B N 1
ATOM 3686 C CA . LEU B 1 195 ? -1.052 -25.906 4.613 1 97.06 195 LEU B CA 1
ATOM 3687 C C . LEU B 1 195 ? 0.334 -25.922 5.25 1 97.06 195 LEU B C 1
ATOM 3689 O O . LEU B 1 195 ? 0.58 -25.219 6.227 1 97.06 195 LEU B O 1
ATOM 3693 N N . ILE B 1 196 ? 1.173 -26.719 4.719 1 96.5 196 ILE B N 1
ATOM 3694 C CA . ILE B 1 196 ? 2.539 -26.828 5.219 1 96.5 196 ILE B CA 1
ATOM 3695 C C . ILE B 1 196 ? 3.52 -26.328 4.16 1 96.5 196 ILE B C 1
ATOM 3697 O O . ILE B 1 196 ? 3.52 -26.812 3.027 1 96.5 196 ILE B O 1
ATOM 3701 N N . ILE B 1 197 ? 4.27 -25.344 4.523 1 97.25 197 ILE B N 1
ATOM 3702 C CA . ILE B 1 197 ? 5.336 -24.844 3.664 1 97.25 197 ILE B CA 1
ATOM 3703 C C . ILE B 1 197 ? 6.68 -25.391 4.133 1 97.25 197 ILE B C 1
ATOM 3705 O O . ILE B 1 197 ? 6.973 -25.406 5.332 1 97.25 197 ILE B O 1
ATOM 3709 N N . SER B 1 198 ? 7.445 -25.891 3.248 1 96.56 198 SER B N 1
ATOM 3710 C CA . SER B 1 198 ? 8.766 -26.422 3.562 1 96.56 198 SER B CA 1
ATOM 3711 C C . SER B 1 198 ? 9.828 -25.875 2.613 1 96.56 198 SER B C 1
ATOM 3713 O O . SER B 1 198 ? 9.656 -25.906 1.394 1 96.56 198 SER B O 1
ATOM 3715 N N . PRO B 1 199 ? 10.977 -25.438 3.09 1 97.44 199 PRO B N 1
ATOM 3716 C CA . PRO B 1 199 ? 11.297 -25.234 4.504 1 97.44 199 PRO B CA 1
ATOM 3717 C C . PRO B 1 199 ? 10.422 -24.188 5.168 1 97.44 199 PRO B C 1
ATOM 3719 O O . PRO B 1 199 ? 9.828 -23.344 4.484 1 97.44 199 PRO B O 1
ATOM 3722 N N . TRP B 1 200 ? 10.273 -24.312 6.504 1 97.94 200 TRP B N 1
ATOM 3723 C CA . TRP B 1 200 ? 9.453 -23.375 7.262 1 97.94 200 TRP B CA 1
ATOM 3724 C C . TRP B 1 200 ? 10.234 -22.109 7.586 1 97.94 200 TRP B C 1
ATOM 3726 O O . TRP B 1 200 ? 11.258 -22.156 8.273 1 97.94 200 TRP B O 1
ATOM 3736 N N . ILE B 1 201 ? 9.766 -20.953 7.164 1 97.94 201 ILE B N 1
ATOM 3737 C CA . ILE B 1 201 ? 10.562 -19.734 7.348 1 97.94 201 ILE B CA 1
ATOM 3738 C C . ILE B 1 201 ? 9.734 -18.688 8.094 1 97.94 201 ILE B C 1
ATOM 3740 O O . ILE B 1 201 ? 10.117 -17.516 8.156 1 97.94 201 ILE B O 1
ATOM 3744 N N . PHE B 1 202 ? 8.594 -19.031 8.617 1 98.31 202 PHE B N 1
ATOM 3745 C CA . PHE B 1 202 ? 7.668 -18.094 9.234 1 98.31 202 PHE B CA 1
ATOM 3746 C C . PHE B 1 202 ? 7.93 -17.969 10.734 1 98.31 202 PHE B C 1
ATOM 3748 O O . PHE B 1 202 ? 8.492 -18.891 11.336 1 98.31 202 PHE B O 1
ATOM 3755 N N . LYS B 1 203 ? 7.562 -16.891 11.281 1 97.19 203 LYS B N 1
ATOM 3756 C CA . LYS B 1 203 ? 7.805 -16.562 12.68 1 97.19 203 LYS B CA 1
ATOM 3757 C C . LYS B 1 203 ? 7.004 -17.469 13.609 1 97.19 203 LYS B C 1
ATOM 3759 O O . LYS B 1 203 ? 7.535 -17.969 14.602 1 97.19 203 LYS B O 1
ATOM 3764 N N . LYS B 1 204 ? 5.723 -17.625 13.305 1 97.31 204 LYS B N 1
ATOM 3765 C CA . LYS B 1 204 ? 4.812 -18.422 14.125 1 97.31 204 LYS B CA 1
ATOM 3766 C C . LYS B 1 204 ? 4.703 -19.844 13.594 1 97.31 204 LYS B C 1
ATOM 3768 O O . LYS B 1 204 ? 4.746 -20.062 12.383 1 97.31 204 LYS B O 1
ATOM 3773 N N . ASP B 1 205 ? 4.461 -20.734 14.477 1 97.69 205 ASP B N 1
ATOM 3774 C CA . ASP B 1 205 ? 4.328 -22.125 14.086 1 97.69 205 ASP B CA 1
ATOM 3775 C C . ASP B 1 205 ? 2.984 -22.391 13.406 1 97.69 205 ASP B C 1
ATOM 3777 O O . ASP B 1 205 ? 2.801 -23.406 12.742 1 97.69 205 ASP B O 1
ATOM 3781 N N . LYS B 1 206 ? 2.098 -21.562 13.68 1 97.62 206 LYS B N 1
ATOM 3782 C CA . LYS B 1 206 ? 0.765 -21.641 13.086 1 97.62 206 LYS B CA 1
ATOM 3783 C C . LYS B 1 206 ? 0.146 -20.25 12.945 1 97.62 206 LYS B C 1
ATOM 3785 O O . LYS B 1 206 ? 0.252 -19.422 13.852 1 97.62 206 LYS B O 1
ATOM 3790 N N . PHE B 1 207 ? -0.399 -19.969 11.773 1 97.44 207 PHE B N 1
ATOM 3791 C CA . PHE B 1 207 ? -1.086 -18.703 11.594 1 97.44 207 PHE B CA 1
ATOM 3792 C C . PHE B 1 207 ? -2.113 -18.797 10.469 1 97.44 207 PHE B C 1
ATOM 3794 O O . PHE B 1 207 ? -2.123 -19.766 9.711 1 97.44 207 PHE B O 1
ATOM 3801 N N . GLU B 1 208 ? -2.986 -17.797 10.469 1 97.69 208 GLU B N 1
ATOM 3802 C CA . GLU B 1 208 ? -4.07 -17.766 9.484 1 97.69 208 GLU B CA 1
ATOM 3803 C C . GLU B 1 208 ? -3.852 -16.672 8.445 1 97.69 208 GLU B C 1
ATOM 3805 O O . GLU B 1 208 ? -3.414 -15.57 8.781 1 97.69 208 GLU B O 1
ATOM 3810 N N . LEU B 1 209 ? -4.086 -17 7.219 1 97.69 209 LEU B N 1
ATOM 3811 C CA . LEU B 1 209 ? -4.156 -16.047 6.125 1 97.69 209 LEU B CA 1
ATOM 3812 C C . LEU B 1 209 ? -5.586 -15.914 5.605 1 97.69 209 LEU B C 1
ATOM 3814 O O . LEU B 1 209 ? -6.355 -16.875 5.648 1 97.69 209 LEU B O 1
ATOM 3818 N N . SER B 1 210 ? -5.879 -14.734 5.18 1 96.75 210 SER B N 1
ATOM 3819 C CA . SER B 1 210 ? -7.215 -14.547 4.633 1 96.75 210 SER B CA 1
ATOM 3820 C C . SER B 1 210 ? -7.203 -13.547 3.48 1 96.75 210 SER B C 1
ATOM 3822 O O . SER B 1 210 ? -6.297 -12.719 3.379 1 96.75 210 SER B O 1
ATOM 3824 N N . ILE B 1 211 ? -8.188 -13.664 2.635 1 96.56 211 ILE B N 1
ATOM 3825 C CA . ILE B 1 211 ? -8.383 -12.766 1.501 1 96.56 211 ILE B CA 1
ATOM 3826 C C . ILE B 1 211 ? -9.875 -12.594 1.231 1 96.56 211 ILE B C 1
ATOM 3828 O O . ILE B 1 211 ? -10.695 -13.391 1.692 1 96.56 211 ILE B O 1
ATOM 3832 N N . GLU B 1 212 ? -10.156 -11.531 0.581 1 95.69 212 GLU B N 1
ATOM 3833 C CA . GLU B 1 212 ? -11.539 -11.305 0.169 1 95.69 212 GLU B CA 1
ATOM 3834 C C . GLU B 1 212 ? -11.773 -11.766 -1.27 1 95.69 212 GLU B C 1
ATOM 3836 O O . GLU B 1 212 ? -10.969 -11.461 -2.156 1 95.69 212 GLU B O 1
ATOM 3841 N N . GLU B 1 213 ? -12.789 -12.523 -1.489 1 95.75 213 GLU B N 1
ATOM 3842 C CA . GLU B 1 213 ? -13.211 -12.906 -2.832 1 95.75 213 GLU B CA 1
ATOM 3843 C C . GLU B 1 213 ? -14.688 -12.602 -3.051 1 95.75 213 GLU B C 1
ATOM 3845 O O . GLU B 1 213 ? -15.445 -12.43 -2.09 1 95.75 213 GLU B O 1
ATOM 3850 N N . ARG B 1 214 ? -15.062 -12.422 -4.262 1 94.19 214 ARG B N 1
ATOM 3851 C CA . ARG B 1 214 ? -16.453 -12.273 -4.668 1 94.19 214 ARG B CA 1
ATOM 3852 C C . ARG B 1 214 ? -16.922 -13.492 -5.461 1 94.19 214 ARG B C 1
ATOM 3854 O O . ARG B 1 214 ? -16.281 -13.891 -6.434 1 94.19 214 ARG B O 1
ATOM 3861 N N . VAL B 1 215 ? -18.016 -14.039 -5.016 1 94.81 215 VAL B N 1
ATOM 3862 C CA . VAL B 1 215 ? -18.531 -15.227 -5.68 1 94.81 215 VAL B CA 1
ATOM 3863 C C . VAL B 1 215 ? -19.766 -14.859 -6.508 1 94.81 215 VAL B C 1
ATOM 3865 O O . VAL B 1 215 ? -20.812 -14.508 -5.957 1 94.81 215 VAL B O 1
ATOM 3868 N N . LEU B 1 216 ? -19.578 -14.922 -7.762 1 93.5 216 LEU B N 1
ATOM 3869 C CA . LEU B 1 216 ? -20.672 -14.617 -8.68 1 93.5 216 LEU B CA 1
ATOM 3870 C C . LEU B 1 216 ? -21.422 -15.891 -9.07 1 93.5 216 LEU B C 1
ATOM 3872 O O . LEU B 1 216 ? -20.797 -16.875 -9.5 1 93.5 216 LEU B O 1
ATOM 3876 N N . LYS B 1 217 ? -22.641 -15.828 -8.961 1 91.31 217 LYS B N 1
ATOM 3877 C CA . LYS B 1 217 ? -23.469 -16.969 -9.344 1 91.31 217 LYS B CA 1
ATOM 3878 C C . LYS B 1 217 ? -23.641 -17.031 -10.859 1 91.31 217 LYS B C 1
ATOM 3880 O O . LYS B 1 217 ? -23.781 -18.125 -11.43 1 91.31 217 LYS B O 1
ATOM 3885 N N . GLU B 1 218 ? -23.641 -15.914 -11.438 1 88.56 218 GLU B N 1
ATOM 3886 C CA . GLU B 1 218 ? -23.703 -15.836 -12.898 1 88.56 218 GLU B CA 1
ATOM 3887 C C . GLU B 1 218 ? -22.328 -16.109 -13.523 1 88.56 218 GLU B C 1
ATOM 3889 O O . GLU B 1 218 ? -21.312 -15.633 -13.031 1 88.56 218 GLU B O 1
ATOM 3894 N N . THR B 1 219 ? -22.422 -16.906 -14.633 1 84.62 219 THR B N 1
ATOM 3895 C CA . THR B 1 219 ? -21.156 -17.266 -15.242 1 84.62 219 THR B CA 1
ATOM 3896 C C . TH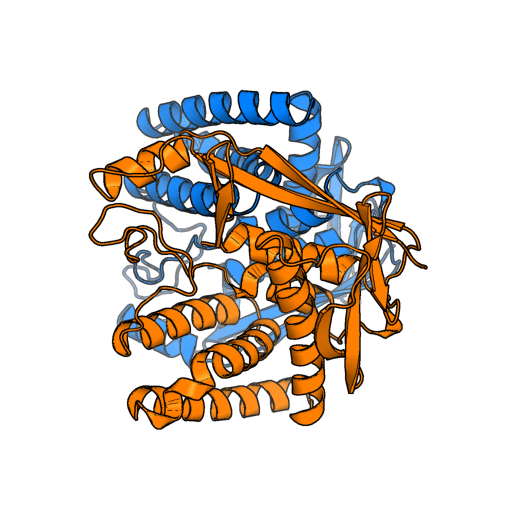R B 1 219 ? -20.984 -16.594 -16.594 1 84.62 219 THR B C 1
ATOM 3898 O O . THR B 1 219 ? -19.906 -16.656 -17.188 1 84.62 219 THR B O 1
ATOM 3901 N N . GLN B 1 220 ? -22.031 -15.945 -17.031 1 87.69 220 GLN B N 1
ATOM 3902 C CA . GLN B 1 220 ? -21.984 -15.227 -18.297 1 87.69 220 GLN B CA 1
ATOM 3903 C C . GLN B 1 220 ? -22.641 -13.859 -18.188 1 87.69 220 GLN B C 1
ATOM 3905 O O . GLN B 1 220 ? -23.688 -13.719 -17.531 1 87.69 220 GLN B O 1
ATOM 3910 N N . PHE B 1 221 ? -21.984 -12.984 -18.922 1 89.69 221 PHE B N 1
ATOM 3911 C CA . PHE B 1 221 ? -22.484 -11.617 -18.844 1 89.69 221 PHE B CA 1
ATOM 3912 C C . PHE B 1 221 ? -22.672 -11.023 -20.234 1 89.69 221 PHE B C 1
ATOM 3914 O O . PHE B 1 221 ? -21.906 -11.312 -21.141 1 89.69 221 PHE B O 1
ATOM 3921 N N . SER B 1 222 ? -23.656 -10.156 -20.391 1 87.12 222 SER B N 1
ATOM 3922 C CA . SER B 1 222 ? -24.016 -9.602 -21.688 1 87.12 222 SER B CA 1
ATOM 3923 C C . SER B 1 222 ? -23.094 -8.461 -22.078 1 87.12 222 SER B C 1
ATOM 3925 O O . SER B 1 222 ? -23 -8.109 -23.266 1 87.12 222 SER B O 1
ATOM 3927 N N . SER B 1 223 ? -22.484 -7.883 -21.094 1 86.38 223 SER B N 1
ATOM 3928 C CA . SER B 1 223 ? -21.594 -6.762 -21.359 1 86.38 223 SER B CA 1
ATOM 3929 C C . SER B 1 223 ? -20.594 -6.566 -20.219 1 86.38 223 SER B C 1
ATOM 3931 O O . SER B 1 223 ? -20.797 -7.105 -19.125 1 86.38 223 SER B O 1
ATOM 3933 N N . LYS B 1 224 ? -19.609 -5.773 -20.516 1 84 224 LYS B N 1
ATOM 3934 C CA . LYS B 1 224 ? -18.641 -5.395 -19.5 1 84 224 LYS B CA 1
ATOM 3935 C C . LYS B 1 224 ? -19.297 -4.625 -18.359 1 84 224 LYS B C 1
ATOM 3937 O O . LYS B 1 224 ? -18.938 -4.801 -17.203 1 84 224 LYS B O 1
ATOM 3942 N N . GLU B 1 225 ? -20.203 -3.908 -18.719 1 84.5 225 GLU B N 1
ATOM 3943 C CA . GLU B 1 225 ? -20.906 -3.094 -17.734 1 84.5 225 GLU B CA 1
ATOM 3944 C C . GLU B 1 225 ? -21.734 -3.959 -16.797 1 84.5 225 GLU B C 1
ATOM 3946 O O . GLU B 1 225 ? -21.75 -3.725 -15.578 1 84.5 225 GLU B O 1
ATOM 3951 N N . ASN B 1 226 ? -22.344 -4.918 -17.406 1 88.06 226 ASN B N 1
ATOM 3952 C CA . ASN B 1 226 ? -23.125 -5.844 -16.609 1 88.06 226 ASN B CA 1
ATOM 3953 C C . ASN B 1 226 ? -22.25 -6.633 -15.633 1 88.06 226 ASN B C 1
ATOM 3955 O O . ASN B 1 226 ? -22.625 -6.859 -14.484 1 88.06 226 ASN B O 1
ATOM 3959 N N . PHE B 1 227 ? -21.172 -7.043 -16.109 1 88.56 227 PHE B N 1
ATOM 3960 C CA . PHE B 1 227 ? -20.219 -7.766 -15.266 1 88.56 227 PHE B CA 1
ATOM 3961 C C . PHE B 1 227 ? -19.734 -6.887 -14.125 1 88.56 227 PHE B C 1
ATOM 3963 O O . PHE B 1 227 ? -19.75 -7.305 -12.961 1 88.56 227 PHE B O 1
ATOM 3970 N N . LYS B 1 228 ? -19.359 -5.676 -14.5 1 85.06 228 LYS B N 1
ATOM 3971 C CA . LYS B 1 228 ? -18.875 -4.727 -13.5 1 85.06 228 LYS B CA 1
ATOM 3972 C C . LYS B 1 228 ? -19.922 -4.473 -12.422 1 85.06 228 LYS B C 1
ATOM 3974 O O . LYS B 1 228 ? -19.609 -4.445 -11.234 1 85.06 228 LYS B O 1
ATOM 3979 N N . GLU B 1 229 ? -21.078 -4.309 -12.852 1 86.06 229 GLU B N 1
ATOM 3980 C CA . GLU B 1 229 ? -22.172 -4.059 -11.914 1 86.06 229 GLU B CA 1
ATOM 3981 C C . GLU B 1 229 ? -22.375 -5.25 -10.984 1 86.06 229 GLU B C 1
ATOM 3983 O O . GLU B 1 229 ? -22.594 -5.078 -9.781 1 86.06 229 GLU B O 1
ATOM 3988 N N . SER B 1 230 ? -22.375 -6.406 -11.57 1 88.94 230 SER B N 1
ATOM 3989 C CA . SER B 1 230 ? -22.547 -7.621 -10.781 1 88.94 230 SER B CA 1
ATOM 3990 C C . SER B 1 230 ? -21.422 -7.773 -9.758 1 88.94 230 SER B C 1
ATOM 3992 O O . SER B 1 230 ? -21.672 -8.148 -8.609 1 88.94 230 SER B O 1
ATOM 3994 N N . LEU B 1 231 ? -20.25 -7.496 -10.195 1 88.56 231 LEU B N 1
ATOM 3995 C CA . LEU B 1 231 ? -19.078 -7.602 -9.336 1 88.56 231 LEU B CA 1
ATOM 3996 C C . LEU B 1 231 ? -19.172 -6.617 -8.172 1 88.56 231 LEU B C 1
ATOM 3998 O O . LEU B 1 231 ? -18.891 -6.977 -7.027 1 88.56 231 LEU B O 1
ATOM 4002 N N . LEU B 1 232 ? -19.609 -5.441 -8.484 1 82.94 232 LEU B N 1
ATOM 4003 C CA . LEU B 1 232 ? -19.688 -4.387 -7.48 1 82.94 232 LEU B CA 1
ATOM 4004 C C . LEU B 1 232 ? -20.812 -4.656 -6.484 1 82.94 232 LEU B C 1
ATOM 4006 O O . LEU B 1 232 ? -20.703 -4.301 -5.309 1 82.94 232 LEU B O 1
ATOM 4010 N N . LYS B 1 233 ? -21.797 -5.293 -6.918 1 87.31 233 LYS B N 1
ATOM 4011 C CA . LYS B 1 233 ? -22.953 -5.555 -6.078 1 87.31 233 LYS B CA 1
ATOM 4012 C C . LYS B 1 233 ? -22.719 -6.766 -5.18 1 87.31 233 LYS B C 1
ATOM 4014 O O . LYS B 1 233 ? -23.406 -6.934 -4.168 1 87.31 233 LYS B O 1
ATOM 4019 N N . THR B 1 234 ? -21.828 -7.578 -5.566 1 91.19 234 THR B N 1
ATOM 4020 C CA . THR B 1 234 ? -21.578 -8.797 -4.801 1 91.19 234 THR B CA 1
ATOM 4021 C C . THR B 1 234 ? -20.719 -8.492 -3.566 1 91.19 234 THR B C 1
ATOM 4023 O O . THR B 1 234 ? -19.625 -7.953 -3.682 1 91.19 234 THR B O 1
ATOM 4026 N N . LYS B 1 235 ? -21.25 -8.844 -2.416 1 89.38 235 LYS B N 1
ATOM 4027 C CA . LYS B 1 235 ? -20.516 -8.641 -1.168 1 89.38 235 LYS B CA 1
ATOM 4028 C C . LYS B 1 235 ? -19.312 -9.562 -1.078 1 89.38 235 LYS B C 1
ATOM 4030 O O . LYS B 1 235 ? -19.422 -10.766 -1.327 1 89.38 235 LYS B O 1
ATOM 4035 N N . PRO B 1 236 ? -18.188 -8.984 -0.744 1 93.62 236 PRO B N 1
ATOM 4036 C CA . PRO B 1 236 ? -17.016 -9.852 -0.592 1 93.62 236 PRO B CA 1
ATOM 4037 C C . PRO B 1 236 ? -17.156 -10.844 0.561 1 93.62 236 PRO B C 1
ATOM 4039 O O . PRO B 1 236 ? -17.734 -10.508 1.599 1 93.62 236 PRO B O 1
ATOM 4042 N N . GLN B 1 237 ? -16.656 -12.016 0.337 1 93.5 237 GLN B N 1
ATOM 4043 C CA . GLN B 1 237 ? -16.562 -13.031 1.38 1 93.5 237 GLN B CA 1
ATOM 4044 C C . GLN B 1 237 ? -15.102 -13.352 1.708 1 93.5 237 GLN B C 1
ATOM 4046 O O . GLN B 1 237 ? -14.219 -13.18 0.864 1 93.5 237 GLN B O 1
ATOM 4051 N N . THR B 1 238 ? -14.922 -13.844 2.893 1 94.94 238 THR B N 1
ATOM 4052 C CA . THR B 1 238 ? -13.562 -14.102 3.352 1 94.94 238 THR B CA 1
ATOM 4053 C C . THR B 1 238 ? -13.164 -15.547 3.08 1 94.94 238 THR B C 1
ATOM 4055 O O . THR B 1 238 ? -13.906 -16.469 3.414 1 94.94 238 THR B O 1
ATOM 4058 N N . LYS B 1 239 ? -12.125 -15.727 2.377 1 95.62 239 LYS B N 1
ATOM 4059 C CA . LYS B 1 239 ? -11.453 -17.016 2.213 1 95.62 239 LYS B CA 1
ATOM 4060 C C . LYS B 1 239 ? -10.25 -17.125 3.143 1 95.62 239 LYS B C 1
ATOM 4062 O O . LYS B 1 239 ? -9.453 -16.203 3.254 1 95.62 239 LYS B O 1
ATOM 4067 N N . LYS B 1 240 ? -10.102 -18.297 3.82 1 96.69 240 LYS B N 1
ATOM 4068 C CA . LYS B 1 240 ? -9.062 -18.406 4.844 1 96.69 240 LYS B CA 1
ATOM 4069 C C . LYS B 1 240 ? -8.234 -19.672 4.637 1 96.69 240 LYS B C 1
ATOM 4071 O O . LYS B 1 240 ? -8.703 -20.641 4.039 1 96.69 240 LYS B O 1
ATOM 4076 N N . TRP B 1 241 ? -7.035 -19.641 5.035 1 97.31 241 TRP B N 1
ATOM 4077 C CA . TRP B 1 241 ? -6.113 -20.781 5.078 1 97.31 241 TRP B CA 1
ATOM 4078 C C . TRP B 1 241 ? -5.375 -20.828 6.41 1 97.31 241 TRP B C 1
ATOM 4080 O O . TRP B 1 241 ? -5.023 -19.781 6.973 1 97.31 241 TRP B O 1
ATOM 4090 N N . ILE B 1 242 ? -5.152 -21.984 6.902 1 97.88 242 ILE B N 1
ATOM 4091 C CA . ILE B 1 242 ? -4.32 -22.188 8.086 1 97.88 242 ILE B CA 1
ATOM 4092 C C . ILE B 1 242 ? -2.971 -22.766 7.676 1 97.88 242 ILE B C 1
ATOM 4094 O O . ILE B 1 242 ? -2.908 -23.844 7.066 1 97.88 242 ILE B O 1
ATOM 4098 N N . LEU B 1 243 ? -1.96 -22.016 7.926 1 97.81 243 LEU B N 1
ATOM 4099 C CA . LEU B 1 243 ? -0.6 -22.5 7.695 1 97.81 243 LEU B CA 1
ATOM 4100 C C . LEU B 1 243 ? 0.038 -22.969 9 1 97.81 243 LEU B C 1
ATOM 4102 O O . LEU B 1 243 ? -0.125 -22.328 10.039 1 97.81 243 LEU B O 1
ATOM 4106 N N . ALA B 1 244 ? 0.682 -24.109 8.938 1 96.31 244 ALA B N 1
ATOM 4107 C CA . ALA B 1 244 ? 1.272 -24.672 10.148 1 96.31 244 ALA B CA 1
ATOM 4108 C C . ALA B 1 244 ? 2.59 -25.375 9.844 1 96.31 244 ALA B C 1
ATOM 4110 O O . ALA B 1 244 ? 2.734 -26 8.797 1 96.31 244 ALA B O 1
ATOM 4111 N N . LYS B 1 245 ? 3.418 -25.281 10.805 1 94.56 245 LYS B N 1
ATOM 4112 C CA . LYS B 1 245 ? 4.688 -25.984 10.711 1 94.56 245 LYS B CA 1
ATOM 4113 C C . LYS B 1 245 ? 4.484 -27.5 10.867 1 94.56 245 LYS B C 1
ATOM 4115 O O . LYS B 1 245 ? 3.625 -27.938 11.641 1 94.56 245 LYS B O 1
ATOM 4120 N N . GLU B 1 246 ? 5.25 -28.266 10.148 1 87.69 246 GLU B N 1
ATOM 4121 C CA . GLU B 1 246 ? 5.117 -29.719 10.234 1 87.69 246 GLU B CA 1
ATOM 4122 C C . GLU B 1 246 ? 5.449 -30.219 11.641 1 87.69 246 GLU B C 1
ATOM 4124 O O . GLU B 1 246 ? 6.312 -29.656 12.32 1 87.69 246 GLU B O 1
#